Protein 4C6R (pdb70)

Secondary structure (DSSP, 8-state):
--SEEEE---HHHHHTHHHHHHHHHHHTT--EEE--TT-----HHHHHHHHHH-SEEEEEE-TTGGG-HHHHHHHHHHHHHHHHTSSEEEEEEESS-HHHHHTT-HHHHHHHHHHTTT-TTHHHHHHHHHHGGGS--EEE-TT--HHHHHHHHHHHHHHHH-/--SEEEE---HHHHHTHHHHHHHHHHHTT--EEE--TT-----HHHHHHHHHT-SEEEEEE-TTGGG-HHHHHHHHHHHHHHHHTSSEEEEEEESS-HHHHHTT-HHHHHHHHHHHTT-TTHHHHHHHHS--TTS--EEE-TT--HHHHHHHHHHHHHHHH-/--SEEEE---HHHHHTHHHHHHHHHHHTT--EEE--TT-----HHHHHHHHHT-SEEEEEE-TTGGG-HHHHHHHHHHHHHHHHTSSEEEEEEESS-HHHHHTT-HHHHHHHHHHHTT-TTHHHHHHHTS--TTS--EEE-TT--HHHHHHHHHHHHHHHH-/--SEEEE---HHHIIIIIHHHHHHHHHTT--EEE--TT-----HHHHHHHHHT-SEEEEEE-TTGGG-HHHHHHHHHHHHHHHHTSSEEEEEEESS-HHHHHTT-HHHHHHHHHHHTT-TTHHHHHHHHHHGGGS--EEE-TT--HHHHHHHHHHHHHHHH-

CATH classification: 3.40.50.10140

Sequence (648 aa):
QHQVFINFRGADLRRRFVSHLVTALKLNNINVFIDDYEDRGQPLDVLLKRIEESKIVLAIFSGNYTESVWCVRELEKIKDCTDEGTLVAIPIFYKLEPSTVRDLKGKFGDRFRSMAKGDERKKKWKEAFNLIPNIMGIIIDKKSVESEKVNEIVKAVKTALTQHQVFINFRGADLRRRFVSHLVTALKLNNINVFIDDYEDRGQPLDVLLKRIEESKIVLAIFSGNYTESVWCVRELEKIKDCTDEGTLVAIPIFYKLEPSTVRDLKGKFGDRFRSMAKGDERKKKWKEAFNLIPNIMGIIIDKKSVESEKVNEIVKAVKTALTQHQVFINFRGADLRRRFVSHLVTALKLNNINVFIDDYEDRGQPLDVLLKRIEESKIVLAIFSGNYTESVWCVRELEKIKDCTDEGTLVAIPIFYKLEPSTVRDLKGKFGDRFRSMAKGDERKKKWKEAFNLIPNIMGIIIDKKSVESEKVNEIVKAVKTALTQHQVFINFRGADDLRRRFVSHLVTALKLNNINVFIDDYEDRGQPLDVLLKRIEESKIVLAIFSGNYTESVWCVRELEKIKDCTDEGTLVAIPIFYKLEPSTVRDLKGKFGDRFRSMAKGDERKKKWKEAFNLIPNIMGIIIDKKSVESEKVNEIVKAVKTALT

Nearest PDB structures (foldseek):
  4c6r-assembly4_D  TM=1.006E+00  e=4.154E-30  Arabidopsis thaliana
  5ku7-assembly1_B  TM=9.101E-01  e=5.671E-14  Vitis rotundifolia
  7xoz-assembly1_B  TM=8.931E-01  e=2.320E-13  Arabidopsis thaliana
  7xoz-assembly1_A  TM=8.902E-01  e=3.498E-13  Arabidopsis thaliana
  7dfv-assembly1_B  TM=8.828E-01  e=4.842E-11  Arabidopsis thaliana

B-factor: mean 25.36, std 11.19, range [8.01, 81.59]

Organism: Arabidopsis thaliana (NCBI:txid3702)

Structure (mmCIF, N/CA/C/O backbone):
data_4C6R
#
_entry.id   4C6R
#
_cell.length_a   33.925
_cell.length_b   78.637
_cell.length_c   80.668
_cell.angle_alpha   65.63
_cell.angle_beta   78.64
_cell.angle_gamma   78.93
#
_symmetry.space_group_name_H-M   'P 1'
#
loop_
_entity.id
_entity.type
_entity.pdbx_description
1 polymer 'DISEASE RESISTANCE PROTEIN RPS4'
2 water water
#
loop_
_atom_site.group_PDB
_atom_site.id
_atom_site.type_symbol
_atom_site.label_atom_id
_atom_site.label_alt_id
_atom_site.label_comp_id
_atom_site.label_asym_id
_atom_site.label_entity_id
_atom_site.label_seq_id
_atom_site.pdbx_PDB_ins_code
_atom_site.Cartn_x
_atom_site.Cartn_y
_atom_site.Cartn_z
_atom_site.occupancy
_atom_site.B_iso_or_equiv
_atom_site.auth_seq_id
_atom_site.auth_comp_id
_atom_site.auth_asym_id
_atom_site.auth_atom_id
_atom_site.pdbx_PDB_model_num
ATOM 1 N N . GLN A 1 8 ? 36.405 25.196 13.942 1.00 39.20 15 GLN A N 1
ATOM 2 C CA . GLN A 1 8 ? 36.328 23.782 14.295 1.00 46.97 15 GLN A CA 1
ATOM 3 C C . GLN A 1 8 ? 35.077 23.443 15.105 1.00 41.81 15 GLN A C 1
ATOM 4 O O . GLN A 1 8 ? 34.593 22.317 15.047 1.00 38.00 15 GLN A O 1
ATOM 10 N N . HIS A 1 9 ? 34.541 24.406 15.849 1.00 32.42 16 HIS A N 1
ATOM 11 C CA . HIS A 1 9 ? 33.366 24.121 16.670 1.00 35.15 16 HIS A CA 1
ATOM 12 C C . HIS A 1 9 ? 32.116 24.777 16.091 1.00 31.09 16 HIS A C 1
ATOM 13 O O . HIS A 1 9 ? 32.205 25.783 15.391 1.00 36.07 16 HIS A O 1
ATOM 20 N N . GLN A 1 10 ? 30.959 24.181 16.365 1.00 29.01 17 GLN A N 1
ATOM 21 C CA . GLN A 1 10 ? 29.687 24.780 16.010 1.00 28.69 17 GLN A CA 1
ATOM 22 C C . GLN A 1 10 ? 28.968 25.339 17.240 1.00 26.26 17 GLN A C 1
ATOM 23 O O . GLN A 1 10 ? 28.284 26.358 17.150 1.00 29.23 17 GLN A O 1
ATOM 29 N N . VAL A 1 11 ? 29.131 24.678 18.384 1.00 24.12 18 VAL A N 1
ATOM 30 C CA . VAL A 1 11 ? 28.396 25.046 19.592 1.00 27.34 18 VAL A CA 1
ATOM 31 C C . VAL A 1 11 ? 29.335 25.532 20.689 1.00 24.11 18 VAL A C 1
ATOM 32 O O . VAL A 1 11 ? 30.279 24.845 21.051 1.00 24.72 18 VAL A O 1
ATOM 36 N N . PHE A 1 12 ? 29.073 26.728 21.206 1.00 25.68 19 PHE A N 1
ATOM 37 C CA . PHE A 1 12 ? 29.795 27.238 22.368 1.00 26.02 19 PHE A CA 1
ATOM 38 C C . PHE A 1 12 ? 28.946 26.996 23.616 1.00 17.15 19 PHE A C 1
ATOM 39 O O . PHE A 1 12 ? 27.787 27.409 23.674 1.00 17.17 19 PHE A O 1
ATOM 47 N N . ILE A 1 13 ? 29.523 26.333 24.615 1.00 16.01 20 ILE A N 1
ATOM 48 C CA . ILE A 1 13 ? 28.798 26.100 25.861 1.00 14.66 20 ILE A CA 1
ATOM 49 C C . ILE A 1 13 ? 29.291 27.067 26.931 1.00 16.57 20 ILE A C 1
ATOM 50 O O . ILE A 1 13 ? 30.402 26.938 27.451 1.00 15.84 20 ILE A O 1
ATOM 55 N N . ASN A 1 14 ? 28.472 28.074 27.200 1.00 15.98 21 ASN A N 1
ATOM 56 C CA . ASN A 1 14 ? 28.790 29.154 28.125 1.00 16.13 21 ASN A CA 1
ATOM 57 C C . ASN A 1 14 ? 28.238 28.885 29.533 1.00 18.62 21 ASN A C 1
ATOM 58 O O . ASN A 1 14 ? 27.025 28.830 29.730 1.00 18.09 21 ASN A O 1
ATOM 63 N N . PHE A 1 15 ? 29.131 28.717 30.509 1.00 15.11 22 PHE A N 1
ATOM 64 C CA . PHE A 1 15 ? 28.714 28.428 31.889 1.00 13.24 22 PHE A CA 1
ATOM 65 C C . PHE A 1 15 ? 29.864 28.600 32.875 1.00 18.06 22 PHE A C 1
ATOM 66 O O . PHE A 1 15 ? 31.008 28.809 32.477 1.00 21.26 22 PHE A O 1
ATOM 74 N N . ARG A 1 16 ? 29.554 28.497 34.165 1.00 19.03 23 ARG A N 1
ATOM 75 C CA . ARG A 1 16 ? 30.582 28.438 35.199 1.00 16.20 23 ARG A CA 1
ATOM 76 C C . ARG A 1 16 ? 30.287 27.308 36.180 1.00 17.43 23 ARG A C 1
ATOM 77 O O . ARG A 1 16 ? 29.124 26.999 36.448 1.00 18.02 23 ARG A O 1
ATOM 85 N N . GLY A 1 17 ? 31.347 26.701 36.717 1.00 19.52 24 GLY A N 1
ATOM 86 C CA . GLY A 1 17 ? 31.222 25.706 37.764 1.00 14.69 24 GLY A CA 1
ATOM 87 C C . GLY A 1 17 ? 31.895 24.388 37.428 1.00 15.29 24 GLY A C 1
ATOM 88 O O . GLY A 1 17 ? 31.513 23.709 36.487 1.00 18.00 24 GLY A O 1
ATOM 89 N N . ALA A 1 18 ? 32.900 24.022 38.212 1.00 16.93 25 ALA A N 1
ATOM 90 C CA . ALA A 1 18 ? 33.594 22.749 38.009 1.00 19.88 25 ALA A CA 1
ATOM 91 C C . ALA A 1 18 ? 32.642 21.573 38.258 1.00 18.30 25 ALA A C 1
ATOM 92 O O . ALA A 1 18 ? 32.667 20.580 37.538 1.00 18.74 25 ALA A O 1
ATOM 94 N N . ASP A 1 19 ? 31.787 21.694 39.270 1.00 18.34 26 ASP A N 1
ATOM 95 C CA . ASP A 1 19 ? 30.805 20.648 39.556 1.00 21.89 26 ASP A CA 1
ATOM 96 C C . ASP A 1 19 ? 29.846 20.454 38.386 1.00 20.71 26 ASP A C 1
ATOM 97 O O . ASP A 1 19 ? 29.562 19.328 37.985 1.00 18.69 26 ASP A O 1
ATOM 102 N N . LEU A 1 20 ? 29.360 21.563 37.838 1.00 22.68 27 LEU A N 1
ATOM 103 C CA . LEU A 1 20 ? 28.484 21.541 36.675 1.00 17.28 27 LEU A CA 1
ATOM 104 C C . LEU A 1 20 ? 29.190 20.919 35.478 1.00 15.10 27 LEU A C 1
ATOM 105 O O . LEU A 1 20 ? 28.593 20.129 34.749 1.00 15.55 27 LEU A O 1
ATOM 110 N N . ARG A 1 21 ? 30.455 21.293 35.280 1.00 15.11 28 ARG A N 1
ATOM 111 C CA . ARG A 1 21 ? 31.283 20.721 34.221 1.00 18.53 28 ARG A CA 1
ATOM 112 C C . ARG A 1 21 ? 31.375 19.199 34.322 1.00 17.55 28 ARG A C 1
ATOM 113 O O . ARG A 1 21 ? 31.265 18.475 33.319 1.00 18.14 28 ARG A O 1
ATOM 121 N N . ARG A 1 22 ? 31.587 18.722 35.546 1.00 18.88 29 ARG A N 1
ATOM 122 C CA . ARG A 1 22 ? 31.808 17.302 35.766 1.00 21.35 29 ARG A CA 1
ATOM 123 C C . ARG A 1 22 ? 30.496 16.526 35.770 1.00 21.99 29 ARG A C 1
ATOM 124 O O . ARG A 1 22 ? 30.489 15.318 35.557 1.00 24.23 29 ARG A O 1
ATOM 132 N N . ARG A 1 23 ? 29.375 17.208 35.989 1.00 20.53 30 ARG A N 1
ATOM 133 C CA . ARG A 1 23 ? 28.126 16.455 36.071 1.00 21.85 30 ARG A CA 1
ATOM 134 C C . ARG A 1 23 ? 27.260 16.692 34.840 1.00 20.86 30 ARG A C 1
ATOM 135 O O . ARG A 1 23 ? 27.545 16.113 33.795 1.00 21.48 30 ARG A O 1
ATOM 143 N N . PHE A 1 24 ? 26.224 17.521 34.937 1.00 15.19 31 PHE A N 1
ATOM 144 C CA . PHE A 1 24 ? 25.293 17.672 33.809 1.00 12.31 31 PHE A CA 1
ATOM 145 C C . PHE A 1 24 ? 25.993 18.024 32.491 1.00 9.91 31 PHE A C 1
ATOM 146 O O . PHE A 1 24 ? 25.656 17.473 31.444 1.00 10.15 31 PHE A O 1
ATOM 154 N N . VAL A 1 25 ? 26.962 18.938 32.524 1.00 15.29 32 VAL A N 1
ATOM 155 C CA . VAL A 1 25 ? 27.617 19.329 31.272 1.00 12.26 32 VAL A CA 1
ATOM 156 C C . VAL A 1 25 ? 28.417 18.169 30.656 1.00 11.28 32 VAL A C 1
ATOM 157 O O . VAL A 1 25 ? 28.471 18.058 29.427 1.00 11.52 32 VAL A O 1
ATOM 161 N N . SER A 1 26 ? 29.011 17.294 31.473 1.00 11.70 33 SER A N 1
ATOM 162 C CA . SER A 1 26 ? 29.768 16.157 30.904 1.00 12.43 33 SER A CA 1
ATOM 163 C C . SER A 1 26 ? 28.829 15.297 30.069 1.00 13.47 33 SER A C 1
ATOM 164 O O . SER A 1 26 ? 29.175 14.898 28.947 1.00 12.01 33 SER A O 1
ATOM 167 N N . HIS A 1 27 ? 27.620 15.061 30.588 1.00 10.61 34 HIS A N 1
ATOM 168 C CA . HIS A 1 27 ? 26.610 14.275 29.876 1.00 9.94 34 HIS A CA 1
ATOM 169 C C . HIS A 1 27 ? 26.126 15.014 28.631 1.00 11.84 34 HIS A C 1
ATOM 170 O O . HIS A 1 27 ? 25.885 14.384 27.605 1.00 12.36 34 HIS A O 1
ATOM 177 N N . LEU A 1 28 ? 25.971 16.330 28.719 1.00 9.77 35 LEU A N 1
ATOM 178 C CA . LEU A 1 28 ? 25.526 17.102 27.560 1.00 10.13 35 LEU A CA 1
ATOM 179 C C . LEU A 1 28 ? 26.586 17.079 26.455 1.00 11.23 35 LEU A C 1
ATOM 180 O O . LEU A 1 28 ? 26.263 16.877 25.287 1.00 11.76 35 LEU A O 1
ATOM 185 N N . VAL A 1 29 ? 27.848 17.284 26.823 1.00 14.30 36 VAL A N 1
ATOM 186 C CA . VAL A 1 29 ? 28.926 17.277 25.847 1.00 17.42 36 VAL A CA 1
ATOM 187 C C . VAL A 1 29 ? 29.077 15.904 25.194 1.00 22.47 36 VAL A C 1
ATOM 188 O O . VAL A 1 29 ? 29.268 15.799 23.970 1.00 14.85 36 VAL A O 1
ATOM 192 N N . THR A 1 30 ? 28.980 14.854 26.005 1.00 15.17 37 THR A N 1
ATOM 193 C CA . THR A 1 30 ? 29.067 13.485 25.478 1.00 15.00 37 THR A CA 1
ATOM 194 C C . THR A 1 30 ? 27.973 13.208 24.441 1.00 15.75 37 THR A C 1
ATOM 195 O O . THR A 1 30 ? 28.234 12.616 23.387 1.00 16.01 37 THR A O 1
ATOM 199 N N . ALA A 1 31 ? 26.752 13.638 24.741 1.00 13.84 38 ALA A N 1
ATOM 200 C CA . ALA A 1 31 ? 25.620 13.427 23.837 1.00 18.24 38 ALA A CA 1
ATOM 201 C C . ALA A 1 31 ? 25.741 14.246 22.543 1.00 18.02 38 ALA A C 1
ATOM 202 O O . ALA A 1 31 ? 25.364 13.788 21.468 1.00 16.32 38 ALA A O 1
ATOM 204 N N . LEU A 1 32 ? 26.239 15.469 22.651 1.00 21.35 39 LEU A N 1
ATOM 205 C CA . LEU A 1 32 ? 26.437 16.296 21.464 1.00 19.98 39 LEU A CA 1
ATOM 206 C C . LEU A 1 32 ? 27.513 15.686 20.565 1.00 17.04 39 LEU A C 1
ATOM 207 O O . LEU A 1 32 ? 27.340 15.623 19.340 1.00 18.63 39 LEU A O 1
ATOM 212 N N . LYS A 1 33 ? 28.613 15.227 21.164 1.00 17.01 40 LYS A N 1
ATOM 213 C CA . LYS A 1 33 ? 29.688 14.625 20.376 1.00 21.70 40 LYS A CA 1
ATOM 214 C C . LYS A 1 33 ? 29.229 13.315 19.767 1.00 22.98 40 LYS A C 1
ATOM 215 O O . LYS A 1 33 ? 29.588 12.992 18.650 1.00 20.57 40 LYS A O 1
ATOM 221 N N . LEU A 1 34 ? 28.401 12.585 20.507 1.00 16.63 41 LEU A N 1
ATOM 222 C CA . LEU A 1 34 ? 27.797 11.349 20.005 1.00 16.31 41 LEU A CA 1
ATOM 223 C C . LEU A 1 34 ? 26.932 11.606 18.784 1.00 22.86 41 LEU A C 1
ATOM 224 O O . LEU A 1 34 ? 26.831 10.769 17.891 1.00 21.99 41 LEU A O 1
ATOM 229 N N . ASN A 1 35 ? 26.340 12.794 18.749 1.00 22.09 42 ASN A N 1
ATOM 230 C CA . ASN A 1 35 ? 25.531 13.243 17.628 1.00 25.67 42 ASN A CA 1
ATOM 231 C C . ASN A 1 35 ? 26.332 14.077 16.654 1.00 26.07 42 ASN A C 1
ATOM 232 O O . ASN A 1 35 ? 25.764 14.900 15.921 1.00 21.38 42 ASN A O 1
ATOM 237 N N . ASN A 1 36 ? 27.651 13.872 16.682 1.00 22.07 43 ASN A N 1
ATOM 238 C CA . ASN A 1 36 ? 28.586 14.497 15.753 1.00 23.77 43 ASN A CA 1
ATOM 239 C C . ASN A 1 36 ? 28.542 16.009 15.784 1.00 29.91 43 ASN A C 1
ATOM 240 O O . ASN A 1 36 ? 28.754 16.663 14.763 1.00 32.59 43 ASN A O 1
ATOM 245 N N . ILE A 1 37 ? 28.269 16.571 16.955 1.00 21.80 44 ILE A N 1
ATOM 246 C CA . ILE A 1 37 ? 28.260 18.018 17.085 1.00 21.59 44 ILE A CA 1
ATOM 247 C C . ILE A 1 37 ? 29.519 18.447 17.831 1.00 29.73 44 ILE A C 1
ATOM 248 O O . ILE A 1 37 ? 29.765 17.999 18.955 1.00 36.91 44 ILE A O 1
ATOM 253 N N . ASN A 1 38 ? 30.320 19.294 17.188 1.00 27.53 45 ASN A N 1
ATOM 254 C CA . ASN A 1 38 ? 31.570 19.798 17.758 1.00 27.68 45 ASN A CA 1
ATOM 255 C C . ASN A 1 38 ? 31.364 20.990 18.693 1.00 22.96 45 ASN A C 1
ATOM 256 O O . ASN A 1 38 ? 30.778 22.002 18.291 1.00 23.00 45 ASN A O 1
ATOM 261 N N . VAL A 1 39 ? 31.902 20.907 19.905 1.00 22.29 46 VAL A N 1
ATOM 262 C CA . VAL A 1 39 ? 31.653 21.937 20.911 1.00 32.38 46 VAL A CA 1
ATOM 263 C C . VAL A 1 39 ? 32.939 22.551 21.466 1.00 34.13 46 VAL A C 1
ATOM 264 O O . VAL A 1 39 ? 34.006 21.924 21.455 1.00 32.87 46 VAL A O 1
ATOM 268 N N . PHE A 1 40 ? 32.825 23.796 21.918 1.00 22.11 47 PHE A N 1
ATOM 269 C CA . PHE A 1 40 ? 33.887 24.461 22.665 1.00 30.67 47 PHE A CA 1
ATOM 270 C C . PHE A 1 40 ? 33.407 24.722 24.079 1.00 28.57 47 PHE A C 1
ATOM 271 O O . PHE A 1 40 ? 32.358 25.337 24.279 1.00 26.74 47 PHE A O 1
ATOM 279 N N . ILE A 1 41 ? 34.182 24.266 25.058 1.00 24.64 48 ILE A N 1
ATOM 280 C CA . ILE A 1 41 ? 33.788 24.433 26.454 1.00 27.44 48 ILE A CA 1
ATOM 281 C C . ILE A 1 41 ? 34.335 25.729 27.042 1.00 21.01 48 ILE A C 1
ATOM 282 O O . ILE A 1 41 ? 35.505 26.054 26.864 1.00 22.88 48 ILE A O 1
ATOM 287 N N . ASP A 1 42 ? 33.485 26.461 27.756 1.00 19.97 49 ASP A N 1
ATOM 288 C CA . ASP A 1 42 ? 33.862 27.741 28.388 1.00 22.26 49 ASP A CA 1
ATOM 289 C C . ASP A 1 42 ? 35.007 27.612 29.382 1.00 25.46 49 ASP A C 1
ATOM 290 O O . ASP A 1 42 ? 35.367 26.508 29.797 1.00 21.43 49 ASP A O 1
ATOM 295 N N . ASP A 1 43 ? 35.564 28.760 29.762 1.00 25.45 50 ASP A N 1
ATOM 296 C CA . ASP A 1 43 ? 36.539 28.843 30.845 1.00 26.57 50 ASP A CA 1
ATOM 297 C C . ASP A 1 43 ? 35.759 28.744 32.168 1.00 23.78 50 ASP A C 1
ATOM 298 O O . ASP A 1 43 ? 35.626 29.731 32.895 1.00 22.58 50 ASP A O 1
ATOM 303 N N . TYR A 1 44 ? 35.232 27.551 32.452 1.00 21.07 51 TYR A N 1
ATOM 304 C CA . TYR A 1 44 ? 34.248 27.346 33.524 1.00 19.74 51 TYR A CA 1
ATOM 305 C C . TYR A 1 44 ? 34.806 27.522 34.947 1.00 23.44 51 TYR A C 1
ATOM 306 O O . TYR A 1 44 ? 34.039 27.647 35.916 1.00 20.68 51 TYR A O 1
ATOM 315 N N . GLU A 1 45 ? 36.134 27.525 35.066 1.00 24.53 52 GLU A N 1
ATOM 316 C CA . GLU A 1 45 ? 36.827 27.746 36.345 1.00 33.71 52 GLU A CA 1
ATOM 317 C C . GLU A 1 45 ? 37.550 29.091 36.436 1.00 32.66 52 GLU A C 1
ATOM 318 O O . GLU A 1 45 ? 38.224 29.358 37.434 1.00 27.89 52 GLU A O 1
ATOM 324 N N . ASP A 1 46 ? 37.441 29.901 35.384 1.00 24.93 53 ASP A N 1
ATOM 325 C CA . ASP A 1 46 ? 38.180 31.161 35.267 1.00 26.69 53 ASP A CA 1
ATOM 326 C C . ASP A 1 46 ? 39.675 31.035 35.589 1.00 28.85 53 ASP A C 1
ATOM 327 O O . ASP A 1 46 ? 40.165 31.661 36.532 1.00 32.79 53 ASP A O 1
ATOM 332 N N . ARG A 1 47 ? 40.393 30.224 34.823 1.00 38.99 54 ARG A N 1
ATOM 333 C CA . ARG A 1 47 ? 41.817 30.047 35.073 1.00 43.90 54 ARG A CA 1
ATOM 334 C C . ARG A 1 47 ? 42.607 31.265 34.596 1.00 48.53 54 ARG A C 1
ATOM 335 O O . ARG A 1 47 ? 43.724 31.533 35.064 1.00 43.35 54 ARG A O 1
ATOM 343 N N . GLY A 1 48 ? 42.004 32.021 33.685 1.00 52.85 55 GLY A N 1
ATOM 344 C CA . GLY A 1 48 ? 42.617 33.232 33.168 1.00 57.23 55 GLY A CA 1
ATOM 345 C C . GLY A 1 48 ? 42.920 33.075 31.689 1.00 56.71 55 GLY A C 1
ATOM 346 O O . GLY A 1 48 ? 43.796 33.746 31.148 1.00 63.21 55 GLY A O 1
ATOM 347 N N . GLN A 1 49 ? 42.179 32.185 31.038 1.00 53.24 56 GLN A N 1
ATOM 348 C CA . GLN A 1 49 ? 42.189 32.072 29.585 1.00 48.31 56 GLN A CA 1
ATOM 349 C C . GLN A 1 49 ? 41.785 33.416 28.985 1.00 46.26 56 GLN A C 1
ATOM 350 O O . GLN A 1 49 ? 40.754 33.968 29.375 1.00 37.95 56 GLN A O 1
ATOM 356 N N . PRO A 1 50 ? 42.569 33.926 28.010 1.00 50.85 57 PRO A N 1
ATOM 357 C CA . PRO A 1 50 ? 42.377 35.292 27.484 1.00 50.76 57 PRO A CA 1
ATOM 358 C C . PRO A 1 50 ? 40.967 35.573 26.969 1.00 37.22 57 PRO A C 1
ATOM 359 O O . PRO A 1 50 ? 40.435 34.813 26.158 1.00 36.21 57 PRO A O 1
ATOM 363 N N . LEU A 1 51 ? 40.387 36.675 27.441 1.00 29.28 58 LEU A N 1
ATOM 364 C CA . LEU A 1 51 ? 38.991 37.006 27.162 1.00 27.98 58 LEU A CA 1
ATOM 365 C C . LEU A 1 51 ? 38.744 37.227 25.674 1.00 29.01 58 LEU A C 1
ATOM 366 O O . LEU A 1 51 ? 37.695 36.871 25.156 1.00 34.40 58 LEU A O 1
ATOM 371 N N . ASP A 1 52 ? 39.709 37.824 24.993 1.00 31.13 59 ASP A N 1
ATOM 372 C CA . ASP A 1 52 ? 39.570 38.064 23.564 1.00 43.53 59 ASP A CA 1
ATOM 373 C C . ASP A 1 52 ? 39.435 36.767 22.771 1.00 38.54 59 ASP A C 1
ATOM 374 O O . ASP A 1 52 ? 38.714 36.717 21.779 1.00 34.33 59 ASP A O 1
ATOM 379 N N . VAL A 1 53 ? 40.088 35.707 23.235 1.00 40.60 60 VAL A N 1
ATOM 380 C CA . VAL A 1 53 ? 39.980 34.425 22.561 1.00 32.41 60 VAL A CA 1
ATOM 381 C C . VAL A 1 53 ? 38.593 33.843 22.822 1.00 30.07 60 VAL A C 1
ATOM 382 O O . VAL A 1 53 ? 37.951 33.346 21.895 1.00 30.03 60 VAL A O 1
ATOM 386 N N . LEU A 1 54 ? 38.130 33.891 24.073 1.00 28.34 61 LEU A N 1
ATOM 387 C CA . LEU A 1 54 ? 36.790 33.398 24.382 1.00 36.53 61 LEU A CA 1
ATOM 388 C C . LEU A 1 54 ? 35.738 34.115 23.541 1.00 42.67 61 LEU A C 1
ATOM 389 O O . LEU A 1 54 ? 34.871 33.472 22.934 1.00 25.67 61 LEU A O 1
ATOM 394 N N . LEU A 1 55 ? 35.845 35.443 23.476 1.00 26.86 62 LEU A N 1
ATOM 395 C CA . LEU A 1 55 ? 34.879 36.247 22.741 1.00 27.03 62 LEU A CA 1
ATOM 396 C C . LEU A 1 55 ? 34.931 35.913 21.257 1.00 28.23 62 LEU A C 1
ATOM 397 O O . LEU A 1 55 ? 33.905 35.921 20.577 1.00 37.74 62 LEU A O 1
ATOM 402 N N . LYS A 1 56 ? 36.129 35.629 20.758 1.00 29.78 63 LYS A N 1
ATOM 403 C CA . LYS A 1 56 ? 36.290 35.260 19.356 1.00 32.70 63 LYS A CA 1
ATOM 404 C C . LYS A 1 56 ? 35.646 33.899 19.114 1.00 30.22 63 LYS A C 1
ATOM 405 O O . LYS A 1 56 ? 34.971 33.697 18.106 1.00 30.50 63 LYS A O 1
ATOM 411 N N . ARG A 1 57 ? 35.844 32.971 20.049 1.00 29.21 64 ARG A N 1
ATOM 412 C CA . ARG A 1 57 ? 35.203 31.658 19.959 1.00 28.38 64 ARG A CA 1
ATOM 413 C C . ARG A 1 57 ? 33.691 31.766 19.915 1.00 29.20 64 ARG A C 1
ATOM 414 O O . ARG A 1 57 ? 33.022 31.051 19.170 1.00 30.94 64 ARG A O 1
ATOM 422 N N . ILE A 1 58 ? 33.156 32.676 20.711 1.00 25.81 65 ILE A N 1
ATOM 423 C CA . ILE A 1 58 ? 31.727 32.875 20.755 1.00 29.49 65 ILE A CA 1
ATOM 424 C C . ILE A 1 58 ? 31.210 33.379 19.415 1.00 28.78 65 ILE A C 1
ATOM 425 O O . ILE A 1 58 ? 30.234 32.853 18.880 1.00 25.35 65 ILE A O 1
ATOM 430 N N . GLU A 1 59 ? 31.889 34.387 18.878 1.00 31.09 66 GLU A N 1
ATOM 431 C CA . GLU A 1 59 ? 31.543 34.974 17.582 1.00 37.85 66 GLU A CA 1
ATOM 432 C C . GLU A 1 59 ? 31.558 33.980 16.430 1.00 37.53 66 GLU A C 1
ATOM 433 O O . GLU A 1 59 ? 30.711 34.043 15.540 1.00 38.27 66 GLU A O 1
ATOM 439 N N . GLU A 1 60 ? 32.526 33.073 16.433 1.00 29.63 67 GLU A N 1
ATOM 440 C CA . GLU A 1 60 ? 32.626 32.111 15.341 1.00 35.96 67 GLU A CA 1
ATOM 441 C C . GLU A 1 60 ? 31.584 31.011 15.448 1.00 30.26 67 GLU A C 1
ATOM 442 O O . GLU A 1 60 ? 31.381 30.258 14.496 1.00 32.18 67 GLU A O 1
ATOM 448 N N . SER A 1 61 ? 30.890 30.940 16.581 1.00 27.21 68 SER A N 1
ATOM 449 C CA . SER A 1 61 ? 29.935 29.854 16.798 1.00 25.92 68 SER A CA 1
ATOM 450 C C . SER A 1 61 ? 28.635 30.056 16.035 1.00 30.62 68 SER A C 1
ATOM 451 O O . SER A 1 61 ? 28.207 31.193 15.811 1.00 33.46 68 SER A O 1
ATOM 454 N N . LYS A 1 62 ? 28.008 28.943 15.654 1.00 27.10 69 LYS A N 1
ATOM 455 C CA . LYS A 1 62 ? 26.672 28.964 15.085 1.00 27.97 69 LYS A CA 1
ATOM 456 C C . LYS A 1 62 ? 25.636 29.024 16.207 1.00 29.91 69 LYS A C 1
ATOM 457 O O . LYS A 1 62 ? 24.639 29.733 16.103 1.00 35.86 69 LYS A O 1
ATOM 463 N N . ILE A 1 63 ? 25.885 28.284 17.285 1.00 23.69 70 ILE A N 1
ATOM 464 C CA . ILE A 1 63 ? 24.959 28.225 18.407 1.00 21.84 70 ILE A CA 1
ATOM 465 C C . ILE A 1 63 ? 25.706 28.422 19.711 1.00 23.21 70 ILE A C 1
ATOM 466 O O . ILE A 1 63 ? 26.768 27.832 19.920 1.00 20.68 70 ILE A O 1
ATOM 471 N N . VAL A 1 64 ? 25.149 29.236 20.599 1.00 18.83 71 VAL A N 1
ATOM 472 C CA . VAL A 1 64 ? 25.645 29.269 21.965 1.00 17.13 71 VAL A CA 1
ATOM 473 C C . VAL A 1 64 ? 24.595 28.735 22.937 1.00 19.68 71 VAL A C 1
ATOM 474 O O . VAL A 1 64 ? 23.417 29.103 22.868 1.00 16.28 71 VAL A O 1
ATOM 478 N N . LEU A 1 65 ? 25.006 27.807 23.792 1.00 16.04 72 LEU A N 1
ATOM 479 C CA . LEU A 1 65 ? 24.170 27.421 24.917 1.00 20.42 72 LEU A CA 1
ATOM 480 C C . LEU A 1 65 ? 24.608 28.252 26.119 1.00 21.41 72 LEU A C 1
ATOM 481 O O . LEU A 1 65 ? 25.723 28.084 26.629 1.00 16.98 72 LEU A O 1
ATOM 486 N N . ALA A 1 66 ? 23.755 29.176 26.543 1.00 17.42 73 ALA A N 1
ATOM 487 C CA . ALA A 1 66 ? 24.048 29.979 27.724 1.00 16.34 73 ALA A CA 1
ATOM 488 C C . ALA A 1 66 ? 23.416 29.284 28.907 1.00 14.91 73 ALA A C 1
ATOM 489 O O . ALA A 1 66 ? 22.210 29.362 29.102 1.00 13.71 73 ALA A O 1
ATOM 491 N N . ILE A 1 67 ? 24.233 28.567 29.670 1.00 15.56 74 ILE A N 1
ATOM 492 C CA . ILE A 1 67 ? 23.734 27.802 30.798 1.00 14.57 74 ILE A CA 1
ATOM 493 C C . ILE A 1 67 ? 23.850 28.629 32.077 1.00 17.11 74 ILE A C 1
ATOM 494 O O . ILE A 1 67 ? 24.924 28.724 32.674 1.00 15.36 74 ILE A O 1
ATOM 499 N N . PHE A 1 68 ? 22.747 29.254 32.473 1.00 21.73 75 PHE A N 1
ATOM 500 C CA . PHE A 1 68 ? 22.688 30.010 33.720 1.00 20.36 75 PHE A CA 1
ATOM 501 C C . PHE A 1 68 ? 22.586 29.086 34.930 1.00 18.43 75 PHE A C 1
ATOM 502 O O . PHE A 1 68 ? 21.728 28.207 34.982 1.00 21.97 75 PHE A O 1
ATOM 510 N N . SER A 1 69 ? 23.473 29.278 35.897 1.00 12.66 76 SER A N 1
ATOM 511 C CA . SER A 1 69 ? 23.367 28.598 37.188 1.00 17.08 76 SER A CA 1
ATOM 512 C C . SER A 1 69 ? 23.757 29.584 38.287 1.00 19.00 76 SER A C 1
ATOM 513 O O . SER A 1 69 ? 24.135 30.713 37.994 1.00 17.47 76 SER A O 1
ATOM 516 N N . GLY A 1 70 ? 23.681 29.152 39.538 1.00 22.89 77 GLY A N 1
ATOM 517 C CA . GLY A 1 70 ? 24.037 30.003 40.654 1.00 26.67 77 GLY A CA 1
ATOM 518 C C . GLY A 1 70 ? 25.445 30.574 40.603 1.00 28.19 77 GLY A C 1
ATOM 519 O O . GLY A 1 70 ? 25.704 31.617 41.195 1.00 30.56 77 GLY A O 1
ATOM 520 N N . ASN A 1 71 ? 26.350 29.914 39.888 1.00 15.57 78 ASN A N 1
ATOM 521 C CA . ASN A 1 71 ? 27.747 30.343 39.870 1.00 15.80 78 ASN A CA 1
ATOM 522 C C . ASN A 1 71 ? 28.057 31.283 38.720 1.00 17.40 78 ASN A C 1
ATOM 523 O O . ASN A 1 71 ? 29.134 31.896 38.671 1.00 16.58 78 ASN A O 1
ATOM 528 N N . TYR A 1 72 ? 27.109 31.389 37.795 1.00 13.81 79 TYR A N 1
ATOM 529 C CA . TYR A 1 72 ? 27.302 32.171 36.568 1.00 23.77 79 TYR A CA 1
ATOM 530 C C . TYR A 1 72 ? 27.682 33.630 36.874 1.00 20.21 79 TYR A C 1
ATOM 531 O O . TYR A 1 72 ? 28.597 34.189 36.268 1.00 15.84 79 TYR A O 1
ATOM 540 N N . THR A 1 73 ? 26.998 34.232 37.836 1.00 20.86 80 THR A N 1
ATOM 541 C CA . THR A 1 73 ? 27.140 35.665 38.081 1.00 17.57 80 THR A CA 1
ATOM 542 C C . THR A 1 73 ? 28.311 36.058 38.984 1.00 20.67 80 THR A C 1
ATOM 543 O O . THR A 1 73 ? 28.568 37.248 39.187 1.00 20.84 80 THR A O 1
ATOM 547 N N . GLU A 1 74 ? 29.012 35.069 39.531 1.00 16.51 81 GLU A N 1
ATOM 548 C CA . GLU A 1 74 ? 30.204 35.341 40.348 1.00 30.87 81 GLU A CA 1
ATOM 549 C C . GLU A 1 74 ? 31.380 35.823 39.500 1.00 25.32 81 GLU A C 1
ATOM 550 O O . GLU A 1 74 ? 32.326 36.427 40.002 1.00 22.80 81 GLU A O 1
ATOM 556 N N . SER A 1 75 ? 31.329 35.505 38.215 1.00 16.87 82 SER A N 1
ATOM 557 C CA . SER A 1 75 ? 32.437 35.764 37.307 1.00 17.19 82 SER A CA 1
ATOM 558 C C . SER A 1 75 ? 32.181 36.975 36.425 1.00 21.79 82 SER A C 1
ATOM 559 O O . SER A 1 75 ? 31.279 36.945 35.589 1.00 17.18 82 SER A O 1
ATOM 562 N N . VAL A 1 76 ? 32.988 38.021 36.588 1.00 21.31 83 VAL A N 1
ATOM 563 C CA . VAL A 1 76 ? 32.904 39.199 35.725 1.00 22.40 83 VAL A CA 1
ATOM 564 C C . VAL A 1 76 ? 33.147 38.784 34.258 1.00 24.68 83 VAL A C 1
ATOM 565 O O . VAL A 1 76 ? 32.503 39.291 33.329 1.00 19.01 83 VAL A O 1
ATOM 569 N N . TRP A 1 77 ? 34.054 37.828 34.062 1.00 18.80 84 TRP A N 1
ATOM 570 C CA . TRP A 1 77 ? 34.373 37.333 32.732 1.00 18.61 84 TRP A CA 1
ATOM 571 C C . TRP A 1 77 ? 33.181 36.624 32.112 1.00 18.92 84 TRP A C 1
ATOM 572 O O . TRP A 1 77 ? 32.840 36.868 30.959 1.00 21.08 84 TRP A O 1
ATOM 583 N N . CYS A 1 78 ? 32.510 35.778 32.880 1.00 16.86 85 CYS A N 1
ATOM 584 C CA . CYS A 1 78 ? 31.334 35.092 32.345 1.00 14.83 85 CYS A CA 1
ATOM 585 C C . CYS A 1 78 ? 30.252 36.111 31.930 1.00 19.92 85 CYS A C 1
ATOM 586 O O . CYS A 1 78 ? 29.555 35.941 30.920 1.00 21.80 85 CYS A O 1
ATOM 589 N N . VAL A 1 79 ? 30.140 37.188 32.698 1.00 17.94 86 VAL A N 1
ATOM 590 C CA . VAL A 1 79 ? 29.130 38.201 32.420 1.00 16.29 86 VAL A CA 1
ATOM 591 C C . VAL A 1 79 ? 29.471 38.995 31.162 1.00 17.51 86 VAL A C 1
ATOM 592 O O . VAL A 1 79 ? 28.574 39.401 30.411 1.00 18.18 86 VAL A O 1
ATOM 596 N N . ARG A 1 80 ? 30.762 39.245 30.946 1.00 18.38 87 ARG A N 1
ATOM 597 C CA . ARG A 1 80 ? 31.198 39.912 29.725 1.00 21.72 87 ARG A CA 1
ATOM 598 C C . ARG A 1 80 ? 30.995 39.020 28.491 1.00 25.58 87 ARG A C 1
ATOM 599 O O . ARG A 1 80 ? 30.706 39.520 27.394 1.00 20.59 87 ARG A O 1
ATOM 607 N N . GLU A 1 81 ? 31.135 37.706 28.669 1.00 19.39 88 GLU A N 1
ATOM 608 C CA . GLU A 1 81 ? 30.768 36.756 27.620 1.00 22.85 88 GLU A CA 1
ATOM 609 C C . GLU A 1 81 ? 29.287 36.863 27.267 1.00 18.86 88 GLU A C 1
ATOM 610 O O . GLU A 1 81 ? 28.910 36.768 26.101 1.00 18.91 88 GLU A O 1
ATOM 616 N N . LEU A 1 82 ? 28.446 37.017 28.278 1.00 16.39 89 LEU A N 1
ATOM 617 C CA . LEU A 1 82 ? 27.019 37.170 28.021 1.00 24.12 89 LEU A CA 1
ATOM 618 C C . LEU A 1 82 ? 26.754 38.428 27.197 1.00 24.61 89 LEU A C 1
ATOM 619 O O . LEU A 1 82 ? 25.939 38.392 26.273 1.00 27.06 89 LEU A O 1
ATOM 624 N N . GLU A 1 83 ? 27.452 39.522 27.526 1.00 24.54 90 GLU A N 1
ATOM 625 C CA . GLU A 1 83 ? 27.358 40.776 26.762 1.00 30.82 90 GLU A CA 1
ATOM 626 C C . GLU A 1 83 ? 27.597 40.517 25.287 1.00 23.05 90 GLU A C 1
ATOM 627 O O . GLU A 1 83 ? 26.914 41.054 24.414 1.00 24.82 90 GLU A O 1
ATOM 633 N N . LYS A 1 84 ? 28.624 39.721 25.030 1.00 27.02 91 LYS A N 1
ATOM 634 C CA . LYS A 1 84 ? 29.017 39.378 23.675 1.00 26.92 91 LYS A CA 1
ATOM 635 C C . LYS A 1 84 ? 27.946 38.504 23.036 1.00 26.33 91 LYS A C 1
ATOM 636 O O . LYS A 1 84 ? 27.597 38.706 21.872 1.00 29.78 91 LYS A O 1
ATOM 642 N N . ILE A 1 85 ? 27.436 37.536 23.802 1.00 20.66 92 ILE A N 1
ATOM 643 C CA . ILE A 1 85 ? 26.362 36.668 23.309 1.00 27.53 92 ILE A CA 1
ATOM 644 C C . ILE A 1 85 ? 25.186 37.515 22.850 1.00 21.81 92 ILE A C 1
ATOM 645 O O . ILE A 1 85 ? 24.699 37.369 21.721 1.00 24.79 92 ILE A O 1
ATOM 650 N N . LYS A 1 86 ? 24.783 38.449 23.707 1.00 22.23 93 LYS A N 1
ATOM 651 C CA . LYS A 1 86 ? 23.648 39.331 23.423 1.00 23.99 93 LYS A CA 1
ATOM 652 C C . LYS A 1 86 ? 23.870 40.206 22.194 1.00 26.79 93 LYS A C 1
ATOM 653 O O . LYS A 1 86 ? 22.960 40.385 21.380 1.00 35.10 93 LYS A O 1
ATOM 659 N N . ASP A 1 87 ? 25.059 40.790 22.085 1.00 27.60 94 ASP A N 1
ATOM 660 C CA . ASP A 1 87 ? 25.391 41.619 20.926 1.00 34.74 94 ASP A CA 1
ATOM 661 C C . ASP A 1 87 ? 25.281 40.795 19.637 1.00 37.27 94 ASP A C 1
ATOM 662 O O . ASP A 1 87 ? 24.723 41.246 18.636 1.00 35.67 94 ASP A O 1
ATOM 667 N N . CYS A 1 88 ? 25.821 39.582 19.674 1.00 32.56 95 CYS A N 1
ATOM 668 C CA . CYS A 1 88 ? 25.803 38.708 18.516 1.00 33.49 95 CYS A CA 1
ATOM 669 C C . CYS A 1 88 ? 24.387 38.300 18.136 1.00 33.98 95 CYS A C 1
ATOM 670 O O . CYS A 1 88 ? 24.028 38.289 16.953 1.00 33.07 95 CYS A O 1
ATOM 673 N N . THR A 1 89 ? 23.567 38.007 19.138 1.00 28.84 96 THR A N 1
ATOM 674 C CA . THR A 1 89 ? 22.195 37.604 18.872 1.00 35.01 96 THR A CA 1
ATOM 675 C C . THR A 1 89 ? 21.334 38.748 18.331 1.00 39.10 96 THR A C 1
ATOM 676 O O . THR A 1 89 ? 20.522 38.548 17.425 1.00 37.84 96 THR A O 1
ATOM 680 N N . ASP A 1 90 ? 21.576 39.958 18.825 1.00 41.70 97 ASP A N 1
ATOM 681 C CA . ASP A 1 90 ? 20.849 41.131 18.366 1.00 39.57 97 ASP A CA 1
ATOM 682 C C . ASP A 1 90 ? 21.126 41.382 16.890 1.00 50.63 97 ASP A C 1
ATOM 683 O O . ASP A 1 90 ? 20.218 41.680 16.108 1.00 56.61 97 ASP A O 1
ATOM 688 N N . GLU A 1 91 ? 22.396 41.272 16.522 1.00 49.30 98 GLU A N 1
ATOM 689 C CA . GLU A 1 91 ? 22.829 41.480 15.147 1.00 56.70 98 GLU A CA 1
ATOM 690 C C . GLU A 1 91 ? 22.501 40.292 14.232 1.00 56.55 98 GLU A C 1
ATOM 691 O O . GLU A 1 91 ? 22.466 40.436 13.011 1.00 59.09 98 GLU A O 1
ATOM 697 N N . GLY A 1 92 ? 22.277 39.122 14.827 1.00 56.14 99 GLY A N 1
ATOM 698 C CA . GLY A 1 92 ? 21.853 37.949 14.080 1.00 56.36 99 GLY A CA 1
ATOM 699 C C . GLY A 1 92 ? 22.955 37.063 13.518 1.00 53.51 99 GLY A C 1
ATOM 700 O O . GLY A 1 92 ? 22.725 36.319 12.561 1.00 52.04 99 GLY A O 1
ATOM 701 N N . THR A 1 93 ? 24.147 37.125 14.106 1.00 48.25 100 THR A N 1
ATOM 702 C CA . THR A 1 93 ? 25.272 36.333 13.612 1.00 46.27 100 THR A CA 1
ATOM 703 C C . THR A 1 93 ? 25.380 34.967 14.293 1.00 45.93 100 THR A C 1
ATOM 704 O O . THR A 1 93 ? 26.164 34.122 13.864 1.00 44.50 100 THR A O 1
ATOM 708 N N . LEU A 1 94 ? 24.589 34.751 15.343 1.00 31.45 101 LEU A N 1
ATOM 709 C CA . LEU A 1 94 ? 24.557 33.460 16.011 1.00 33.73 101 LEU A CA 1
ATOM 710 C C . LEU A 1 94 ? 23.179 33.225 16.617 1.00 34.04 101 LEU A C 1
ATOM 711 O O . LEU A 1 94 ? 22.362 34.143 16.719 1.00 33.63 101 LEU A O 1
ATOM 716 N N . VAL A 1 95 ? 22.918 31.975 16.971 1.00 26.21 102 VAL A N 1
ATOM 717 C CA . VAL A 1 95 ? 21.678 31.593 17.630 1.00 30.53 102 VAL A CA 1
ATOM 718 C C . VAL A 1 95 ? 21.990 31.287 19.104 1.00 29.49 102 VAL A C 1
ATOM 719 O O . VAL A 1 95 ? 22.918 30.530 19.408 1.00 29.16 102 VAL A O 1
ATOM 723 N N . ALA A 1 96 ? 21.247 31.892 20.026 1.00 21.72 103 ALA A N 1
ATOM 724 C CA . ALA A 1 96 ? 21.455 31.594 21.446 1.00 21.17 103 ALA A CA 1
ATOM 725 C C . ALA A 1 96 ? 20.311 30.770 22.041 1.00 21.53 103 ALA A C 1
ATOM 726 O O . ALA A 1 96 ? 19.136 31.036 21.786 1.00 20.92 103 ALA A O 1
ATOM 728 N N . ILE A 1 97 ? 20.663 29.746 22.816 1.00 18.85 104 ILE A N 1
ATOM 729 C CA . ILE A 1 97 ? 19.671 28.979 23.560 1.00 17.02 104 ILE A CA 1
ATOM 730 C C . ILE A 1 97 ? 19.956 29.041 25.061 1.00 21.15 104 ILE A C 1
ATOM 731 O O . ILE A 1 97 ? 20.868 28.361 25.547 1.00 18.10 104 ILE A O 1
ATOM 736 N N . PRO A 1 98 ? 19.158 29.831 25.805 1.00 17.29 105 PRO A N 1
ATOM 737 C CA . PRO A 1 98 ? 19.348 29.909 27.254 1.00 17.03 105 PRO A CA 1
ATOM 738 C C . PRO A 1 98 ? 18.912 28.616 27.933 1.00 22.78 105 PRO A C 1
ATOM 739 O O . PRO A 1 98 ? 17.848 28.064 27.639 1.00 25.23 105 PRO A O 1
ATOM 743 N N . ILE A 1 99 ? 19.769 28.124 28.817 1.00 20.67 106 ILE A N 1
ATOM 744 C CA . ILE A 1 99 ? 19.467 26.948 29.612 1.00 17.01 106 ILE A CA 1
ATOM 745 C C . ILE A 1 99 ? 19.414 27.384 31.064 1.00 17.10 106 ILE A C 1
ATOM 746 O O . ILE A 1 99 ? 20.351 28.000 31.545 1.00 13.89 106 ILE A O 1
ATOM 751 N N . PHE A 1 100 ? 18.319 27.076 31.760 1.00 16.77 107 PHE A N 1
ATOM 752 C CA . PHE A 1 100 ? 18.175 27.475 33.155 1.00 17.16 107 PHE A CA 1
ATOM 753 C C . PHE A 1 100 ? 18.409 26.254 34.038 1.00 15.68 107 PHE A C 1
ATOM 754 O O . PHE A 1 100 ? 17.536 25.409 34.208 1.00 16.69 107 PHE A O 1
ATOM 762 N N . TYR A 1 101 ? 19.614 26.162 34.588 1.00 14.28 108 TYR A N 1
ATOM 763 C CA . TYR A 1 101 ? 19.996 24.980 35.353 1.00 15.12 108 TYR A CA 1
ATOM 764 C C . TYR A 1 101 ? 19.675 25.203 36.836 1.00 22.68 108 TYR A C 1
ATOM 765 O O . TYR A 1 101 ? 20.368 25.968 37.495 1.00 21.27 108 TYR A O 1
ATOM 774 N N . LYS A 1 102 ? 18.618 24.545 37.326 1.00 18.62 109 LYS A N 1
ATOM 775 C CA . LYS A 1 102 ? 18.115 24.663 38.711 1.00 24.52 109 LYS A CA 1
ATOM 776 C C . LYS A 1 102 ? 17.760 26.087 39.112 1.00 24.96 109 LYS A C 1
ATOM 777 O O . LYS A 1 102 ? 17.941 26.482 40.267 1.00 21.88 109 LYS A O 1
ATOM 783 N N . LEU A 1 103 ? 17.288 26.872 38.154 1.00 22.73 110 LEU A N 1
ATOM 784 C CA . LEU A 1 103 ? 16.719 28.173 38.463 1.00 16.66 110 LEU A CA 1
ATOM 785 C C . LEU A 1 103 ? 15.685 28.481 37.387 1.00 20.45 110 LEU A C 1
ATOM 786 O O . LEU A 1 103 ? 15.648 27.807 36.359 1.00 19.14 110 LEU A O 1
ATOM 791 N N . GLU A 1 104 ? 14.806 29.437 37.666 1.00 18.09 111 GLU A N 1
ATOM 792 C CA . GLU A 1 104 ? 13.763 29.875 36.742 1.00 24.06 111 GLU A CA 1
ATOM 793 C C . GLU A 1 104 ? 14.183 31.043 35.839 1.00 20.44 111 GLU A C 1
ATOM 794 O O . GLU A 1 104 ? 15.070 31.816 36.199 1.00 24.47 111 GLU A O 1
ATOM 800 N N . PRO A 1 105 ? 13.560 31.165 34.648 1.00 19.94 112 PRO A N 1
ATOM 801 C CA . PRO A 1 105 ? 13.815 32.328 33.788 1.00 20.03 112 PRO A CA 1
ATOM 802 C C . PRO A 1 105 ? 13.585 33.655 34.512 1.00 24.48 112 PRO A C 1
ATOM 803 O O . PRO A 1 105 ? 14.323 34.607 34.254 1.00 23.66 112 PRO A O 1
ATOM 807 N N . SER A 1 106 ? 12.591 33.716 35.403 1.00 22.94 113 SER A N 1
ATOM 808 C CA . SER A 1 106 ? 12.326 34.933 36.169 1.00 22.61 113 SER A CA 1
ATOM 809 C C . SER A 1 106 ? 13.485 35.277 37.104 1.00 20.52 113 SER A C 1
ATOM 810 O O . SER A 1 106 ? 13.792 36.452 37.311 1.00 20.56 113 SER A O 1
ATOM 813 N N . THR A 1 107 ? 14.135 34.258 37.662 1.00 19.12 114 THR A N 1
ATOM 814 C CA . THR A 1 107 ? 15.282 34.465 38.550 1.00 26.12 114 THR A CA 1
ATOM 815 C C . THR A 1 107 ? 16.430 35.152 37.818 1.00 24.48 114 THR A C 1
ATOM 816 O O . THR A 1 107 ? 17.141 35.997 38.384 1.00 19.68 114 THR A O 1
ATOM 820 N N . VAL A 1 108 ? 16.588 34.807 36.548 1.00 20.51 115 VAL A N 1
ATOM 821 C CA . VAL A 1 108 ? 17.630 35.388 35.719 1.00 15.30 115 VAL A CA 1
ATOM 822 C C . VAL A 1 108 ? 17.260 36.810 35.302 1.00 18.48 115 VAL A C 1
ATOM 823 O O . VAL A 1 108 ? 18.057 37.740 35.457 1.00 21.99 115 VAL A O 1
ATOM 827 N N . ARG A 1 109 ? 16.060 36.965 34.755 1.00 18.12 116 ARG A N 1
ATOM 828 C CA . ARG A 1 109 ? 15.599 38.257 34.263 1.00 21.20 116 ARG A CA 1
ATOM 829 C C . ARG A 1 109 ? 15.488 39.319 35.374 1.00 24.72 116 ARG A C 1
ATOM 830 O O . ARG A 1 109 ? 15.752 40.496 35.140 1.00 22.79 116 ARG A O 1
ATOM 838 N N . ASP A 1 110 ? 15.121 38.908 36.583 1.00 23.80 117 ASP A N 1
ATOM 839 C CA . ASP A 1 110 ? 14.978 39.852 37.691 1.00 25.00 117 ASP A CA 1
ATOM 840 C C . ASP A 1 110 ? 16.128 39.786 38.691 1.00 19.65 117 ASP A C 1
ATOM 841 O O . ASP A 1 110 ? 16.097 40.454 39.718 1.00 20.57 117 ASP A O 1
ATOM 846 N N . LEU A 1 111 ? 17.131 38.977 38.386 1.00 19.43 118 LEU A N 1
ATOM 847 C CA . LEU A 1 111 ? 18.288 38.822 39.257 1.00 20.83 118 LEU A CA 1
ATOM 848 C C . LEU A 1 111 ? 17.858 38.521 40.709 1.00 20.34 118 LEU A C 1
ATOM 849 O O . LEU A 1 111 ? 18.170 39.271 41.631 1.00 18.77 118 LEU A O 1
ATOM 854 N N . LYS A 1 112 ? 17.142 37.414 40.895 1.00 20.72 119 LYS A N 1
ATOM 855 C CA . LYS A 1 112 ? 16.659 36.989 42.211 1.00 22.88 119 LYS A CA 1
ATOM 856 C C . LYS A 1 112 ? 17.607 35.970 42.881 1.00 20.79 119 LYS A C 1
ATOM 857 O O . LYS A 1 112 ? 18.479 35.391 42.229 1.00 17.35 119 LYS A O 1
ATOM 863 N N . GLY A 1 113 ? 17.425 35.748 44.181 1.00 32.04 120 GLY A N 1
ATOM 864 C CA . GLY A 1 113 ? 18.140 34.690 44.883 1.00 33.31 120 GLY A CA 1
ATOM 865 C C . GLY A 1 113 ? 19.657 34.785 44.882 1.00 31.35 120 GLY A C 1
ATOM 866 O O . GLY A 1 113 ? 20.227 35.880 44.825 1.00 27.62 120 GLY A O 1
ATOM 867 N N . LYS A 1 114 ? 20.312 33.627 44.970 1.00 33.31 121 LYS A N 1
ATOM 868 C CA . LYS A 1 114 ? 21.766 33.562 44.987 1.00 34.45 121 LYS A CA 1
ATOM 869 C C . LYS A 1 114 ? 22.354 34.065 43.679 1.00 29.28 121 LYS A C 1
ATOM 870 O O . LYS A 1 114 ? 23.374 34.744 43.669 1.00 22.03 121 LYS A O 1
ATOM 876 N N . PHE A 1 115 ? 21.701 33.717 42.581 1.00 23.16 122 PHE A N 1
ATOM 877 C CA . PHE A 1 115 ? 22.072 34.205 41.259 1.00 21.19 122 PHE A CA 1
ATOM 878 C C . PHE A 1 115 ? 22.195 35.735 41.279 1.00 20.59 122 PHE A C 1
ATOM 879 O O . PHE A 1 115 ? 23.235 36.298 40.937 1.00 19.05 122 PHE A O 1
ATOM 887 N N . GLY A 1 116 ? 21.149 36.404 41.741 1.00 23.81 123 GLY A N 1
ATOM 888 C CA . GLY A 1 116 ? 21.163 37.853 41.824 1.00 26.34 123 GLY A CA 1
ATOM 889 C C . GLY A 1 116 ? 22.119 38.408 42.863 1.00 29.37 123 GLY A C 1
ATOM 890 O O . GLY A 1 116 ? 22.893 39.338 42.572 1.00 21.66 123 GLY A O 1
ATOM 891 N N . ASP A 1 117 ? 22.084 37.839 44.071 1.00 24.03 124 ASP A N 1
ATOM 892 C CA . ASP A 1 117 ? 22.957 38.309 45.145 1.00 29.24 124 ASP A CA 1
ATOM 893 C C . ASP A 1 117 ? 24.416 38.270 44.737 1.00 26.39 124 ASP A C 1
ATOM 894 O O . ASP A 1 117 ? 25.173 39.187 45.033 1.00 22.97 124 ASP A O 1
ATOM 899 N N . ARG A 1 118 ? 24.806 37.202 44.053 1.00 21.13 125 ARG A N 1
ATOM 900 C CA . ARG A 1 118 ? 26.183 37.075 43.604 1.00 27.66 125 ARG A CA 1
ATOM 901 C C . ARG A 1 118 ? 26.507 38.106 42.537 1.00 22.83 125 ARG A C 1
ATOM 902 O O . ARG A 1 118 ? 27.590 38.679 42.546 1.00 19.54 125 ARG A O 1
ATOM 910 N N . PHE A 1 119 ? 25.560 38.351 41.634 1.00 23.97 126 PHE A N 1
ATOM 911 C CA . PHE A 1 119 ? 25.717 39.407 40.644 1.00 25.36 126 PHE A CA 1
ATOM 912 C C . PHE A 1 119 ? 25.939 40.764 41.311 1.00 18.70 126 PHE A C 1
ATOM 913 O O . PHE A 1 119 ? 26.848 41.515 40.943 1.00 18.54 126 PHE A O 1
ATOM 921 N N . ARG A 1 120 ? 25.092 41.091 42.276 1.00 20.47 127 ARG A N 1
ATOM 922 C CA . ARG A 1 120 ? 25.195 42.382 42.945 1.00 28.01 127 ARG A CA 1
ATOM 923 C C . ARG A 1 120 ? 26.508 42.517 43.707 1.00 29.06 127 ARG A C 1
ATOM 924 O O . ARG A 1 120 ? 27.082 43.599 43.754 1.00 26.10 127 ARG A O 1
ATOM 932 N N . SER A 1 121 ? 26.977 41.428 44.309 1.00 28.07 128 SER A N 1
ATOM 933 C CA . SER A 1 121 ? 28.292 41.434 44.950 1.00 30.60 128 SER A CA 1
ATOM 934 C C . SER A 1 121 ? 29.447 41.651 43.955 1.00 30.75 128 SER A C 1
ATOM 935 O O . SER A 1 121 ? 30.341 42.460 44.195 1.00 24.98 128 SER A O 1
ATOM 938 N N . MET A 1 122 ? 29.429 40.915 42.847 1.00 30.32 129 MET A N 1
ATOM 939 C CA . MET A 1 122 ? 30.457 41.035 41.816 1.00 19.22 129 MET A CA 1
ATOM 940 C C . MET A 1 122 ? 30.502 42.417 41.164 1.00 19.78 129 MET A C 1
ATOM 941 O O . MET A 1 122 ? 31.573 42.950 40.906 1.00 20.63 129 MET A O 1
ATOM 946 N N . ALA A 1 123 ? 29.330 42.974 40.868 1.00 20.94 130 ALA A N 1
ATOM 947 C CA . ALA A 1 123 ? 29.228 44.183 40.042 1.00 23.95 130 ALA A CA 1
ATOM 948 C C . ALA A 1 123 ? 29.156 45.492 40.824 1.00 32.13 130 ALA A C 1
ATOM 949 O O . ALA A 1 123 ? 28.898 46.546 40.237 1.00 34.70 130 ALA A O 1
ATOM 951 N N . LYS A 1 124 ? 29.364 45.424 42.136 1.00 34.44 131 LYS A N 1
ATOM 952 C CA . LYS A 1 124 ? 29.342 46.620 42.978 1.00 43.77 131 LYS A CA 1
ATOM 953 C C . LYS A 1 124 ? 30.332 47.656 42.473 1.00 47.62 131 LYS A C 1
ATOM 954 O O . LYS A 1 124 ? 31.513 47.353 42.304 1.00 49.20 131 LYS A O 1
ATOM 960 N N . GLY A 1 125 ? 29.845 48.862 42.196 1.00 51.89 132 GLY A N 1
ATOM 961 C CA . GLY A 1 125 ? 30.720 49.953 41.807 1.00 54.72 132 GLY A CA 1
ATOM 962 C C . GLY A 1 125 ? 31.145 49.931 40.354 1.00 52.56 132 GLY A C 1
ATOM 963 O O . GLY A 1 125 ? 31.769 50.875 39.875 1.00 56.23 132 GLY A O 1
ATOM 964 N N . ASP A 1 126 ? 30.804 48.859 39.647 1.00 45.40 133 ASP A N 1
ATOM 965 C CA . ASP A 1 126 ? 31.180 48.732 38.244 1.00 41.04 133 ASP A CA 1
ATOM 966 C C . ASP A 1 126 ? 30.224 49.509 37.344 1.00 39.86 133 ASP A C 1
ATOM 967 O O . ASP A 1 126 ? 29.013 49.285 37.360 1.00 33.45 133 ASP A O 1
ATOM 972 N N . GLU A 1 127 ? 30.788 50.385 36.519 1.00 40.87 134 GLU A N 1
ATOM 973 C CA . GLU A 1 127 ? 30.002 51.239 35.638 1.00 42.97 134 GLU A CA 1
ATOM 974 C C . GLU A 1 127 ? 29.268 50.473 34.548 1.00 35.58 134 GLU A C 1
ATOM 975 O O . GLU A 1 127 ? 28.361 51.003 33.915 1.00 36.65 134 GLU A O 1
ATOM 981 N N . ARG A 1 128 ? 29.655 49.221 34.345 1.00 29.28 135 ARG A N 1
ATOM 982 C CA . ARG A 1 128 ? 29.027 48.374 33.341 1.00 27.43 135 ARG A CA 1
ATOM 983 C C . ARG A 1 128 ? 27.773 47.690 33.878 1.00 28.66 135 ARG A C 1
ATOM 984 O O . ARG A 1 128 ? 27.102 46.960 33.147 1.00 26.97 135 ARG A O 1
ATOM 992 N N . LYS A 1 129 ? 27.474 47.917 35.157 1.00 37.34 136 LYS A N 1
ATOM 993 C CA . LYS A 1 129 ? 26.401 47.189 35.848 1.00 36.68 136 LYS A CA 1
ATOM 994 C C . LYS A 1 129 ? 25.041 47.283 35.166 1.00 34.24 136 LYS A C 1
ATOM 995 O O . LYS A 1 129 ? 24.360 46.271 34.982 1.00 29.50 136 LYS A O 1
ATOM 1001 N N . LYS A 1 130 ? 24.653 48.488 34.770 1.00 35.63 137 LYS A N 1
ATOM 1002 C CA . LYS A 1 130 ? 23.359 48.675 34.129 1.00 37.79 137 LYS A CA 1
ATOM 1003 C C . LYS A 1 130 ? 23.253 47.923 32.797 1.00 37.27 137 LYS A C 1
ATOM 1004 O O . LYS A 1 130 ? 22.239 47.279 32.537 1.00 37.34 137 LYS A O 1
ATOM 1010 N N . LYS A 1 131 ? 24.294 47.972 31.968 1.00 35.05 138 LYS A N 1
ATOM 1011 C CA . LYS A 1 131 ? 24.265 47.234 30.703 1.00 33.75 138 LYS A CA 1
ATOM 1012 C C . LYS A 1 131 ? 24.177 45.734 30.946 1.00 31.64 138 LYS A C 1
ATOM 1013 O O . LYS A 1 131 ? 23.465 45.021 30.226 1.00 31.71 138 LYS A O 1
ATOM 1019 N N . TRP A 1 132 ? 24.899 45.259 31.959 1.00 25.80 139 TRP A N 1
ATOM 1020 C CA . TRP A 1 132 ? 24.822 43.853 32.353 1.00 27.39 139 TRP A CA 1
ATOM 1021 C C . TRP A 1 132 ? 23.413 43.458 32.812 1.00 21.40 139 TRP A C 1
ATOM 1022 O O . TRP A 1 132 ? 22.909 42.397 32.436 1.00 20.26 139 TRP A O 1
ATOM 1033 N N . LYS A 1 133 ? 22.782 44.284 33.643 1.00 23.15 140 LYS A N 1
ATOM 1034 C CA . LYS A 1 133 ? 21.421 43.963 34.091 1.00 33.79 140 LYS A CA 1
ATOM 1035 C C . LYS A 1 133 ? 20.518 43.825 32.883 1.00 33.11 140 LYS A C 1
ATOM 1036 O O . LYS A 1 133 ? 19.660 42.945 32.840 1.00 32.45 140 LYS A O 1
ATOM 1042 N N . GLU A 1 134 ? 20.716 44.697 31.900 1.00 29.22 141 GLU A N 1
ATOM 1043 C CA . GLU A 1 134 ? 19.884 44.662 30.707 1.00 32.67 141 GLU A CA 1
ATOM 1044 C C . GLU A 1 134 ? 20.087 43.379 29.906 1.00 31.23 141 GLU A C 1
ATOM 1045 O O . GLU A 1 134 ? 19.120 42.831 29.375 1.00 27.64 141 GLU A O 1
ATOM 1051 N N . ALA A 1 135 ? 21.323 42.884 29.827 1.00 26.54 142 ALA A N 1
ATOM 1052 C CA . ALA A 1 135 ? 21.555 41.637 29.107 1.00 23.97 142 ALA A CA 1
ATOM 1053 C C . ALA A 1 135 ? 20.829 40.495 29.800 1.00 24.04 142 ALA A C 1
ATOM 1054 O O . ALA A 1 135 ? 20.245 39.631 29.144 1.00 18.83 142 ALA A O 1
ATOM 1056 N N . PHE A 1 136 ? 20.888 40.491 31.131 1.00 19.01 143 PHE A N 1
ATOM 1057 C CA . PHE A 1 136 ? 20.228 39.458 31.930 1.00 18.22 143 PHE A CA 1
ATOM 1058 C C . PHE A 1 136 ? 18.701 39.565 31.879 1.00 28.82 143 PHE A C 1
ATOM 1059 O O . PHE A 1 136 ? 17.995 38.568 31.983 1.00 25.39 143 PHE A O 1
ATOM 1067 N N . ASN A 1 137 ? 18.198 40.784 31.720 1.00 30.30 144 ASN A N 1
ATOM 1068 C CA . ASN A 1 137 ? 16.768 40.997 31.563 1.00 30.35 144 ASN A CA 1
ATOM 1069 C C . ASN A 1 137 ? 16.258 40.474 30.232 1.00 29.44 144 ASN A C 1
ATOM 1070 O O . ASN A 1 137 ? 15.179 39.889 30.171 1.00 27.23 144 ASN A O 1
ATOM 1075 N N . LEU A 1 138 ? 17.033 40.713 29.177 1.00 26.39 145 LEU A N 1
ATOM 1076 C CA . LEU A 1 138 ? 16.613 40.485 27.797 1.00 27.10 145 LEU A CA 1
ATOM 1077 C C . LEU A 1 138 ? 16.857 39.054 27.270 1.00 23.35 145 LEU A C 1
ATOM 1078 O O . LEU A 1 138 ? 15.975 38.491 26.628 1.00 28.22 145 LEU A O 1
ATOM 1083 N N . ILE A 1 139 ? 18.048 38.488 27.491 1.00 21.50 146 ILE A N 1
ATOM 1084 C CA . ILE A 1 139 ? 18.352 37.115 27.016 1.00 20.38 146 ILE A CA 1
ATOM 1085 C C . ILE A 1 139 ? 17.226 36.084 27.306 1.00 20.36 146 ILE A C 1
ATOM 1086 O O . ILE A 1 139 ? 16.943 35.246 26.455 1.00 22.65 146 ILE A O 1
ATOM 1091 N N . PRO A 1 140 ? 16.574 36.146 28.483 1.00 18.43 147 PRO A N 1
ATOM 1092 C CA . PRO A 1 140 ? 15.471 35.202 28.725 1.00 17.96 147 PRO A CA 1
ATOM 1093 C C . PRO A 1 140 ? 14.232 35.457 27.865 1.00 19.95 147 PRO A C 1
ATOM 1094 O O . PRO A 1 140 ? 13.245 34.734 28.039 1.00 20.67 147 PRO A O 1
ATOM 1098 N N . ASN A 1 141 ? 14.242 36.486 27.015 1.00 21.00 148 ASN A N 1
ATOM 1099 C CA . ASN A 1 141 ? 13.131 36.679 26.082 1.00 30.96 148 ASN A CA 1
ATOM 1100 C C . ASN A 1 141 ? 13.266 35.721 24.903 1.00 31.69 148 ASN A C 1
ATOM 1101 O O . ASN A 1 141 ? 12.355 35.571 24.079 1.00 23.29 148 ASN A O 1
ATOM 1106 N N . ILE A 1 142 ? 14.369 34.995 24.887 1.00 27.23 149 ILE A N 1
ATOM 1107 C CA . ILE A 1 142 ? 14.552 33.969 23.893 1.00 24.10 149 ILE A CA 1
ATOM 1108 C C . ILE A 1 142 ? 14.109 32.681 24.539 1.00 23.20 149 ILE A C 1
ATOM 1109 O O . ILE A 1 142 ? 14.487 32.395 25.673 1.00 22.21 149 ILE A O 1
ATOM 1114 N N . MET A 1 143 ? 13.335 31.884 23.807 1.00 26.30 150 MET A N 1
ATOM 1115 C CA . MET A 1 143 ? 12.831 30.620 24.355 1.00 26.35 150 MET A CA 1
ATOM 1116 C C . MET A 1 143 ? 13.968 29.659 24.682 1.00 24.97 150 MET A C 1
ATOM 1117 O O . MET A 1 143 ? 14.859 29.422 23.863 1.00 26.01 150 MET A O 1
ATOM 1122 N N . GLY A 1 144 ? 13.937 29.116 25.891 1.00 21.99 151 GLY A N 1
ATOM 1123 C CA . GLY A 1 144 ? 15.013 28.268 26.362 1.00 20.50 151 GLY A CA 1
ATOM 1124 C C . GLY A 1 144 ? 14.509 26.951 26.926 1.00 21.41 151 GLY A C 1
ATOM 1125 O O . GLY A 1 144 ? 13.346 26.581 26.722 1.00 18.83 151 GLY A O 1
ATOM 1126 N N . ILE A 1 145 ? 15.407 26.233 27.602 1.00 20.95 152 ILE A N 1
ATOM 1127 C CA . ILE A 1 145 ? 15.112 24.942 28.221 1.00 21.71 152 ILE A CA 1
ATOM 1128 C C . ILE A 1 145 ? 15.360 25.001 29.728 1.00 23.35 152 ILE A C 1
ATOM 1129 O O . ILE A 1 145 ? 16.432 25.433 30.168 1.00 13.62 152 ILE A O 1
ATOM 1134 N N . ILE A 1 146 ? 14.373 24.583 30.518 1.00 15.30 153 ILE A N 1
ATOM 1135 C CA . ILE A 1 146 ? 14.484 24.671 31.980 1.00 16.16 153 ILE A CA 1
ATOM 1136 C C . ILE A 1 146 ? 14.795 23.304 32.581 1.00 15.26 153 ILE A C 1
ATOM 1137 O O . ILE A 1 146 ? 14.109 22.330 32.313 1.00 15.41 153 ILE A O 1
ATOM 1142 N N . ILE A 1 147 ? 15.839 23.246 33.393 1.00 14.98 154 ILE A N 1
ATOM 1143 C CA . ILE A 1 147 ? 16.133 22.047 34.154 1.00 14.45 154 ILE A CA 1
ATOM 1144 C C . ILE A 1 147 ? 15.878 22.360 35.611 1.00 17.11 154 ILE A C 1
ATOM 1145 O O . ILE A 1 147 ? 16.645 23.085 36.260 1.00 19.77 154 ILE A O 1
ATOM 1150 N N . ASP A 1 148 ? 14.795 21.829 36.151 1.00 17.25 155 ASP A N 1
ATOM 1151 C CA . ASP A 1 148 ? 14.535 22.158 37.531 1.00 19.12 155 ASP A CA 1
ATOM 1152 C C . ASP A 1 148 ? 14.888 20.973 38.402 1.00 18.93 155 ASP A C 1
ATOM 1153 O O . ASP A 1 148 ? 15.349 19.942 37.903 1.00 17.54 155 ASP A O 1
ATOM 1158 N N . LYS A 1 149 ? 14.686 21.145 39.702 1.00 20.74 156 LYS A N 1
ATOM 1159 C CA . LYS A 1 149 ? 15.080 20.173 40.705 1.00 27.85 156 LYS A CA 1
ATOM 1160 C C . LYS A 1 149 ? 14.404 18.818 4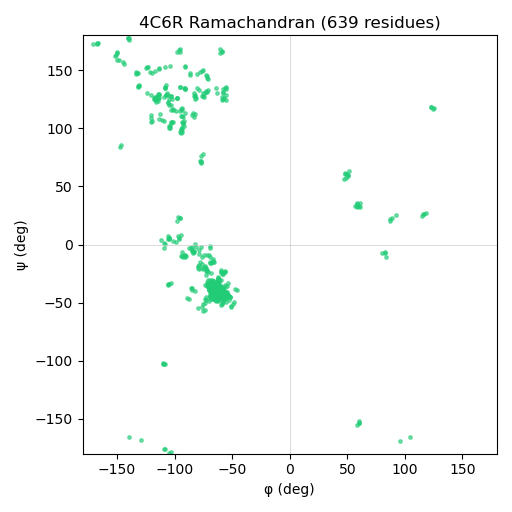0.513 1.00 27.28 156 LYS A C 1
ATOM 1161 O O . LYS A 1 149 ? 14.889 17.803 41.014 1.00 31.53 156 LYS A O 1
ATOM 1167 N N . LYS A 1 150 ? 13.276 18.801 39.810 1.00 24.62 157 LYS A N 1
ATOM 1168 C CA . LYS A 1 150 ? 12.548 17.553 39.608 1.00 25.79 157 LYS A CA 1
ATOM 1169 C C . LYS A 1 150 ? 12.691 16.980 38.187 1.00 20.60 157 LYS A C 1
ATOM 1170 O O . LYS A 1 150 ? 12.086 15.964 37.864 1.00 21.49 157 LYS A O 1
ATOM 1176 N N . SER A 1 151 ? 13.516 17.605 37.355 1.00 18.82 158 SER A N 1
ATOM 1177 C CA . SER A 1 151 ? 13.716 17.130 35.981 1.00 17.80 158 SER A CA 1
ATOM 1178 C C . SER A 1 151 ? 14.540 15.837 35.924 1.00 17.50 158 SER A C 1
ATOM 1179 O O . SER A 1 151 ? 15.452 15.631 36.730 1.00 17.23 158 SER A O 1
ATOM 1182 N N . VAL A 1 152 ? 14.226 14.981 34.961 1.00 18.05 159 VAL A N 1
ATOM 1183 C CA . VAL A 1 152 ? 15.062 13.833 34.657 1.00 18.30 159 VAL A CA 1
ATOM 1184 C C . VAL A 1 152 ? 16.185 14.355 33.742 1.00 20.39 159 VAL A C 1
ATOM 1185 O O . VAL A 1 152 ? 15.926 14.768 32.607 1.00 16.34 159 VAL A O 1
ATOM 1189 N N . GLU A 1 153 ? 17.421 14.369 34.238 1.00 12.22 160 GLU A N 1
ATOM 1190 C CA . GLU A 1 153 ? 18.494 15.061 33.516 1.00 11.19 160 GLU A CA 1
ATOM 1191 C C . GLU A 1 153 ? 18.765 14.482 32.125 1.00 16.28 160 GLU A C 1
ATOM 1192 O O . GLU A 1 153 ? 19.043 15.245 31.199 1.00 13.41 160 GLU A O 1
ATOM 1198 N N . SER A 1 154 ? 18.704 13.155 31.979 1.00 11.31 161 SER A N 1
ATOM 1199 C CA . SER A 1 154 ? 18.898 12.517 30.668 1.00 13.23 161 SER A CA 1
ATOM 1200 C C . SER A 1 154 ? 17.888 13.002 29.621 1.00 15.85 161 SER A C 1
ATOM 1201 O O . SER A 1 154 ? 18.233 13.199 28.459 1.00 13.72 161 SER A O 1
ATOM 1204 N N . GLU A 1 155 ? 16.637 13.168 30.047 1.00 13.89 162 GLU A N 1
ATOM 1205 C CA . GLU A 1 155 ? 15.581 13.697 29.195 1.00 19.40 162 GLU A CA 1
ATOM 1206 C C . GLU A 1 155 ? 15.892 15.143 28.783 1.00 18.05 162 GLU A C 1
ATOM 1207 O O . GLU A 1 155 ? 15.690 15.511 27.624 1.00 15.89 162 GLU A O 1
ATOM 1213 N N . LYS A 1 156 ? 16.378 15.955 29.723 1.00 15.55 163 LYS A N 1
ATOM 1214 C CA . LYS A 1 156 ? 16.792 17.325 29.404 1.00 17.02 163 LYS A CA 1
ATOM 1215 C C . LYS A 1 156 ? 18.000 17.392 28.473 1.00 17.51 163 LYS A C 1
ATOM 1216 O O . LYS A 1 156 ? 18.081 18.289 27.634 1.00 13.70 163 LYS A O 1
ATOM 1222 N N . VAL A 1 157 ? 18.954 16.474 28.634 1.00 8.70 164 VAL A N 1
ATOM 1223 C CA . VAL A 1 157 ? 20.063 16.414 27.695 1.00 8.43 164 VAL A CA 1
ATOM 1224 C C . VAL A 1 157 ? 19.526 16.203 26.284 1.00 18.79 164 VAL A C 1
ATOM 1225 O O . VAL A 1 157 ? 19.929 16.917 25.355 1.00 14.38 164 VAL A O 1
ATOM 1229 N N . ASN A 1 158 ? 18.598 15.248 26.141 1.00 15.88 165 ASN A N 1
ATOM 1230 C CA . ASN A 1 158 ? 17.984 14.938 24.845 1.00 18.09 165 ASN A CA 1
ATOM 1231 C C . ASN A 1 158 ? 17.231 16.139 24.275 1.00 17.24 165 ASN A C 1
ATOM 1232 O O . ASN A 1 158 ? 17.212 16.359 23.064 1.00 11.96 165 ASN A O 1
ATOM 1237 N N . GLU A 1 159 ? 16.572 16.885 25.152 1.00 13.16 166 GLU A N 1
ATOM 1238 C CA . GLU A 1 159 ? 15.853 18.079 24.741 1.00 16.15 166 GLU A CA 1
ATOM 1239 C C . GLU A 1 159 ? 16.810 19.119 24.148 1.00 14.88 166 GLU A C 1
ATOM 1240 O O . GLU A 1 159 ? 16.512 19.729 23.112 1.00 13.07 166 GLU A O 1
ATOM 1246 N N . ILE A 1 160 ? 17.960 19.309 24.793 1.00 14.87 167 ILE A N 1
ATOM 1247 C CA . ILE A 1 160 ? 18.919 20.306 24.328 1.00 15.68 167 ILE A CA 1
ATOM 1248 C C . ILE A 1 160 ? 19.522 19.885 22.990 1.00 17.71 167 ILE A C 1
ATOM 1249 O O . ILE A 1 160 ? 19.647 20.707 22.087 1.00 16.77 167 ILE A O 1
ATOM 1254 N N . VAL A 1 161 ? 19.872 18.604 22.865 1.00 13.31 168 VAL A N 1
ATOM 1255 C CA . VAL A 1 161 ? 20.444 18.059 21.638 1.00 16.88 168 VAL A CA 1
ATOM 1256 C C . VAL A 1 161 ? 19.502 18.212 20.438 1.00 18.99 168 VAL A C 1
ATOM 1257 O O . VAL A 1 161 ? 19.940 18.580 19.346 1.00 15.01 168 VAL A O 1
ATOM 1261 N N . LYS A 1 162 ? 18.219 17.928 20.642 1.00 14.53 169 LYS A N 1
ATOM 1262 C CA . LYS A 1 162 ? 17.220 18.119 19.601 1.00 17.97 169 LYS A CA 1
ATOM 1263 C C . LYS A 1 162 ? 17.104 19.589 19.177 1.00 17.31 169 LYS A C 1
ATOM 1264 O O . LYS A 1 162 ? 16.981 19.899 17.985 1.00 16.73 169 LYS A O 1
ATOM 1270 N N . ALA A 1 163 ? 17.168 20.500 20.138 1.00 13.42 170 ALA A N 1
ATOM 1271 C CA . ALA A 1 163 ? 17.097 21.924 19.813 1.00 20.06 170 ALA A CA 1
ATOM 1272 C C . ALA A 1 163 ? 18.317 22.391 19.020 1.00 17.71 170 ALA A C 1
ATOM 1273 O O . ALA A 1 163 ? 18.196 23.162 18.075 1.00 17.94 170 ALA A O 1
ATOM 1275 N N . VAL A 1 164 ? 19.487 21.895 19.392 1.00 14.18 171 VAL A N 1
ATOM 1276 C CA . VAL A 1 164 ? 20.728 22.269 18.721 1.00 12.82 171 VAL A CA 1
ATOM 1277 C C . VAL A 1 164 ? 20.716 21.776 17.273 1.00 18.12 171 VAL A C 1
ATOM 1278 O O . VAL A 1 164 ? 21.136 22.485 16.351 1.00 22.39 171 VAL A O 1
ATOM 1282 N N . LYS A 1 165 ? 20.253 20.547 17.076 1.00 19.61 172 LYS A N 1
ATOM 1283 C CA . LYS A 1 165 ? 20.168 19.990 15.731 1.00 26.10 172 LYS A CA 1
ATOM 1284 C C . LYS A 1 165 ? 19.194 20.796 14.859 1.00 29.80 172 LYS A C 1
ATOM 1285 O O . LYS A 1 165 ? 19.467 21.081 13.679 1.00 28.37 172 LYS A O 1
ATOM 1291 N N . THR A 1 166 ? 18.061 21.171 15.447 1.00 27.82 173 THR A N 1
ATOM 1292 C CA . THR A 1 166 ? 17.077 21.975 14.734 1.00 31.51 173 THR A CA 1
ATOM 1293 C C . THR A 1 166 ? 17.672 23.308 14.316 1.00 26.92 173 THR A C 1
ATOM 1294 O O . THR A 1 166 ? 17.478 23.757 13.191 1.00 29.73 173 THR A O 1
ATOM 1298 N N . ALA A 1 167 ? 18.434 23.910 15.219 1.00 22.70 174 ALA A N 1
ATOM 1299 C CA . ALA A 1 167 ? 19.093 25.176 14.954 1.00 23.51 174 ALA A CA 1
ATOM 1300 C C . ALA A 1 167 ? 20.183 25.016 13.892 1.00 25.44 174 ALA A C 1
ATOM 1301 O O . ALA A 1 167 ? 20.427 25.937 13.118 1.00 23.76 174 ALA A O 1
ATOM 1303 N N . LEU A 1 168 ? 20.847 23.859 13.860 1.00 24.61 175 LEU A N 1
ATOM 1304 C CA . LEU A 1 168 ? 21.873 23.614 12.842 1.00 27.52 175 LEU A CA 1
ATOM 1305 C C . LEU A 1 168 ? 21.270 23.351 11.456 1.00 32.31 175 LEU A C 1
ATOM 1306 O O . LEU A 1 168 ? 21.847 23.716 10.433 1.00 29.47 175 LEU A O 1
ATOM 1311 N N . THR A 1 169 ? 20.113 22.700 11.428 1.00 36.60 176 THR A N 1
ATOM 1312 C CA . THR A 1 169 ? 19.466 22.356 10.169 1.00 40.91 176 THR A CA 1
ATOM 1313 C C . THR A 1 169 ? 18.309 23.299 9.851 1.00 44.95 176 THR A C 1
ATOM 1314 O O . THR A 1 169 ? 17.322 23.359 10.579 1.00 42.33 176 THR A O 1
ATOM 1318 N N . GLN B 1 8 ? 45.789 64.280 22.103 1.00 43.07 15 GLN B N 1
ATOM 1319 C CA . GLN B 1 8 ? 45.858 65.723 21.881 1.00 42.62 15 GLN B CA 1
ATOM 1320 C C . GLN B 1 8 ? 44.715 66.258 21.026 1.00 40.59 15 GLN B C 1
ATOM 1321 O O . GLN B 1 8 ? 44.309 67.407 21.182 1.00 37.82 15 GLN B O 1
ATOM 1327 N N . HIS B 1 9 ? 44.141 65.420 20.168 1.00 40.03 16 HIS B N 1
ATOM 1328 C CA . HIS B 1 9 ? 43.146 65.928 19.227 1.00 36.04 16 HIS B CA 1
ATOM 1329 C C . HIS B 1 9 ? 41.707 65.581 19.606 1.00 32.77 16 HIS B C 1
ATOM 1330 O O . HIS B 1 9 ? 41.442 64.607 20.315 1.00 34.19 16 HIS B O 1
ATOM 1337 N N . GLN B 1 10 ? 40.791 66.432 19.153 1.00 30.56 17 GLN B N 1
ATOM 1338 C CA . GLN B 1 10 ? 39.360 66.199 19.294 1.00 31.85 17 GLN B CA 1
ATOM 1339 C C . GLN B 1 10 ? 38.753 65.766 17.964 1.00 26.13 17 GLN B C 1
ATOM 1340 O O . GLN B 1 10 ? 37.818 64.968 17.939 1.00 23.94 17 GLN B O 1
ATOM 1346 N N . VAL B 1 11 ? 39.287 66.308 16.868 1.00 17.95 18 VAL B N 1
ATOM 1347 C CA . VAL B 1 11 ? 38.726 66.077 15.551 1.00 17.64 18 VAL B CA 1
ATOM 1348 C C . VAL B 1 11 ? 39.685 65.369 14.587 1.00 20.36 18 VAL B C 1
ATOM 1349 O O . VAL B 1 11 ? 40.799 65.831 14.328 1.00 22.77 18 VAL B O 1
ATOM 1353 N N . PHE B 1 12 ? 39.216 64.261 14.032 1.00 18.26 19 PHE B N 1
ATOM 1354 C CA . PHE B 1 12 ? 39.933 63.546 12.990 1.00 14.81 19 PHE B CA 1
ATOM 1355 C C . PHE B 1 12 ? 39.353 63.964 11.650 1.00 18.40 19 PHE B C 1
ATOM 1356 O O . PHE B 1 12 ? 38.149 63.881 11.427 1.00 17.67 19 PHE B O 1
ATOM 1364 N N . ILE B 1 13 ? 40.214 64.422 10.755 1.00 12.70 20 ILE B N 1
ATOM 1365 C CA . ILE B 1 13 ? 39.766 64.773 9.432 1.00 12.56 20 ILE B CA 1
ATOM 1366 C C . ILE B 1 13 ? 40.100 63.673 8.430 1.00 12.80 20 ILE B C 1
ATOM 1367 O O . ILE B 1 13 ? 41.256 63.483 8.045 1.00 13.59 20 ILE B O 1
ATOM 1372 N N . ASN B 1 14 ? 39.068 62.936 8.040 1.00 11.58 21 ASN B N 1
ATOM 1373 C CA . ASN B 1 14 ? 39.193 61.758 7.161 1.00 14.36 21 ASN B CA 1
ATOM 1374 C C . ASN B 1 14 ? 38.961 62.108 5.694 1.00 17.02 21 ASN B C 1
ATOM 1375 O O . ASN B 1 14 ? 37.865 62.548 5.329 1.00 13.58 21 ASN B O 1
ATOM 1380 N N . PHE B 1 15 ? 39.990 61.944 4.856 1.00 18.83 22 PHE B N 1
ATOM 1381 C CA . PHE B 1 15 ? 39.883 62.287 3.428 1.00 13.15 22 PHE B CA 1
ATOM 1382 C C . PHE B 1 15 ? 41.072 61.729 2.643 1.00 12.05 22 PHE B C 1
ATOM 1383 O O . PHE B 1 15 ? 41.997 61.193 3.239 1.00 13.87 22 PHE B O 1
ATOM 1391 N N . ARG B 1 16 ? 41.029 61.823 1.318 1.00 12.35 23 ARG B N 1
ATOM 1392 C CA . ARG B 1 16 ? 42.174 61.502 0.462 1.00 13.23 23 ARG B CA 1
ATOM 1393 C C . ARG B 1 16 ? 42.346 62.603 -0.574 1.00 21.76 23 ARG B C 1
ATOM 1394 O O . ARG B 1 16 ? 41.351 63.197 -1.006 1.00 16.22 23 ARG B O 1
ATOM 1402 N N . GLY B 1 17 ? 43.603 62.877 -0.952 1.00 18.60 24 GLY B N 1
ATOM 1403 C CA . GLY B 1 17 ? 43.914 63.811 -2.025 1.00 20.37 24 GLY B CA 1
ATOM 1404 C C . GLY B 1 17 ? 44.826 64.982 -1.663 1.00 22.29 24 GLY B C 1
ATOM 1405 O O . GLY B 1 17 ? 44.462 65.831 -0.836 1.00 13.94 24 GLY B O 1
ATOM 1406 N N . ALA B 1 18 ? 45.993 65.056 -2.303 1.00 18.45 25 ALA B N 1
ATOM 1407 C CA . ALA B 1 18 ? 46.917 66.160 -2.040 1.00 19.82 25 ALA B CA 1
ATOM 1408 C C . ALA B 1 18 ? 46.321 67.506 -2.454 1.00 20.77 25 ALA B C 1
ATOM 1409 O O . ALA B 1 18 ? 46.447 68.483 -1.721 1.00 25.37 25 ALA B O 1
ATOM 1411 N N . ASP B 1 19 ? 45.632 67.550 -3.591 1.00 20.11 26 ASP B N 1
ATOM 1412 C CA . ASP B 1 19 ? 45.013 68.799 -4.038 1.00 21.56 26 ASP B CA 1
ATOM 1413 C C . ASP B 1 19 ? 44.012 69.301 -3.023 1.00 18.77 26 ASP B C 1
ATOM 1414 O O . ASP B 1 19 ? 43.985 70.494 -2.698 1.00 19.27 26 ASP B O 1
ATOM 1419 N N . LEU B 1 20 ? 43.197 68.383 -2.523 1.00 17.90 27 LEU B N 1
ATOM 1420 C CA . LEU B 1 20 ? 42.227 68.698 -1.501 1.00 18.20 27 LEU B CA 1
ATOM 1421 C C . LEU B 1 20 ? 42.934 69.192 -0.247 1.00 13.99 27 LEU B C 1
ATOM 1422 O O . LEU B 1 20 ? 42.526 70.175 0.355 1.00 13.68 27 LEU B O 1
ATOM 1427 N N . ARG B 1 21 ? 44.012 68.509 0.132 1.00 14.45 28 ARG B N 1
ATOM 1428 C CA . ARG B 1 21 ? 44.815 68.913 1.282 1.00 14.46 28 ARG B CA 1
ATOM 1429 C C . ARG B 1 21 ? 45.316 70.343 1.162 1.00 15.88 28 ARG B C 1
ATOM 1430 O O . ARG B 1 21 ? 45.277 71.099 2.133 1.00 17.62 28 ARG B O 1
ATOM 1438 N N . ARG B 1 22 ? 45.806 70.697 -0.025 1.00 14.25 29 ARG B N 1
ATOM 1439 C CA . ARG B 1 22 ? 46.418 72.002 -0.255 1.00 15.06 29 ARG B CA 1
ATOM 1440 C C . ARG B 1 22 ? 45.392 73.120 -0.460 1.00 16.98 29 ARG B C 1
ATOM 1441 O O . ARG B 1 22 ? 45.710 74.312 -0.340 1.00 16.54 29 ARG B O 1
ATOM 1449 N N . ARG B 1 23 ? 44.161 72.753 -0.788 1.00 15.83 30 ARG B N 1
ATOM 1450 C CA . ARG B 1 23 ? 43.180 73.780 -1.118 1.00 14.46 30 ARG B CA 1
ATOM 1451 C C . ARG B 1 23 ? 42.120 73.879 -0.023 1.00 12.01 30 ARG B C 1
ATOM 1452 O O . ARG B 1 23 ? 42.410 74.442 1.042 1.00 13.13 30 ARG B O 1
ATOM 1460 N N . PHE B 1 24 ? 40.920 73.338 -0.237 1.00 12.92 31 PHE B N 1
ATOM 1461 C CA . PHE B 1 24 ? 39.846 73.530 0.755 1.00 10.51 31 PHE B CA 1
ATOM 1462 C C . PHE B 1 24 ? 40.233 73.088 2.168 1.00 13.59 31 PHE B C 1
ATOM 1463 O O . PHE B 1 24 ? 39.966 73.793 3.147 1.00 13.31 31 PHE B O 1
ATOM 1471 N N . VAL B 1 25 ? 40.863 71.924 2.290 1.00 13.80 32 VAL B N 1
ATOM 1472 C CA . VAL B 1 25 ? 41.209 71.431 3.621 1.00 13.61 32 VAL B CA 1
ATOM 1473 C C . VAL B 1 25 ? 42.229 72.331 4.331 1.00 10.36 32 VAL B C 1
ATOM 1474 O O . VAL B 1 25 ? 42.185 72.447 5.557 1.00 13.43 32 VAL B O 1
ATOM 1478 N N . SER B 1 26 ? 43.152 72.969 3.602 1.00 11.07 33 SER B N 1
ATOM 1479 C CA . SER B 1 26 ? 44.103 73.840 4.298 1.00 11.73 33 SER B CA 1
ATOM 1480 C C . SER B 1 26 ? 43.352 74.946 5.023 1.00 11.32 33 SER B C 1
ATOM 1481 O O . SER B 1 26 ? 43.662 75.280 6.172 1.00 11.62 33 SER B O 1
ATOM 1484 N N . HIS B 1 27 ? 42.347 75.500 4.352 1.00 18.02 34 HIS B N 1
ATOM 1485 C CA . HIS B 1 27 ? 41.533 76.570 4.925 1.00 17.22 34 HIS B CA 1
ATOM 1486 C C . HIS B 1 27 ? 40.686 76.059 6.079 1.00 17.34 34 HIS B C 1
ATOM 1487 O O . HIS B 1 27 ? 40.472 76.770 7.062 1.00 12.24 34 HIS B O 1
ATOM 1494 N N . LEU B 1 28 ? 40.182 74.839 5.941 1.00 9.59 35 LEU B N 1
ATOM 1495 C CA . LEU B 1 28 ? 39.366 74.245 6.980 1.00 9.35 35 LEU B CA 1
ATOM 1496 C C . LEU B 1 28 ? 40.193 74.011 8.233 1.00 9.92 35 LEU B C 1
ATOM 1497 O O . LEU B 1 28 ? 39.789 74.381 9.325 1.00 14.27 35 LEU B O 1
ATOM 1502 N N . VAL B 1 29 ? 41.377 73.429 8.064 1.00 13.84 36 VAL B N 1
ATOM 1503 C CA . VAL B 1 29 ? 42.260 73.161 9.195 1.00 13.73 36 VAL B CA 1
ATOM 1504 C C . VAL B 1 29 ? 42.696 74.453 9.870 1.00 14.67 36 VAL B C 1
ATOM 1505 O O . VAL B 1 29 ? 42.708 74.549 11.098 1.00 12.61 36 VAL B O 1
ATOM 1509 N N . THR B 1 30 ? 43.024 75.454 9.065 1.00 14.55 37 THR B N 1
ATOM 1510 C CA . THR B 1 30 ? 43.397 76.758 9.596 1.00 15.88 37 THR B CA 1
ATOM 1511 C C . THR B 1 30 ? 42.275 77.344 10.456 1.00 13.72 37 THR B C 1
ATOM 1512 O O . THR B 1 30 ? 42.522 77.889 11.541 1.00 15.26 37 THR B O 1
ATOM 1516 N N . ALA B 1 31 ? 41.046 77.227 9.972 1.00 11.46 38 ALA B N 1
ATOM 1517 C CA . ALA B 1 31 ? 39.909 77.763 10.707 1.00 15.26 38 ALA B CA 1
ATOM 1518 C C . ALA B 1 31 ? 39.657 77.007 12.010 1.00 14.35 38 ALA B C 1
ATOM 1519 O O . ALA B 1 31 ? 39.359 77.614 13.045 1.00 15.29 38 ALA B O 1
ATOM 1521 N N . LEU B 1 32 ? 39.803 75.687 11.975 1.00 16.44 39 LEU B N 1
ATOM 1522 C CA . LEU B 1 32 ? 39.574 74.893 13.182 1.00 16.58 39 LEU B CA 1
ATOM 1523 C C . LEU B 1 32 ? 40.594 75.249 14.246 1.00 15.98 39 LEU B C 1
ATOM 1524 O O . LEU B 1 32 ? 40.235 75.478 15.405 1.00 15.76 39 LEU B O 1
ATOM 1529 N N . LYS B 1 33 ? 41.856 75.371 13.844 1.00 16.89 40 LYS B N 1
ATOM 1530 C CA . LYS B 1 33 ? 42.912 75.695 14.800 1.00 20.47 40 LYS B CA 1
ATOM 1531 C C . LYS B 1 33 ? 42.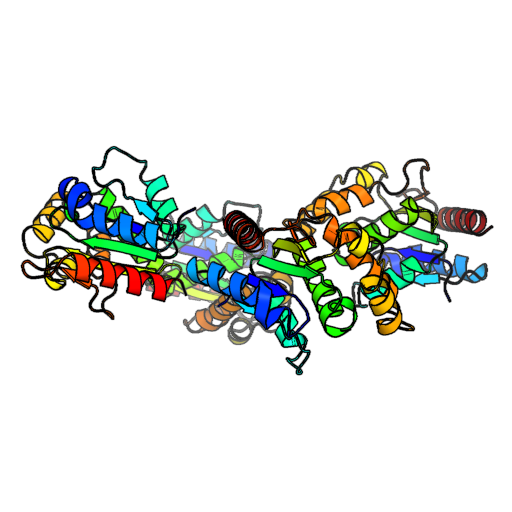732 77.102 15.358 1.00 17.54 40 LYS B C 1
ATOM 1532 O O . LYS B 1 33 ? 42.998 77.357 16.534 1.00 18.90 40 LYS B O 1
ATOM 1538 N N . LEU B 1 34 ? 42.254 78.008 14.518 1.00 15.86 41 LEU B N 1
ATOM 1539 C CA . LEU B 1 34 ? 41.955 79.373 14.953 1.00 17.70 41 LEU B CA 1
ATOM 1540 C C . LEU B 1 34 ? 40.871 79.419 16.014 1.00 16.74 41 LEU B C 1
ATOM 1541 O O . LEU B 1 34 ? 40.864 80.306 16.857 1.00 17.97 41 LEU B O 1
ATOM 1546 N N . ASN B 1 35 ? 39.956 78.457 15.953 1.00 16.90 42 ASN B N 1
ATOM 1547 C CA . ASN B 1 35 ? 38.907 78.336 16.952 1.00 20.97 42 ASN B CA 1
ATOM 1548 C C . ASN B 1 35 ? 39.298 77.350 18.033 1.00 18.18 42 ASN B C 1
ATOM 1549 O O . ASN B 1 35 ? 38.434 76.779 18.703 1.00 18.80 42 ASN B O 1
ATOM 1554 N N . ASN B 1 36 ? 40.607 77.150 18.174 1.00 18.89 43 ASN B N 1
ATOM 1555 C CA . ASN B 1 36 ? 41.175 76.340 19.252 1.00 20.66 43 ASN B CA 1
ATOM 1556 C C . ASN B 1 36 ? 40.722 74.890 19.253 1.00 22.73 43 ASN B C 1
ATOM 1557 O O . ASN B 1 36 ? 40.533 74.293 20.310 1.00 29.05 43 ASN B O 1
ATOM 1562 N N . ILE B 1 37 ? 40.539 74.333 18.067 1.00 18.79 44 ILE B N 1
ATOM 1563 C CA . ILE B 1 37 ? 40.128 72.947 17.907 1.00 18.18 44 ILE B CA 1
ATOM 1564 C C . ILE B 1 37 ? 41.326 72.123 17.454 1.00 18.14 44 ILE B C 1
ATOM 1565 O O . ILE B 1 37 ? 41.902 72.393 16.408 1.00 31.40 44 ILE B O 1
ATOM 1570 N N . ASN B 1 38 ? 41.715 71.128 18.244 1.00 21.69 45 ASN B N 1
ATOM 1571 C CA . ASN B 1 38 ? 42.860 70.301 17.879 1.00 25.58 45 ASN B CA 1
ATOM 1572 C C . ASN B 1 38 ? 42.456 69.203 16.916 1.00 22.96 45 ASN B C 1
ATOM 1573 O O . ASN B 1 38 ? 41.501 68.459 17.167 1.00 21.82 45 ASN B O 1
ATOM 1578 N N . VAL B 1 39 ? 43.203 69.089 15.829 1.00 17.53 46 VAL B N 1
ATOM 1579 C CA . VAL B 1 39 ? 42.843 68.183 14.743 1.00 16.24 46 VAL B CA 1
ATOM 1580 C C . VAL B 1 39 ? 43.950 67.165 14.429 1.00 27.24 46 VAL B C 1
ATOM 1581 O O . VAL B 1 39 ? 45.130 67.389 14.714 1.00 31.70 46 VAL B O 1
ATOM 1585 N N . PHE B 1 40 ? 43.545 66.016 13.909 1.00 19.01 47 PHE B N 1
ATOM 1586 C CA . PHE B 1 40 ? 44.477 65.035 13.367 1.00 18.32 47 PHE B CA 1
ATOM 1587 C C . PHE B 1 40 ? 44.177 64.882 11.880 1.00 17.02 47 PHE B C 1
ATOM 1588 O O . PHE B 1 40 ? 43.041 64.606 11.491 1.00 19.99 47 PHE B O 1
ATOM 1596 N N . ILE B 1 41 ? 45.184 65.079 11.042 1.00 16.73 48 ILE B N 1
ATOM 1597 C CA . ILE B 1 41 ? 44.976 64.985 9.598 1.00 17.70 48 ILE B CA 1
ATOM 1598 C C . ILE B 1 41 ? 45.243 63.568 9.129 1.00 14.65 48 ILE B C 1
ATOM 1599 O O . ILE B 1 41 ? 46.237 62.984 9.502 1.00 15.86 48 ILE B O 1
ATOM 1604 N N . ASP B 1 42 ? 44.347 63.033 8.310 1.00 13.83 49 ASP B N 1
ATOM 1605 C CA . ASP B 1 42 ? 44.455 61.686 7.739 1.00 17.16 49 ASP B CA 1
ATOM 1606 C C . ASP B 1 42 ? 45.719 61.477 6.909 1.00 18.34 49 ASP B C 1
ATOM 1607 O O . ASP B 1 42 ? 46.388 62.440 6.530 1.00 24.73 49 ASP B O 1
ATOM 1612 N N . ASP B 1 43 ? 46.033 60.216 6.616 1.00 18.09 50 ASP B N 1
ATOM 1613 C CA . ASP B 1 43 ? 47.111 59.888 5.678 1.00 16.51 50 ASP B CA 1
ATOM 1614 C C . ASP B 1 43 ? 46.575 60.119 4.253 1.00 15.81 50 ASP B C 1
ATOM 1615 O O . ASP B 1 43 ? 46.333 59.175 3.502 1.00 16.08 50 ASP B O 1
ATOM 1620 N N . TYR B 1 44 ? 46.393 61.396 3.897 1.00 18.30 51 TYR B N 1
ATOM 1621 C CA . TYR B 1 44 ? 45.655 61.798 2.689 1.00 19.05 51 TYR B CA 1
ATOM 1622 C C . TYR B 1 44 ? 46.350 61.408 1.373 1.00 24.66 51 TYR B C 1
ATOM 1623 O O . TYR B 1 44 ? 45.751 61.519 0.291 1.00 17.02 51 TYR B O 1
ATOM 1632 N N . GLU B 1 45 ? 47.618 61.005 1.477 1.00 27.22 52 GLU B N 1
ATOM 1633 C CA . GLU B 1 45 ? 48.419 60.531 0.353 1.00 29.55 52 GLU B CA 1
ATOM 1634 C C . GLU B 1 45 ? 48.700 59.031 0.406 1.00 25.02 52 GLU B C 1
ATOM 1635 O O . GLU B 1 45 ? 49.315 58.488 -0.506 1.00 28.11 52 GLU B O 1
ATOM 1641 N N . ASP B 1 46 ? 48.246 58.373 1.465 1.00 20.70 53 ASP B N 1
ATOM 1642 C CA . ASP B 1 46 ? 48.644 56.993 1.752 1.00 26.96 53 ASP B CA 1
ATOM 1643 C C . ASP B 1 46 ? 50.163 56.803 1.674 1.00 29.10 53 ASP B C 1
ATOM 1644 O O . ASP B 1 46 ? 50.671 55.948 0.931 1.00 27.16 53 ASP B O 1
ATOM 1649 N N . ARG B 1 47 ? 50.887 57.590 2.472 1.00 31.14 54 ARG B N 1
ATOM 1650 C CA . ARG B 1 47 ? 52.348 57.492 2.526 1.00 34.60 54 ARG B CA 1
ATOM 1651 C C . ARG B 1 47 ? 52.749 56.258 3.327 1.00 33.31 54 ARG B C 1
ATOM 1652 O O . ARG B 1 47 ? 53.899 55.811 3.282 1.00 30.44 54 ARG B O 1
ATOM 1660 N N . GLY B 1 48 ? 51.806 55.727 4.094 1.00 30.81 55 GLY B N 1
ATOM 1661 C CA . GLY B 1 48 ? 52.079 54.503 4.815 1.00 32.05 55 GLY B CA 1
ATOM 1662 C C . GLY B 1 48 ? 52.061 54.614 6.324 1.00 25.04 55 GLY B C 1
ATOM 1663 O O . GLY B 1 48 ? 52.748 53.845 6.991 1.00 29.07 55 GLY B O 1
ATOM 1664 N N . GLN B 1 49 ? 51.315 55.573 6.872 1.00 26.50 56 GLN B N 1
ATOM 1665 C CA . GLN B 1 49 ? 51.053 55.542 8.308 1.00 31.26 56 GLN B CA 1
ATOM 1666 C C . GLN B 1 49 ? 50.377 54.217 8.595 1.00 32.51 56 GLN B C 1
ATOM 1667 O O . GLN B 1 49 ? 49.434 53.840 7.895 1.00 28.22 56 GLN B O 1
ATOM 1673 N N . PRO B 1 50 ? 50.872 53.495 9.606 1.00 30.32 57 PRO B N 1
ATOM 1674 C CA . PRO B 1 50 ? 50.335 52.161 9.907 1.00 33.30 57 PRO B CA 1
ATOM 1675 C C . PRO B 1 50 ? 48.827 52.243 10.136 1.00 31.66 57 PRO B C 1
ATOM 1676 O O . PRO B 1 50 ? 48.381 53.181 10.801 1.00 29.45 57 PRO B O 1
ATOM 1680 N N . LEU B 1 51 ? 48.064 51.328 9.531 1.00 31.67 58 LEU B N 1
ATOM 1681 C CA . LEU B 1 51 ? 46.602 51.391 9.572 1.00 29.79 58 LEU B CA 1
ATOM 1682 C C . LEU B 1 51 ? 46.093 51.328 10.999 1.00 31.63 58 LEU B C 1
ATOM 1683 O O . LEU B 1 51 ? 45.155 52.039 11.366 1.00 30.22 58 LEU B O 1
ATOM 1688 N N . ASP B 1 52 ? 46.742 50.494 11.802 1.00 28.09 59 ASP B N 1
ATOM 1689 C CA . ASP B 1 52 ? 46.390 50.333 13.207 1.00 32.48 59 ASP B CA 1
ATOM 1690 C C . ASP B 1 52 ? 46.542 51.633 13.993 1.00 27.52 59 ASP B C 1
ATOM 1691 O O . ASP B 1 52 ? 45.800 51.872 14.942 1.00 30.70 59 ASP B O 1
ATOM 1696 N N . VAL B 1 53 ? 47.491 52.475 13.599 1.00 27.05 60 VAL B N 1
ATOM 1697 C CA . VAL B 1 53 ? 47.639 53.754 14.271 1.00 26.86 60 VAL B CA 1
ATOM 1698 C C . VAL B 1 53 ? 46.494 54.685 13.877 1.00 25.64 60 VAL B C 1
ATOM 1699 O O . VAL B 1 53 ? 45.866 55.313 14.735 1.00 28.57 60 VAL B O 1
ATOM 1703 N N . LEU B 1 54 ? 46.219 54.768 12.580 1.00 23.75 61 LEU B N 1
ATOM 1704 C CA . LEU B 1 54 ? 45.121 55.603 12.086 1.00 23.42 61 LEU B CA 1
ATOM 1705 C C . LEU B 1 54 ? 43.795 55.219 12.740 1.00 22.01 61 LEU B C 1
ATOM 1706 O O . LEU B 1 54 ? 43.024 56.092 13.119 1.00 20.60 61 LEU B O 1
ATOM 1711 N N . LEU B 1 55 ? 43.525 53.918 12.840 1.00 22.32 62 LEU B N 1
ATOM 1712 C CA . LEU B 1 55 ? 42.281 53.450 13.454 1.00 26.10 62 LEU B CA 1
ATOM 1713 C C . LEU B 1 55 ? 42.249 53.833 14.942 1.00 29.41 62 LEU B C 1
ATOM 1714 O O . LEU B 1 55 ? 41.198 54.156 15.498 1.00 25.42 62 LEU B O 1
ATOM 1719 N N . LYS B 1 56 ? 43.409 53.805 15.585 1.00 29.97 63 LYS B N 1
ATOM 1720 C CA . LYS B 1 56 ? 43.485 54.180 16.991 1.00 32.92 63 LYS B CA 1
ATOM 1721 C C . LYS B 1 56 ? 43.166 55.670 17.168 1.00 26.11 63 LYS B C 1
ATOM 1722 O O . LYS B 1 56 ? 42.473 56.058 18.100 1.00 26.91 63 LYS B O 1
ATOM 1728 N N . ARG B 1 57 ? 43.678 56.496 16.265 1.00 24.42 64 ARG B N 1
ATOM 1729 C CA . ARG B 1 57 ? 43.373 57.924 16.261 1.00 33.68 64 ARG B CA 1
ATOM 1730 C C . ARG B 1 57 ? 41.882 58.208 16.078 1.00 29.61 64 ARG B C 1
ATOM 1731 O O . ARG B 1 57 ? 41.323 59.118 16.698 1.00 25.98 64 ARG B O 1
ATOM 1739 N N . ILE B 1 58 ? 41.246 57.429 15.213 1.00 27.11 65 ILE B N 1
ATOM 1740 C CA . ILE B 1 58 ? 39.822 57.593 14.956 1.00 23.98 65 ILE B CA 1
ATOM 1741 C C . ILE B 1 58 ? 39.028 57.288 16.232 1.00 26.87 65 ILE B C 1
ATOM 1742 O O . ILE B 1 58 ? 38.183 58.082 16.649 1.00 27.75 65 ILE B O 1
ATOM 1747 N N . GLU B 1 59 ? 39.332 56.163 16.868 1.00 30.00 66 GLU B N 1
ATOM 1748 C CA . GLU B 1 59 ? 38.679 55.789 18.124 1.00 39.17 66 GLU B CA 1
ATOM 1749 C C . GLU B 1 59 ? 38.875 56.821 19.245 1.00 38.39 66 GLU B C 1
ATOM 1750 O O . GLU B 1 59 ? 37.973 57.041 20.055 1.00 39.94 66 GLU B O 1
ATOM 1756 N N . GLU B 1 60 ? 40.057 57.430 19.306 1.00 34.83 67 GLU B N 1
ATOM 1757 C CA . GLU B 1 60 ? 40.364 58.411 20.353 1.00 34.96 67 GLU B CA 1
ATOM 1758 C C . GLU B 1 60 ? 39.657 59.739 20.093 1.00 32.41 67 GLU B C 1
ATOM 1759 O O . GLU B 1 60 ? 39.668 60.644 20.937 1.00 28.95 67 GLU B O 1
ATOM 1765 N N . SER B 1 61 ? 39.059 59.854 18.911 1.00 32.83 68 SER B N 1
ATOM 1766 C CA . SER B 1 61 ? 38.414 61.094 18.490 1.00 33.57 68 SER B CA 1
ATOM 1767 C C . SER B 1 61 ? 37.015 61.297 19.065 1.00 34.88 68 SER B C 1
ATOM 1768 O O . SER B 1 61 ? 36.247 60.342 19.238 1.00 34.77 68 SER B O 1
ATOM 1771 N N . LYS B 1 62 ? 36.676 62.559 19.314 1.00 33.48 69 LYS B N 1
ATOM 1772 C CA . LYS B 1 62 ? 35.317 62.924 19.688 1.00 38.22 69 LYS B CA 1
ATOM 1773 C C . LYS B 1 62 ? 34.456 63.137 18.443 1.00 28.20 69 LYS B C 1
ATOM 1774 O O . LYS B 1 62 ? 33.268 62.819 18.431 1.00 28.84 69 LYS B O 1
ATOM 1780 N N . ILE B 1 63 ? 35.076 63.710 17.415 1.00 25.95 70 ILE B N 1
ATOM 1781 C CA . ILE B 1 63 ? 34.421 64.017 16.149 1.00 23.96 70 ILE B CA 1
ATOM 1782 C C . ILE B 1 63 ? 35.265 63.536 14.966 1.00 21.51 70 ILE B C 1
ATOM 1783 O O . ILE B 1 63 ? 36.482 63.727 14.955 1.00 24.94 70 ILE B O 1
ATOM 1788 N N . VAL B 1 64 ? 34.632 62.914 13.977 1.00 20.07 71 VAL B N 1
ATOM 1789 C CA . VAL B 1 64 ? 35.290 62.674 12.684 1.00 17.99 71 VAL B CA 1
ATOM 1790 C C . VAL B 1 64 ? 34.603 63.463 11.586 1.00 24.82 71 VAL B C 1
ATOM 1791 O O . VAL B 1 64 ? 33.375 63.438 11.470 1.00 17.42 71 VAL B O 1
ATOM 1795 N N . LEU B 1 65 ? 35.394 64.200 10.812 1.00 16.17 72 LEU B N 1
ATOM 1796 C CA . LEU B 1 65 ? 34.913 64.779 9.572 1.00 15.56 72 LEU B CA 1
ATOM 1797 C C . LEU B 1 65 ? 35.247 63.804 8.436 1.00 18.24 72 LEU B C 1
ATOM 1798 O O . LEU B 1 65 ? 36.424 63.590 8.116 1.00 14.88 72 LEU B O 1
ATOM 1803 N N . ALA B 1 66 ? 34.219 63.175 7.868 1.00 13.59 73 ALA B N 1
ATOM 1804 C CA . ALA B 1 66 ? 34.415 62.273 6.739 1.00 12.77 73 ALA B CA 1
ATOM 1805 C C . ALA B 1 66 ? 34.211 63.061 5.469 1.00 16.90 73 ALA B C 1
ATOM 1806 O O . ALA B 1 66 ? 33.079 63.312 5.059 1.00 16.49 73 ALA B O 1
ATOM 1808 N N . ILE B 1 67 ? 35.312 63.473 4.851 1.00 11.99 74 ILE B N 1
ATOM 1809 C CA . ILE B 1 67 ? 35.213 64.282 3.648 1.00 14.25 74 ILE B CA 1
ATOM 1810 C C . ILE B 1 67 ? 35.270 63.389 2.416 1.00 18.72 74 ILE B C 1
ATOM 1811 O O . ILE B 1 67 ? 36.359 63.004 1.966 1.00 14.21 74 ILE B O 1
ATOM 1816 N N . PHE B 1 68 ? 34.091 63.055 1.886 1.00 14.75 75 PHE B N 1
ATOM 1817 C CA . PHE B 1 68 ? 33.983 62.274 0.665 1.00 13.60 75 PHE B CA 1
ATOM 1818 C C . PHE B 1 68 ? 34.307 63.102 -0.569 1.00 19.22 75 PHE B C 1
ATOM 1819 O O . PHE B 1 68 ? 33.748 64.182 -0.776 1.00 18.98 75 PHE B O 1
ATOM 1827 N N . SER B 1 69 ? 35.223 62.573 -1.379 1.00 12.50 76 SER B N 1
ATOM 1828 C CA . SER B 1 69 ? 35.556 63.133 -2.677 1.00 13.57 76 SER B CA 1
ATOM 1829 C C . SER B 1 69 ? 35.781 61.987 -3.667 1.00 19.95 76 SER B C 1
ATOM 1830 O O . SER B 1 69 ? 35.704 60.816 -3.292 1.00 17.60 76 SER B O 1
ATOM 1833 N N . GLY B 1 70 ? 36.044 62.335 -4.925 1.00 20.69 77 GLY B N 1
ATOM 1834 C CA . GLY B 1 70 ? 36.284 61.364 -5.981 1.00 21.13 77 GLY B CA 1
ATOM 1835 C C . GLY B 1 70 ? 37.430 60.399 -5.724 1.00 24.65 77 GLY B C 1
ATOM 1836 O O . GLY B 1 70 ? 37.471 59.320 -6.309 1.00 31.46 77 GLY B O 1
ATOM 1837 N N . ASN B 1 71 ? 38.368 60.796 -4.869 1.00 23.03 78 ASN B N 1
ATOM 1838 C CA . ASN B 1 71 ? 39.564 60.001 -4.598 1.00 26.58 78 ASN B CA 1
ATOM 1839 C C . ASN B 1 71 ? 39.446 59.075 -3.392 1.00 27.35 78 ASN B C 1
ATOM 1840 O O . ASN B 1 71 ? 40.333 58.259 -3.137 1.00 28.75 78 ASN B O 1
ATOM 1845 N N . TYR B 1 72 ? 38.380 59.246 -2.624 1.00 23.09 79 TYR B N 1
ATOM 1846 C CA . TYR B 1 72 ? 38.198 58.531 -1.360 1.00 18.83 79 TYR B CA 1
ATOM 1847 C C . TYR B 1 72 ? 38.216 57.017 -1.528 1.00 21.92 79 TYR B C 1
ATOM 1848 O O . TYR B 1 72 ? 38.863 56.289 -0.762 1.00 17.69 79 TYR B O 1
ATOM 1857 N N . THR B 1 73 ? 37.529 56.554 -2.564 1.00 22.04 80 THR B N 1
ATOM 1858 C CA . THR B 1 73 ? 37.306 55.128 -2.754 1.00 19.08 80 THR B CA 1
ATOM 1859 C C . THR B 1 73 ? 38.463 54.404 -3.434 1.00 20.59 80 THR B C 1
ATOM 1860 O O . THR B 1 73 ? 38.432 53.185 -3.563 1.00 24.05 80 THR B O 1
ATOM 1864 N N . GLU B 1 74 ? 39.468 55.148 -3.890 1.00 16.01 81 GLU B N 1
ATOM 1865 C CA . GLU B 1 74 ? 40.642 54.525 -4.505 1.00 23.24 81 GLU B CA 1
ATOM 1866 C C . GLU B 1 74 ? 41.516 53.833 -3.471 1.00 22.93 81 GLU B C 1
ATOM 1867 O O . GLU B 1 74 ? 42.300 52.948 -3.796 1.00 24.10 81 GLU B O 1
ATOM 1873 N N . SER B 1 75 ? 41.384 54.267 -2.225 1.00 23.12 82 SER B N 1
ATOM 1874 C CA . SER B 1 75 ? 42.246 53.807 -1.144 1.00 24.81 82 SER B CA 1
ATOM 1875 C C . SER B 1 75 ? 41.578 52.761 -0.263 1.00 23.33 82 SER B C 1
ATOM 1876 O O . SER B 1 75 ? 40.563 53.053 0.368 1.00 15.89 82 SER B O 1
ATOM 1879 N N . VAL B 1 76 ? 42.135 51.548 -0.239 1.00 24.13 83 VAL B N 1
ATOM 1880 C CA . VAL B 1 76 ? 41.627 50.494 0.629 1.00 19.29 83 VAL B CA 1
ATOM 1881 C C . VAL B 1 76 ? 41.735 50.899 2.108 1.00 22.02 83 VAL B C 1
ATOM 1882 O O . VAL B 1 76 ? 40.827 50.621 2.900 1.00 18.43 83 VAL B O 1
ATOM 1886 N N . TRP B 1 77 ? 42.819 51.583 2.476 1.00 19.00 84 TRP B N 1
ATOM 1887 C CA . TRP B 1 77 ? 42.999 52.023 3.850 1.00 18.85 84 TRP B CA 1
ATOM 1888 C C . TRP B 1 77 ? 41.953 53.056 4.241 1.00 17.63 84 TRP B C 1
ATOM 1889 O O . TRP B 1 77 ? 41.399 53.000 5.341 1.00 16.91 84 TRP B O 1
ATOM 1900 N N . CYS B 1 78 ? 41.685 54.004 3.350 1.00 15.77 85 CYS B N 1
ATOM 1901 C CA . CYS B 1 78 ? 40.669 55.016 3.645 1.00 14.32 85 CYS B CA 1
ATOM 1902 C C . CYS B 1 78 ? 39.309 54.349 3.857 1.00 14.42 85 CYS B C 1
ATOM 1903 O O . CYS B 1 78 ? 38.558 54.721 4.763 1.00 13.72 85 CYS B O 1
ATOM 1906 N N . VAL B 1 79 ? 39.021 53.313 3.075 1.00 14.62 86 VAL B N 1
ATOM 1907 C CA . VAL B 1 79 ? 37.744 52.628 3.213 1.00 14.83 86 VAL B CA 1
ATOM 1908 C C . VAL B 1 79 ? 37.700 51.845 4.538 1.00 19.79 86 VAL B C 1
ATOM 1909 O O . VAL B 1 79 ? 36.673 51.832 5.219 1.00 18.09 86 VAL B O 1
ATOM 1913 N N . ARG B 1 80 ? 38.817 51.232 4.926 1.00 17.16 87 ARG B N 1
ATOM 1914 C CA . ARG B 1 80 ? 38.872 50.556 6.215 1.00 18.66 87 ARG B CA 1
ATOM 1915 C C . ARG B 1 80 ? 38.778 51.538 7.396 1.00 19.63 87 ARG B C 1
ATOM 1916 O O . ARG B 1 80 ? 38.272 51.178 8.466 1.00 19.39 87 ARG B O 1
ATOM 1924 N N . GLU B 1 81 ? 39.283 52.756 7.216 1.00 16.95 88 GLU B N 1
ATOM 1925 C CA . GLU B 1 81 ? 39.036 53.827 8.179 1.00 16.56 88 GLU B CA 1
ATOM 1926 C C . GLU B 1 81 ? 37.530 54.120 8.271 1.00 19.00 88 GLU B C 1
ATOM 1927 O O . GLU B 1 81 ? 36.986 54.297 9.361 1.00 16.82 88 GLU B O 1
ATOM 1933 N N . LEU B 1 82 ? 36.864 54.166 7.119 1.00 18.55 89 LEU B N 1
ATOM 1934 C CA . LEU B 1 82 ? 35.423 54.428 7.086 1.00 23.82 89 LEU B CA 1
ATOM 1935 C C . LEU B 1 82 ? 34.652 53.340 7.819 1.00 18.07 89 LEU B C 1
ATOM 1936 O O . LEU B 1 82 ? 33.712 53.625 8.560 1.00 18.42 89 LEU B O 1
ATOM 1941 N N . GLU B 1 83 ? 35.042 52.091 7.596 1.00 17.56 90 GLU B N 1
ATOM 1942 C CA . GLU B 1 83 ? 34.464 50.972 8.342 1.00 19.82 90 GLU B CA 1
ATOM 1943 C C . GLU B 1 83 ? 34.588 51.216 9.853 1.00 24.00 90 GLU B C 1
ATOM 1944 O O . GLU B 1 83 ? 33.657 50.956 10.627 1.00 24.21 90 GLU B O 1
ATOM 1950 N N . LYS B 1 84 ? 35.754 51.693 10.278 1.00 26.23 91 LYS B N 1
ATOM 1951 C CA . LYS B 1 84 ? 35.980 51.933 11.704 1.00 24.48 91 LYS B CA 1
ATOM 1952 C C . LYS B 1 84 ? 35.125 53.102 12.179 1.00 21.59 91 LYS B C 1
ATOM 1953 O O . LYS B 1 84 ? 34.517 53.047 13.252 1.00 28.41 91 LYS B O 1
ATOM 1959 N N . ILE B 1 85 ? 35.099 54.164 11.381 1.00 19.48 92 ILE B N 1
ATOM 1960 C CA . ILE B 1 85 ? 34.279 55.335 11.679 1.00 19.19 92 ILE B CA 1
ATOM 1961 C C . ILE B 1 85 ? 32.817 54.935 11.847 1.00 21.22 92 ILE B C 1
ATOM 1962 O O . ILE B 1 85 ? 32.160 55.341 12.813 1.00 22.01 92 ILE B O 1
ATOM 1967 N N . LYS B 1 86 ? 32.333 54.106 10.926 1.00 20.27 93 LYS B N 1
ATOM 1968 C CA . LYS B 1 86 ? 30.948 53.620 10.955 1.00 31.81 93 LYS B CA 1
ATOM 1969 C C . LYS B 1 86 ? 30.661 52.837 12.228 1.00 32.49 93 LYS B C 1
ATOM 1970 O O . LYS B 1 86 ? 29.632 53.054 12.875 1.00 36.04 93 LYS B O 1
ATOM 1976 N N . ASP B 1 87 ? 31.562 51.925 12.588 1.00 37.28 94 ASP B N 1
ATOM 1977 C CA . ASP B 1 87 ? 31.411 51.155 13.827 1.00 43.45 94 ASP B CA 1
ATOM 1978 C C . ASP B 1 87 ? 31.384 52.048 15.065 1.00 42.10 94 ASP B C 1
ATOM 1979 O O . ASP B 1 87 ? 30.556 51.861 15.956 1.00 41.56 94 ASP B O 1
ATOM 1984 N N . CYS B 1 88 ? 32.300 53.008 15.131 1.00 35.74 95 CYS B N 1
ATOM 1985 C CA . CYS B 1 88 ? 32.350 53.889 16.291 1.00 31.11 95 CYS B CA 1
ATOM 1986 C C . CYS B 1 88 ? 31.097 54.749 16.403 1.00 32.92 95 CYS B C 1
ATOM 1987 O O . CYS B 1 88 ? 30.531 54.896 17.494 1.00 36.88 95 CYS B O 1
ATOM 1990 N N . THR B 1 89 ? 30.638 55.273 15.272 1.00 33.74 96 THR B N 1
ATOM 1991 C CA . THR B 1 89 ? 29.456 56.127 15.258 1.00 38.35 96 THR B CA 1
ATOM 1992 C C . THR B 1 89 ? 28.168 55.318 15.515 1.00 46.81 96 THR B C 1
ATOM 1993 O O . THR B 1 89 ? 27.236 55.821 16.145 1.00 53.57 96 THR B O 1
ATOM 1997 N N . ASP B 1 90 ? 28.116 54.072 15.048 1.00 47.84 97 ASP B N 1
ATOM 1998 C CA . ASP B 1 90 ? 26.974 53.208 15.345 1.00 50.66 97 ASP B CA 1
ATOM 1999 C C . ASP B 1 90 ? 26.894 52.925 16.837 1.00 54.57 97 ASP B C 1
ATOM 2000 O O . ASP B 1 90 ? 25.804 52.912 17.409 1.00 63.89 97 ASP B O 1
ATOM 2005 N N . GLU B 1 91 ? 28.040 52.688 17.468 1.00 51.55 98 GLU B N 1
ATOM 2006 C CA . GLU B 1 91 ? 28.070 52.430 18.907 1.00 54.85 98 GLU B CA 1
ATOM 2007 C C . GLU B 1 91 ? 27.816 53.700 19.736 1.00 57.35 98 GLU B C 1
ATOM 2008 O O . GLU B 1 91 ? 27.473 53.616 20.912 1.00 61.15 98 GLU B O 1
ATOM 2014 N N . GLY B 1 92 ? 28.023 54.869 19.135 1.00 59.29 99 GLY B N 1
ATOM 2015 C CA . GLY B 1 92 ? 27.709 56.138 19.784 1.00 60.09 99 GLY B CA 1
ATOM 2016 C C . GLY B 1 92 ? 28.823 56.707 20.649 1.00 53.22 99 GLY B C 1
ATOM 2017 O O . GLY B 1 92 ? 28.593 57.556 21.510 1.00 48.65 99 GLY B O 1
ATOM 2018 N N . THR B 1 93 ? 30.041 56.245 20.395 1.00 49.97 100 THR B N 1
ATOM 2019 C CA . THR B 1 93 ? 31.228 56.677 21.127 1.00 46.97 100 THR B CA 1
ATOM 2020 C C . THR B 1 93 ? 31.929 57.834 20.421 1.00 47.47 100 THR B C 1
ATOM 2021 O O . THR B 1 93 ? 32.894 58.402 20.932 1.00 48.79 100 THR B O 1
ATOM 2025 N N . LEU B 1 94 ? 31.444 58.163 19.231 1.00 40.55 101 LEU B N 1
ATOM 2026 C CA . LEU B 1 94 ? 32.029 59.225 18.438 1.00 45.03 101 LEU B CA 1
ATOM 2027 C C . LEU B 1 94 ? 30.954 59.904 17.617 1.00 44.03 101 LEU B C 1
ATOM 2028 O O . LEU B 1 94 ? 29.898 59.329 17.380 1.00 40.68 101 LEU B O 1
ATOM 2033 N N . VAL B 1 95 ? 31.226 61.131 17.190 1.00 27.97 102 VAL B N 1
ATOM 2034 C CA . VAL B 1 95 ? 30.309 61.869 16.334 1.00 27.17 102 VAL B CA 1
ATOM 2035 C C . VAL B 1 95 ? 30.916 61.965 14.945 1.00 25.18 102 VAL B C 1
ATOM 2036 O O . VAL B 1 95 ? 32.050 62.399 14.805 1.00 25.73 102 VAL B O 1
ATOM 2040 N N . ALA B 1 96 ? 30.176 61.566 13.916 1.00 24.19 103 ALA B N 1
ATOM 2041 C CA . ALA B 1 96 ? 30.677 61.708 12.554 1.00 21.90 103 ALA B CA 1
ATOM 2042 C C . ALA B 1 96 ? 29.922 62.813 11.837 1.00 22.11 103 ALA B C 1
ATOM 2043 O O . ALA B 1 96 ? 28.696 62.891 11.933 1.00 21.97 103 ALA B O 1
ATOM 2045 N N . ILE B 1 97 ? 30.654 63.676 11.137 1.00 19.07 104 ILE B N 1
ATOM 2046 C CA . ILE B 1 97 ? 30.028 64.690 10.290 1.00 19.11 104 ILE B CA 1
ATOM 2047 C C . ILE B 1 97 ? 30.484 64.482 8.850 1.00 17.19 104 ILE B C 1
ATOM 2048 O O . ILE B 1 97 ? 31.622 64.802 8.505 1.00 18.61 104 ILE B O 1
ATOM 2053 N N . PRO B 1 98 ? 29.592 63.953 7.997 1.00 21.96 105 PRO B N 1
ATOM 2054 C CA . PRO B 1 98 ? 29.917 63.741 6.580 1.00 18.45 105 PRO B CA 1
ATOM 2055 C C . PRO B 1 98 ? 29.996 65.043 5.794 1.00 20.10 105 PRO B C 1
ATOM 2056 O O . PRO B 1 98 ? 29.089 65.874 5.883 1.00 17.34 105 PRO B O 1
ATOM 2060 N N . ILE B 1 99 ? 31.072 65.216 5.034 1.00 14.78 106 ILE B N 1
ATOM 2061 C CA . ILE B 1 99 ? 31.215 66.363 4.156 1.00 17.90 106 ILE B CA 1
ATOM 2062 C C . ILE B 1 99 ? 31.270 65.877 2.714 1.00 14.67 106 ILE B C 1
ATOM 2063 O O . ILE B 1 99 ? 32.101 65.045 2.384 1.00 13.70 106 ILE B O 1
ATOM 2068 N N . PHE B 1 100 ? 30.405 66.392 1.855 1.00 15.73 107 PHE B N 1
ATOM 2069 C CA . PHE B 1 100 ? 30.386 65.938 0.469 1.00 19.75 107 PHE B CA 1
ATOM 2070 C C . PHE B 1 100 ? 31.043 66.968 -0.426 1.00 16.34 107 PHE B C 1
ATOM 2071 O O . PHE B 1 100 ? 30.457 67.996 -0.743 1.00 17.90 107 PHE B O 1
ATOM 2079 N N . TYR B 1 101 ? 32.284 66.677 -0.806 1.00 17.41 108 TYR B N 1
ATOM 2080 C CA . TYR B 1 101 ? 33.079 67.604 -1.597 1.00 17.34 108 TYR B CA 1
ATOM 2081 C C . TYR B 1 101 ? 32.918 67.312 -3.087 1.00 17.37 108 TYR B C 1
ATOM 2082 O O . TYR B 1 101 ? 33.471 66.336 -3.604 1.00 16.71 108 TYR B O 1
ATOM 2091 N N . LYS B 1 102 ? 32.140 68.167 -3.754 1.00 19.15 109 LYS B N 1
ATOM 2092 C CA . LYS B 1 102 ? 31.857 68.065 -5.179 1.00 20.56 109 LYS B CA 1
ATOM 2093 C C . LYS B 1 102 ? 31.215 66.731 -5.542 1.00 20.90 109 LYS B C 1
ATOM 2094 O O . LYS B 1 102 ? 31.453 66.213 -6.633 1.00 20.50 109 LYS B O 1
ATOM 2100 N N . LEU B 1 103 ? 30.391 66.205 -4.640 1.00 18.93 110 LEU B N 1
ATOM 2101 C CA . LEU B 1 103 ? 29.584 65.014 -4.904 1.00 21.60 110 LEU B CA 1
ATOM 2102 C C . LEU B 1 103 ? 28.245 65.147 -4.223 1.00 19.45 110 LEU B C 1
ATOM 2103 O O . LEU B 1 103 ? 28.130 65.841 -3.207 1.00 19.34 110 LEU B O 1
ATOM 2108 N N . GLU B 1 104 ? 27.245 64.440 -4.744 1.00 25.60 111 GLU B N 1
ATOM 2109 C CA . GLU B 1 104 ? 25.947 64.397 -4.085 1.00 24.46 111 GLU B CA 1
ATOM 2110 C C . GLU B 1 104 ? 25.989 63.283 -3.072 1.00 20.07 111 GLU B C 1
ATOM 2111 O O . GLU B 1 104 ? 26.681 62.282 -3.278 1.00 21.48 111 GLU B O 1
ATOM 2117 N N . PRO B 1 105 ? 25.262 63.457 -1.960 1.00 25.21 112 PRO B N 1
ATOM 2118 C CA . PRO B 1 105 ? 25.204 62.392 -0.955 1.00 27.07 112 PRO B CA 1
ATOM 2119 C C . PRO B 1 105 ? 24.725 61.073 -1.546 1.00 26.06 112 PRO B C 1
ATOM 2120 O O . PRO B 1 105 ? 25.261 60.041 -1.146 1.00 21.43 112 PRO B O 1
ATOM 2124 N N . SER B 1 106 ? 23.812 61.108 -2.520 1.00 22.27 113 SER B N 1
ATOM 2125 C CA . SER B 1 106 ? 23.309 59.871 -3.126 1.00 28.08 113 SER B CA 1
ATOM 2126 C C . SER B 1 106 ? 24.424 59.097 -3.829 1.00 24.77 113 SER B C 1
ATOM 2127 O O . SER B 1 106 ? 24.438 57.870 -3.799 1.00 21.87 113 SER B O 1
ATOM 2130 N N . THR B 1 107 ? 25.364 59.818 -4.433 1.00 20.82 114 THR B N 1
ATOM 2131 C CA . THR B 1 107 ? 26.507 59.186 -5.079 1.00 19.78 114 THR B CA 1
ATOM 2132 C C . THR B 1 107 ? 27.341 58.375 -4.072 1.00 19.23 114 THR B C 1
ATOM 2133 O O . THR B 1 107 ? 27.836 57.294 -4.388 1.00 17.96 114 THR B O 1
ATOM 2137 N N . VAL B 1 108 ? 27.460 58.874 -2.849 1.00 17.17 115 VAL B N 1
ATOM 2138 C CA . VAL B 1 108 ? 28.218 58.156 -1.826 1.00 19.83 115 VAL B CA 1
ATOM 2139 C C . VAL B 1 108 ? 27.486 56.924 -1.281 1.00 19.39 115 VAL B C 1
ATOM 2140 O O . VAL B 1 108 ? 28.024 55.818 -1.314 1.00 16.75 115 VAL B O 1
ATOM 2144 N N . ARG B 1 109 ? 26.275 57.111 -0.766 1.00 18.90 116 ARG B N 1
ATOM 2145 C CA . ARG B 1 109 ? 25.542 55.992 -0.172 1.00 21.71 116 ARG B CA 1
ATOM 2146 C C . ARG B 1 109 ? 25.136 54.954 -1.229 1.00 26.54 116 ARG B C 1
ATOM 2147 O O . ARG B 1 109 ? 25.017 53.765 -0.922 1.00 22.60 116 ARG B O 1
ATOM 2155 N N . ASP B 1 110 ? 24.905 55.387 -2.467 1.00 21.37 117 ASP B N 1
ATOM 2156 C CA . ASP B 1 110 ? 24.511 54.433 -3.495 1.00 22.96 117 ASP B CA 1
ATOM 2157 C C . ASP B 1 110 ? 25.710 54.021 -4.347 1.00 21.95 117 ASP B C 1
ATOM 2158 O O . ASP B 1 110 ? 25.559 53.239 -5.291 1.00 23.34 117 ASP B O 1
ATOM 2163 N N . LEU B 1 111 ? 26.889 54.543 -4.001 1.00 19.91 118 LEU B N 1
ATOM 2164 C CA . LEU B 1 111 ? 28.128 54.200 -4.697 1.00 20.85 118 LEU B CA 1
ATOM 2165 C C . LEU B 1 111 ? 27.941 54.290 -6.203 1.00 23.02 118 LEU B C 1
ATOM 2166 O O . LEU B 1 111 ? 28.063 53.286 -6.911 1.00 25.99 118 LEU B O 1
ATOM 2171 N N . LYS B 1 112 ? 27.594 55.482 -6.677 1.00 21.47 119 LYS B N 1
ATOM 2172 C CA . LYS B 1 112 ? 27.365 55.707 -8.095 1.00 22.44 119 LYS B CA 1
ATOM 2173 C C . LYS B 1 112 ? 28.580 56.301 -8.792 1.00 21.94 119 LYS B C 1
ATOM 2174 O O . LYS B 1 112 ? 29.486 56.802 -8.143 1.00 20.27 119 LYS B O 1
ATOM 2180 N N . GLY B 1 113 ? 28.581 56.262 -10.120 1.00 26.69 120 GLY B N 1
ATOM 2181 C CA . GLY B 1 113 ? 29.599 56.933 -10.915 1.00 24.68 120 GLY B CA 1
ATOM 2182 C C . GLY B 1 113 ? 31.014 56.468 -10.617 1.00 26.52 120 GLY B C 1
ATOM 2183 O O . GLY B 1 113 ? 31.221 55.370 -10.077 1.00 23.76 120 GLY B O 1
ATOM 2184 N N . LYS B 1 114 ? 31.989 57.335 -10.893 1.00 25.26 121 LYS B N 1
ATOM 2185 C CA . LYS B 1 114 ? 33.396 56.982 -10.687 1.00 25.00 121 LYS B CA 1
ATOM 2186 C C . LYS B 1 114 ? 33.712 56.689 -9.220 1.00 23.10 121 LYS B C 1
ATOM 2187 O O . LYS B 1 114 ? 34.542 55.824 -8.933 1.00 23.42 121 LYS B O 1
ATOM 2193 N N . PHE B 1 115 ? 33.083 57.432 -8.304 1.00 21.01 122 PHE B N 1
ATOM 2194 C CA . PHE B 1 115 ? 33.196 57.164 -6.866 1.00 21.57 122 PHE B CA 1
ATOM 2195 C C . PHE B 1 115 ? 32.897 55.677 -6.614 1.00 19.73 122 PHE B C 1
ATOM 2196 O O . PHE B 1 115 ? 33.715 54.951 -6.036 1.00 16.71 122 PHE B O 1
ATOM 2204 N N . GLY B 1 116 ? 31.761 55.209 -7.116 1.00 24.24 123 GLY B N 1
ATOM 2205 C CA . GLY B 1 116 ? 31.405 53.802 -6.986 1.00 26.20 123 GLY B CA 1
ATOM 2206 C C . GLY B 1 116 ? 32.309 52.859 -7.769 1.00 22.67 123 GLY B C 1
ATOM 2207 O O . GLY B 1 116 ? 32.742 51.821 -7.251 1.00 20.38 123 GLY B O 1
ATOM 2208 N N . ASP B 1 117 ? 32.593 53.215 -9.019 1.00 22.93 124 ASP B N 1
ATOM 2209 C CA . ASP B 1 117 ? 33.473 52.405 -9.872 1.00 23.65 124 ASP B CA 1
ATOM 2210 C C . ASP B 1 117 ? 34.854 52.179 -9.248 1.00 23.78 124 ASP B C 1
ATOM 2211 O O . ASP B 1 117 ? 35.417 51.079 -9.342 1.00 23.50 124 ASP B O 1
ATOM 2216 N N . ARG B 1 118 ? 35.395 53.225 -8.624 1.00 20.76 125 ARG B N 1
ATOM 2217 C CA . ARG B 1 118 ? 36.698 53.138 -7.977 1.00 21.07 125 ARG B CA 1
ATOM 2218 C C . ARG B 1 118 ? 36.596 52.242 -6.761 1.00 20.77 125 ARG B C 1
ATOM 2219 O O . ARG B 1 118 ? 37.516 51.488 -6.472 1.00 20.13 125 ARG B O 1
ATOM 2227 N N . PHE B 1 119 ? 35.486 52.344 -6.038 1.00 20.47 126 PHE B N 1
ATOM 2228 C CA . PHE B 1 119 ? 35.241 51.406 -4.956 1.00 22.91 126 PHE B CA 1
ATOM 2229 C C . PHE B 1 119 ? 35.182 49.948 -5.428 1.00 20.22 126 PHE B C 1
ATOM 2230 O O . PHE B 1 119 ? 35.874 49.086 -4.879 1.00 20.87 126 PHE B O 1
ATOM 2238 N N . ARG B 1 120 ? 34.365 49.669 -6.442 1.00 21.48 127 ARG B N 1
ATOM 2239 C CA . ARG B 1 120 ? 34.157 48.281 -6.879 1.00 25.22 127 ARG B CA 1
ATOM 2240 C C . ARG B 1 120 ? 35.448 47.668 -7.409 1.00 25.10 127 ARG B C 1
ATOM 2241 O O . ARG B 1 120 ? 35.740 46.512 -7.113 1.00 26.55 127 ARG B O 1
ATOM 2249 N N . SER B 1 121 ? 36.247 48.465 -8.124 1.00 28.10 128 SER B N 1
ATOM 2250 C CA . SER B 1 121 ? 37.567 48.030 -8.608 1.00 32.71 128 SER B CA 1
ATOM 2251 C C . SER B 1 121 ? 38.539 47.706 -7.468 1.00 32.22 128 SER B C 1
ATOM 2252 O O . SER B 1 121 ? 39.209 46.677 -7.476 1.00 28.10 128 SER B O 1
ATOM 2255 N N . MET B 1 122 ? 38.604 48.598 -6.491 1.00 33.31 129 MET B N 1
ATOM 2256 C CA . MET B 1 122 ? 39.450 48.400 -5.326 1.00 32.66 129 MET B CA 1
ATOM 2257 C C . MET B 1 122 ? 39.034 47.134 -4.562 1.00 31.34 129 MET B C 1
ATOM 2258 O O . MET B 1 122 ? 39.883 46.336 -4.170 1.00 29.41 129 MET B O 1
ATOM 2263 N N . ALA B 1 123 ? 37.726 46.942 -4.382 1.00 29.68 130 ALA B N 1
ATOM 2264 C CA . ALA B 1 123 ? 37.219 45.896 -3.490 1.00 31.60 130 ALA B CA 1
ATOM 2265 C C . ALA B 1 123 ? 36.835 44.571 -4.161 1.00 35.50 130 ALA B C 1
ATOM 2266 O O . ALA B 1 123 ? 36.302 43.676 -3.502 1.00 34.04 130 ALA B O 1
ATOM 2268 N N . LYS B 1 124 ? 37.104 44.446 -5.457 1.00 36.54 131 LYS B N 1
ATOM 2269 C CA . LYS B 1 124 ? 36.776 43.232 -6.210 1.00 42.42 131 LYS B CA 1
ATOM 2270 C C . LYS B 1 124 ? 37.435 41.969 -5.640 1.00 44.17 131 LYS B C 1
ATOM 2271 O O . LYS B 1 124 ? 38.654 41.918 -5.471 1.00 45.95 131 LYS B O 1
ATOM 2277 N N . GLY B 1 125 ? 36.629 40.954 -5.343 1.00 39.72 132 GLY B N 1
ATOM 2278 C CA . GLY B 1 125 ? 37.162 39.705 -4.829 1.00 43.04 132 GLY B CA 1
ATOM 2279 C C . GLY B 1 125 ? 37.420 39.731 -3.333 1.00 45.87 132 GLY B C 1
ATOM 2280 O O . GLY B 1 125 ? 37.748 38.703 -2.746 1.00 45.47 132 GLY B O 1
ATOM 2281 N N . ASP B 1 126 ? 37.280 40.906 -2.719 1.00 45.72 133 ASP B N 1
ATOM 2282 C CA . ASP B 1 126 ? 37.467 41.059 -1.274 1.00 48.80 133 ASP B CA 1
ATOM 2283 C C . ASP B 1 126 ? 36.215 40.663 -0.490 1.00 49.92 133 ASP B C 1
ATOM 2284 O O . ASP B 1 126 ? 35.108 41.128 -0.778 1.00 46.04 133 ASP B O 1
ATOM 2289 N N . GLU B 1 127 ? 36.400 39.789 0.494 1.00 51.47 134 GLU B N 1
ATOM 2290 C CA . GLU B 1 127 ? 35.292 39.305 1.310 1.00 52.30 134 GLU B CA 1
ATOM 2291 C C . GLU B 1 127 ? 34.713 40.390 2.223 1.00 45.86 134 GLU B C 1
ATOM 2292 O O . GLU B 1 127 ? 33.605 40.258 2.738 1.00 41.20 134 GLU B O 1
ATOM 2298 N N . ARG B 1 128 ? 35.448 41.480 2.403 1.00 42.09 135 ARG B N 1
ATOM 2299 C CA . ARG B 1 128 ? 34.975 42.558 3.252 1.00 30.81 135 ARG B CA 1
ATOM 2300 C C . ARG B 1 128 ? 34.082 43.533 2.493 1.00 28.60 135 ARG B C 1
ATOM 2301 O O . ARG B 1 128 ? 33.522 44.456 3.084 1.00 27.09 135 ARG B O 1
ATOM 2309 N N . LYS B 1 129 ? 33.925 43.302 1.192 1.00 35.02 136 LYS B N 1
ATOM 2310 C CA . LYS B 1 129 ? 33.223 44.238 0.308 1.00 32.21 136 LYS B CA 1
ATOM 2311 C C . LYS B 1 129 ? 31.843 44.642 0.807 1.00 29.61 136 LYS B C 1
ATOM 2312 O O . LYS B 1 129 ? 31.500 45.819 0.788 1.00 26.70 136 LYS B O 1
ATOM 2318 N N . LYS B 1 130 ? 31.060 43.662 1.256 1.00 36.62 137 LYS B N 1
ATOM 2319 C CA . LYS B 1 130 ? 29.702 43.914 1.721 1.00 34.57 137 LYS B CA 1
ATOM 2320 C C . LYS B 1 130 ? 29.644 44.831 2.949 1.00 33.57 137 LYS B C 1
ATOM 2321 O O . LYS B 1 130 ? 28.825 45.758 3.000 1.00 30.43 137 LYS B O 1
ATOM 2327 N N . LYS B 1 131 ? 30.517 44.601 3.922 1.00 28.95 138 LYS B N 1
ATOM 2328 C CA . LYS B 1 131 ? 30.547 45.443 5.114 1.00 28.03 138 LYS B CA 1
ATOM 2329 C C . LYS B 1 131 ? 30.963 46.875 4.762 1.00 24.87 138 LYS B C 1
ATOM 2330 O O . LYS B 1 131 ? 30.461 47.861 5.325 1.00 24.02 138 LYS B O 1
ATOM 2336 N N . TRP B 1 132 ? 31.904 46.982 3.835 1.00 24.60 139 TRP B N 1
ATOM 2337 C CA . TRP B 1 132 ? 32.340 48.283 3.363 1.00 23.02 139 TRP B CA 1
ATOM 2338 C C . TRP B 1 132 ? 31.200 49.051 2.696 1.00 20.36 139 TRP B C 1
ATOM 2339 O O . TRP B 1 132 ? 31.022 50.237 2.975 1.00 19.91 139 TRP B O 1
ATOM 2350 N N . LYS B 1 133 ? 30.428 48.372 1.845 1.00 23.79 140 LYS B N 1
ATOM 2351 C CA . LYS B 1 133 ? 29.289 48.995 1.151 1.00 28.61 140 LYS B CA 1
ATOM 2352 C C . LYS B 1 133 ? 28.310 49.635 2.121 1.00 33.09 140 LYS B C 1
ATOM 2353 O O . LYS B 1 133 ? 27.798 50.727 1.874 1.00 32.23 140 LYS B O 1
ATOM 2359 N N . GLU B 1 134 ? 28.050 48.935 3.221 1.00 31.74 141 GLU B N 1
ATOM 2360 C CA . GLU B 1 134 ? 27.122 49.398 4.249 1.00 28.06 141 GLU B CA 1
ATOM 2361 C C . GLU B 1 134 ? 27.630 50.657 4.957 1.00 25.54 141 GLU B C 1
ATOM 2362 O O . GLU B 1 134 ? 26.858 51.553 5.304 1.00 22.93 141 GLU B O 1
ATOM 2368 N N . ALA B 1 135 ? 28.942 50.730 5.141 1.00 28.04 142 ALA B N 1
ATOM 2369 C CA . ALA B 1 135 ? 29.563 51.859 5.812 1.00 25.87 142 ALA B CA 1
ATOM 2370 C C . ALA B 1 135 ? 29.299 53.162 5.066 1.00 30.77 142 ALA B C 1
ATOM 2371 O O . ALA B 1 135 ? 29.116 54.208 5.685 1.00 31.95 142 ALA B O 1
ATOM 2373 N N . PHE B 1 136 ? 29.250 53.092 3.740 1.00 17.68 143 PHE B N 1
ATOM 2374 C CA . PHE B 1 136 ? 29.079 54.296 2.937 1.00 25.45 143 PHE B CA 1
ATOM 2375 C C . PHE B 1 136 ? 27.730 55.005 3.216 1.00 26.31 143 PHE B C 1
ATOM 2376 O O . PHE B 1 136 ? 27.638 56.229 3.100 1.00 28.13 143 PHE B O 1
ATOM 2384 N N . ASN B 1 137 ? 26.696 54.254 3.588 1.00 26.94 144 ASN B N 1
ATOM 2385 C CA . ASN B 1 137 ? 25.489 54.876 4.148 1.00 34.14 144 ASN B CA 1
ATOM 2386 C C . ASN B 1 137 ? 25.767 55.310 5.608 1.00 37.59 144 ASN B C 1
ATOM 2387 O O . ASN B 1 137 ? 25.292 54.662 6.535 1.00 35.16 144 ASN B O 1
ATOM 2392 N N . LEU B 1 138 ? 26.466 56.428 5.823 1.00 40.84 145 LEU B N 1
ATOM 2393 C CA . LEU B 1 138 ? 27.090 56.669 7.133 1.00 38.65 145 LEU B CA 1
ATOM 2394 C C . LEU B 1 138 ? 26.187 57.177 8.254 1.00 43.65 145 LEU B C 1
ATOM 2395 O O . LEU B 1 138 ? 26.129 56.555 9.322 1.00 48.13 145 LEU B O 1
ATOM 2400 N N . ILE B 1 139 ? 25.478 58.277 8.034 1.00 42.09 146 ILE B N 1
ATOM 2401 C CA . ILE B 1 139 ? 24.528 58.764 9.037 1.00 44.85 146 ILE B CA 1
ATOM 2402 C C . ILE B 1 139 ? 23.379 59.399 8.251 1.00 44.51 146 ILE B C 1
ATOM 2403 O O . ILE B 1 139 ? 23.367 60.601 7.984 1.00 40.46 146 ILE B O 1
ATOM 2408 N N . PRO B 1 140 ? 22.413 58.554 7.848 1.00 45.09 147 PRO B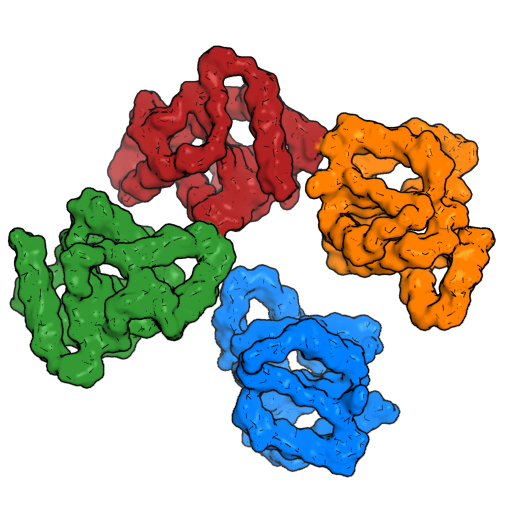 N 1
ATOM 2409 C CA . PRO B 1 140 ? 21.280 58.935 6.999 1.00 44.94 147 PRO B CA 1
ATOM 2410 C C . PRO B 1 140 ? 20.195 59.797 7.646 1.00 46.42 147 PRO B C 1
ATOM 2411 O O . PRO B 1 140 ? 19.325 60.258 6.904 1.00 44.45 147 PRO B O 1
ATOM 2415 N N . ASN B 1 141 ? 20.223 60.008 8.963 1.00 50.07 148 ASN B N 1
ATOM 2416 C CA . ASN B 1 141 ? 19.261 60.922 9.602 1.00 50.25 148 ASN B CA 1
ATOM 2417 C C . ASN B 1 141 ? 19.649 62.417 9.566 1.00 51.15 148 ASN B C 1
ATOM 2418 O O . ASN B 1 141 ? 18.863 63.271 9.983 1.00 56.48 148 ASN B O 1
ATOM 2423 N N . ILE B 1 142 ? 20.863 62.718 9.098 1.00 47.84 149 ILE B N 1
ATOM 2424 C CA . ILE B 1 142 ? 21.293 64.088 8.765 1.00 42.57 149 ILE B CA 1
ATOM 2425 C C . ILE B 1 142 ? 21.685 64.224 7.286 1.00 38.27 149 ILE B C 1
ATOM 2426 O O . ILE B 1 142 ? 22.151 63.260 6.675 1.00 31.14 149 ILE B O 1
ATOM 2431 N N . MET B 1 143 ? 21.453 65.395 6.696 1.00 43.73 150 MET B N 1
ATOM 2432 C CA . MET B 1 143 ? 21.881 65.641 5.314 1.00 39.42 150 MET B CA 1
ATOM 2433 C C . MET B 1 143 ? 23.408 65.555 5.191 1.00 30.32 150 MET B C 1
ATOM 2434 O O . MET B 1 143 ? 23.925 64.871 4.305 1.00 25.27 150 MET B O 1
ATOM 2439 N N . GLY B 1 144 ? 24.108 66.229 6.109 1.00 30.44 151 GLY B N 1
ATOM 2440 C CA . GLY B 1 144 ? 25.558 66.387 6.064 1.00 30.70 151 GLY B CA 1
ATOM 2441 C C . GLY B 1 144 ? 25.879 67.807 5.612 1.00 35.14 151 GLY B C 1
ATOM 2442 O O . GLY B 1 144 ? 24.997 68.670 5.631 1.00 44.81 151 GLY B O 1
ATOM 2443 N N . ILE B 1 145 ? 27.126 68.076 5.233 1.00 23.07 152 ILE B N 1
ATOM 2444 C CA . ILE B 1 145 ? 27.468 69.393 4.692 1.00 20.61 152 ILE B CA 1
ATOM 2445 C C . ILE B 1 145 ? 27.903 69.177 3.249 1.00 18.83 152 ILE B C 1
ATOM 2446 O O . ILE B 1 145 ? 28.835 68.420 2.973 1.00 17.11 152 ILE B O 1
ATOM 2451 N N . ILE B 1 146 ? 27.225 69.844 2.327 1.00 18.56 153 ILE B N 1
ATOM 2452 C CA . ILE B 1 146 ? 27.497 69.661 0.907 1.00 16.33 153 ILE B CA 1
ATOM 2453 C C . ILE B 1 146 ? 28.243 70.845 0.308 1.00 24.60 153 ILE B C 1
ATOM 2454 O O . ILE B 1 146 ? 27.852 71.993 0.500 1.00 23.60 153 ILE B O 1
ATOM 2459 N N . ILE B 1 147 ? 29.340 70.564 -0.388 1.00 20.87 154 ILE B N 1
ATOM 2460 C CA . ILE B 1 147 ? 30.048 71.588 -1.149 1.00 22.18 154 ILE B CA 1
ATOM 2461 C C . ILE B 1 147 ? 29.947 71.313 -2.650 1.00 21.00 154 ILE B C 1
ATOM 2462 O O . ILE B 1 147 ? 30.457 70.292 -3.124 1.00 20.75 154 ILE B O 1
ATOM 2467 N N . ASP B 1 148 ? 29.231 72.159 -3.389 1.00 19.96 155 ASP B N 1
ATOM 2468 C CA . ASP B 1 148 ? 29.144 71.960 -4.835 1.00 19.90 155 ASP B CA 1
ATOM 2469 C C . ASP B 1 148 ? 29.938 73.023 -5.597 1.00 24.47 155 ASP B C 1
ATOM 2470 O O . ASP B 1 148 ? 30.617 73.871 -5.001 1.00 19.63 155 ASP B O 1
ATOM 2475 N N . LYS B 1 149 ? 29.835 72.965 -6.920 1.00 24.19 156 LYS B N 1
ATOM 2476 C CA . LYS B 1 149 ? 30.570 73.845 -7.817 1.00 28.88 156 LYS B CA 1
ATOM 2477 C C . LYS B 1 149 ? 30.249 75.319 -7.592 1.00 32.73 156 LYS B C 1
ATOM 2478 O O . LYS B 1 149 ? 31.047 76.195 -7.936 1.00 35.68 156 LYS B O 1
ATOM 2484 N N . LYS B 1 150 ? 29.082 75.601 -7.024 1.00 24.52 157 LYS B N 1
ATOM 2485 C CA . LYS B 1 150 ? 28.690 76.984 -6.828 1.00 27.34 157 LYS B CA 1
ATOM 2486 C C . LYS B 1 150 ? 28.801 77.456 -5.375 1.00 24.05 157 LYS B C 1
ATOM 2487 O O . LYS B 1 150 ? 28.433 78.586 -5.065 1.00 22.93 157 LYS B O 1
ATOM 2493 N N . SER B 1 151 ? 29.343 76.616 -4.493 1.00 17.88 158 SER B N 1
ATOM 2494 C CA . SER B 1 151 ? 29.452 76.971 -3.081 1.00 16.30 158 SER B CA 1
ATOM 2495 C C . SER B 1 151 ? 30.515 78.044 -2.883 1.00 18.92 158 SER B C 1
ATOM 2496 O O . SER B 1 151 ? 31.539 78.034 -3.563 1.00 15.63 158 SER B O 1
ATOM 2499 N N . VAL B 1 152 ? 30.271 78.969 -1.957 1.00 15.46 159 VAL B N 1
ATOM 2500 C CA . VAL B 1 152 ? 31.312 79.894 -1.529 1.00 24.47 159 VAL B CA 1
ATOM 2501 C C . VAL B 1 152 ? 32.116 79.161 -0.451 1.00 24.75 159 VAL B C 1
ATOM 2502 O O . VAL B 1 152 ? 31.581 78.841 0.628 1.00 13.14 159 VAL B O 1
ATOM 2506 N N . GLU B 1 153 ? 33.377 78.846 -0.753 1.00 13.26 160 GLU B N 1
ATOM 2507 C CA . GLU B 1 153 ? 34.155 77.950 0.121 1.00 12.35 160 GLU B CA 1
ATOM 2508 C C . GLU B 1 153 ? 34.363 78.472 1.547 1.00 12.05 160 GLU B C 1
ATOM 2509 O O . GLU B 1 153 ? 34.299 77.699 2.494 1.00 22.08 160 GLU B O 1
ATOM 2515 N N . SER B 1 154 ? 34.624 79.768 1.702 1.00 15.52 161 SER B N 1
ATOM 2516 C CA . SER B 1 154 ? 34.755 80.336 3.040 1.00 15.51 161 SER B CA 1
ATOM 2517 C C . SER B 1 154 ? 33.495 80.122 3.870 1.00 13.23 161 SER B C 1
ATOM 2518 O O . SER B 1 154 ? 33.567 79.846 5.066 1.00 13.15 161 SER B O 1
ATOM 2521 N N . GLU B 1 155 ? 32.343 80.257 3.232 1.00 13.57 162 GLU B N 1
ATOM 2522 C CA . GLU B 1 155 ? 31.082 80.014 3.913 1.00 21.97 162 GLU B CA 1
ATOM 2523 C C . GLU B 1 155 ? 30.967 78.553 4.347 1.00 17.14 162 GLU B C 1
ATOM 2524 O O . GLU B 1 155 ? 30.519 78.279 5.463 1.00 15.28 162 GLU B O 1
ATOM 2530 N N . LYS B 1 156 ? 31.384 77.623 3.487 1.00 15.89 163 LYS B N 1
ATOM 2531 C CA . LYS B 1 156 ? 31.323 76.205 3.845 1.00 14.40 163 LYS B CA 1
ATOM 2532 C C . LYS B 1 156 ? 32.294 75.878 4.987 1.00 18.27 163 LYS B C 1
ATOM 2533 O O . LYS B 1 156 ? 31.989 75.062 5.851 1.00 10.18 163 LYS B O 1
ATOM 2539 N N . VAL B 1 157 ? 33.468 76.505 4.985 1.00 10.51 164 VAL B N 1
ATOM 2540 C CA . VAL B 1 157 ? 34.399 76.326 6.104 1.00 11.81 164 VAL B CA 1
ATOM 2541 C C . VAL B 1 157 ? 33.743 76.738 7.420 1.00 14.13 164 VAL B C 1
ATOM 2542 O O . VAL B 1 157 ? 33.822 76.015 8.417 1.00 14.30 164 VAL B O 1
ATOM 2546 N N . ASN B 1 158 ? 33.085 77.895 7.414 1.00 12.11 165 ASN B N 1
ATOM 2547 C CA . ASN B 1 158 ? 32.391 78.392 8.602 1.00 17.84 165 ASN B CA 1
ATOM 2548 C C . ASN B 1 158 ? 31.280 77.424 9.042 1.00 20.49 165 ASN B C 1
ATOM 2549 O O . ASN B 1 158 ? 31.062 77.209 10.242 1.00 17.41 165 ASN B O 1
ATOM 2554 N N . GLU B 1 159 ? 30.571 76.856 8.068 1.00 16.59 166 GLU B N 1
ATOM 2555 C CA . GLU B 1 159 ? 29.511 75.889 8.357 1.00 16.89 166 GLU B CA 1
ATOM 2556 C C . GLU B 1 159 ? 30.067 74.656 9.075 1.00 14.58 166 GLU B C 1
ATOM 2557 O O . GLU B 1 159 ? 29.439 74.115 9.987 1.00 13.79 166 GLU B O 1
ATOM 2563 N N . ILE B 1 160 ? 31.227 74.185 8.637 1.00 14.06 167 ILE B N 1
ATOM 2564 C CA . ILE B 1 160 ? 31.827 73.003 9.247 1.00 16.80 167 ILE B CA 1
ATOM 2565 C C . ILE B 1 160 ? 32.299 73.306 10.672 1.00 13.32 167 ILE B C 1
ATOM 2566 O O . ILE B 1 160 ? 32.054 72.511 11.582 1.00 14.91 167 ILE B O 1
ATOM 2571 N N . VAL B 1 161 ? 32.952 74.455 10.859 1.00 11.66 168 VAL B N 1
ATOM 2572 C CA . VAL B 1 161 ? 33.443 74.892 12.178 1.00 18.25 168 VAL B CA 1
ATOM 2573 C C . VAL B 1 161 ? 32.309 75.044 13.211 1.00 17.27 168 VAL B C 1
ATOM 2574 O O . VAL B 1 161 ? 32.429 74.583 14.351 1.00 15.02 168 VAL B O 1
ATOM 2578 N N . LYS B 1 162 ? 31.207 75.669 12.812 1.00 16.43 169 LYS B N 1
ATOM 2579 C CA . LYS B 1 162 ? 30.046 75.806 13.701 1.00 21.58 169 LYS B CA 1
ATOM 2580 C C . LYS B 1 162 ? 29.461 74.443 14.082 1.00 20.94 169 LYS B C 1
ATOM 2581 O O . LYS B 1 162 ? 29.075 74.229 15.230 1.00 18.45 169 LYS B O 1
ATOM 2587 N N . ALA B 1 163 ? 29.409 73.521 13.126 1.00 19.55 170 ALA B N 1
ATOM 2588 C CA . ALA B 1 163 ? 28.910 72.172 13.397 1.00 23.60 170 ALA B CA 1
ATOM 2589 C C . ALA B 1 163 ? 29.839 71.440 14.362 1.00 23.43 170 ALA B C 1
ATOM 2590 O O . ALA B 1 163 ? 29.392 70.700 15.234 1.00 23.93 170 ALA B O 1
ATOM 2592 N N . VAL B 1 164 ? 31.140 71.648 14.183 1.00 23.17 171 VAL B N 1
ATOM 2593 C CA . VAL B 1 164 ? 32.132 71.017 15.032 1.00 17.97 171 VAL B CA 1
ATOM 2594 C C . VAL B 1 164 ? 32.018 71.553 16.448 1.00 21.43 171 VAL B C 1
ATOM 2595 O O . VAL B 1 164 ? 32.007 70.776 17.399 1.00 16.86 171 VAL B O 1
ATOM 2599 N N . LYS B 1 165 ? 31.906 72.872 16.584 1.00 21.23 172 LYS B N 1
ATOM 2600 C CA . LYS B 1 165 ? 31.807 73.489 17.907 1.00 24.97 172 LYS B CA 1
ATOM 2601 C C . LYS B 1 165 ? 30.563 73.027 18.647 1.00 25.59 172 LYS B C 1
ATOM 2602 O O . LYS B 1 165 ? 30.589 72.764 19.861 1.00 22.19 172 LYS B O 1
ATOM 2608 N N . THR B 1 166 ? 29.471 72.936 17.898 1.00 22.03 173 THR B N 1
ATOM 2609 C CA . THR B 1 166 ? 28.206 72.465 18.436 1.00 24.53 173 THR B CA 1
ATOM 2610 C C . THR B 1 166 ? 28.320 71.035 18.947 1.00 25.93 173 THR B C 1
ATOM 2611 O O . THR B 1 166 ? 27.790 70.693 20.010 1.00 23.13 173 THR B O 1
ATOM 2615 N N . ALA B 1 167 ? 29.035 70.208 18.194 1.00 19.12 174 ALA B N 1
ATOM 2616 C CA . ALA B 1 167 ? 29.252 68.822 18.598 1.00 19.23 174 ALA B CA 1
ATOM 2617 C C . ALA B 1 167 ? 30.142 68.715 19.845 1.00 23.43 174 ALA B C 1
ATOM 2618 O O . ALA B 1 167 ? 29.929 67.839 20.677 1.00 22.89 174 ALA B O 1
ATOM 2620 N N . LEU B 1 168 ? 31.124 69.612 19.977 1.00 21.97 175 LEU B N 1
ATOM 2621 C CA . LEU B 1 168 ? 32.024 69.587 21.134 1.00 22.22 175 LEU B CA 1
ATOM 2622 C C . LEU B 1 168 ? 31.356 70.037 22.429 1.00 24.92 175 LEU B C 1
ATOM 2623 O O . LEU B 1 168 ? 31.644 69.517 23.511 1.00 27.53 175 LEU B O 1
ATOM 2628 N N . THR B 1 169 ? 30.458 71.008 22.320 1.00 35.88 176 THR B N 1
ATOM 2629 C CA . THR B 1 169 ? 29.781 71.547 23.493 1.00 47.37 176 THR B CA 1
ATOM 2630 C C . THR B 1 169 ? 28.350 71.016 23.660 1.00 55.12 176 THR B C 1
ATOM 2631 O O . THR B 1 169 ? 27.477 71.260 22.825 1.00 56.19 176 THR B O 1
ATOM 2635 N N . GLN C 1 8 ? 36.545 58.068 75.500 1.00 44.47 15 GLN C N 1
ATOM 2636 C CA . GLN C 1 8 ? 35.825 56.998 76.183 1.00 47.28 15 GLN C CA 1
ATOM 2637 C C . GLN C 1 8 ? 36.614 55.677 76.120 1.00 44.91 15 GLN C C 1
ATOM 2638 O O . GLN C 1 8 ? 36.483 54.819 76.995 1.00 49.85 15 GLN C O 1
ATOM 2644 N N . HIS C 1 9 ? 37.407 55.509 75.065 1.00 33.74 16 HIS C N 1
ATOM 2645 C CA . HIS C 1 9 ? 38.268 54.330 74.894 1.00 30.52 16 HIS C CA 1
ATOM 2646 C C . HIS C 1 9 ? 39.751 54.721 74.958 1.00 25.88 16 HIS C C 1
ATOM 2647 O O . HIS C 1 9 ? 40.100 55.847 74.609 1.00 28.66 16 HIS C O 1
ATOM 2654 N N . GLN C 1 10 ? 40.616 53.802 75.385 1.00 24.26 17 GLN C N 1
ATOM 2655 C CA . GLN C 1 10 ? 42.068 54.024 75.353 1.00 26.18 17 GLN C CA 1
ATOM 2656 C C . GLN C 1 10 ? 42.721 53.220 74.228 1.00 24.72 17 GLN C C 1
ATOM 2657 O O . GLN C 1 10 ? 43.697 53.665 73.613 1.00 21.87 17 GLN C O 1
ATOM 2663 N N . VAL C 1 11 ? 42.181 52.031 73.972 1.00 17.04 18 VAL C N 1
ATOM 2664 C CA . VAL C 1 11 ? 42.754 51.116 72.992 1.00 16.87 18 VAL C CA 1
ATOM 2665 C C . VAL C 1 11 ? 41.797 50.838 71.834 1.00 21.40 18 VAL C C 1
ATOM 2666 O O . VAL C 1 11 ? 40.657 50.437 72.047 1.00 19.67 18 VAL C O 1
ATOM 2670 N N . PHE C 1 12 ? 42.272 51.062 70.611 1.00 17.06 19 PHE C N 1
ATOM 2671 C CA . PHE C 1 12 ? 41.539 50.686 69.406 1.00 14.95 19 PHE C CA 1
ATOM 2672 C C . PHE C 1 12 ? 42.073 49.353 68.904 1.00 14.31 19 PHE C C 1
ATOM 2673 O O . PHE C 1 12 ? 43.278 49.211 68.682 1.00 14.48 19 PHE C O 1
ATOM 2681 N N . ILE C 1 13 ? 41.194 48.371 68.715 1.00 14.31 20 ILE C N 1
ATOM 2682 C CA . ILE C 1 13 ? 41.649 47.100 68.171 1.00 15.06 20 ILE C CA 1
ATOM 2683 C C . ILE C 1 13 ? 41.274 46.994 66.688 1.00 10.20 20 ILE C C 1
ATOM 2684 O O . ILE C 1 13 ? 40.106 46.826 66.319 1.00 10.33 20 ILE C O 1
ATOM 2689 N N . ASN C 1 14 ? 42.290 47.152 65.843 1.00 10.64 21 ASN C N 1
ATOM 2690 C CA . ASN C 1 14 ? 42.132 47.218 64.394 1.00 20.00 21 ASN C CA 1
ATOM 2691 C C . ASN C 1 14 ? 42.323 45.846 63.756 1.00 19.74 21 ASN C C 1
ATOM 2692 O O . ASN C 1 14 ? 43.383 45.233 63.900 1.00 13.20 21 ASN C O 1
ATOM 2697 N N . PHE C 1 15 ? 41.269 45.336 63.120 1.00 22.90 22 PHE C N 1
ATOM 2698 C CA . PHE C 1 15 ? 41.331 44.016 62.487 1.00 16.58 22 PHE C CA 1
ATOM 2699 C C . PHE C 1 15 ? 40.103 43.727 61.632 1.00 17.04 22 PHE C C 1
ATOM 2700 O O . PHE C 1 15 ? 39.117 44.466 61.699 1.00 13.02 22 PHE C O 1
ATOM 2708 N N . ARG C 1 16 ? 40.147 42.614 60.892 1.00 16.38 23 ARG C N 1
ATOM 2709 C CA . ARG C 1 16 ? 38.980 42.091 60.179 1.00 13.19 23 ARG C CA 1
ATOM 2710 C C . ARG C 1 16 ? 38.840 40.597 60.421 1.00 13.74 23 ARG C C 1
ATOM 2711 O O . ARG C 1 16 ? 39.840 39.897 60.570 1.00 13.08 23 ARG C O 1
ATOM 2719 N N . GLY C 1 17 ? 37.599 40.115 60.421 1.00 15.95 24 GLY C N 1
ATOM 2720 C CA . GLY C 1 17 ? 37.309 38.695 60.521 1.00 21.93 24 GLY C CA 1
ATOM 2721 C C . GLY C 1 17 ? 36.377 38.338 61.667 1.00 13.43 24 GLY C C 1
ATOM 2722 O O . GLY C 1 17 ? 36.700 38.516 62.851 1.00 12.13 24 GLY C O 1
ATOM 2723 N N . ALA C 1 18 ? 35.216 37.815 61.308 1.00 14.67 25 ALA C N 1
ATOM 2724 C CA . ALA C 1 18 ? 34.231 37.405 62.299 1.00 14.62 25 ALA C CA 1
ATOM 2725 C C . ALA C 1 18 ? 34.762 36.249 63.158 1.00 18.76 25 ALA C C 1
ATOM 2726 O O . ALA C 1 18 ? 34.569 36.236 64.373 1.00 14.73 25 ALA C O 1
ATOM 2728 N N . ASP C 1 19 ? 35.448 35.293 62.542 1.00 17.22 26 ASP C N 1
ATOM 2729 C CA . ASP C 1 19 ? 36.031 34.197 63.312 1.00 21.49 26 ASP C CA 1
ATOM 2730 C C . ASP C 1 19 ? 37.072 34.720 64.296 1.00 22.86 26 ASP C C 1
ATOM 2731 O O . ASP C 1 19 ? 37.082 34.338 65.482 1.00 19.75 26 ASP C O 1
ATOM 2736 N N . LEU C 1 20 ? 37.927 35.621 63.813 1.00 17.28 27 LEU C N 1
ATOM 2737 C CA . LEU C 1 20 ? 38.945 36.219 64.663 1.00 18.28 27 LEU C CA 1
ATOM 2738 C C . LEU C 1 20 ? 38.299 36.938 65.839 1.00 10.29 27 LEU C C 1
ATOM 2739 O O . LEU C 1 20 ? 38.765 36.806 66.969 1.00 13.84 27 LEU C O 1
ATOM 2744 N N . ARG C 1 21 ? 37.224 37.687 65.573 1.00 13.38 28 ARG C N 1
ATOM 2745 C CA . ARG C 1 21 ? 36.443 38.340 66.626 1.00 9.95 28 ARG C CA 1
ATOM 2746 C C . ARG C 1 21 ? 35.952 37.345 67.670 1.00 14.64 28 ARG C C 1
ATOM 2747 O O . ARG C 1 21 ? 36.010 37.613 68.884 1.00 12.87 28 ARG C O 1
ATOM 2755 N N . ARG C 1 22 ? 35.444 36.205 67.207 1.00 11.69 29 ARG C N 1
ATOM 2756 C CA . ARG C 1 22 ? 34.828 35.249 68.129 1.00 13.71 29 ARG C CA 1
ATOM 2757 C C . ARG C 1 22 ? 35.842 34.398 68.904 1.00 14.74 29 ARG C C 1
ATOM 2758 O O . ARG C 1 22 ? 35.521 33.854 69.977 1.00 13.72 29 ARG C O 1
ATOM 2766 N N . ARG C 1 23 ? 37.059 34.291 68.386 1.00 11.51 30 ARG C N 1
ATOM 2767 C CA . ARG C 1 23 ? 38.041 33.402 69.002 1.00 11.85 30 ARG C CA 1
ATOM 2768 C C . ARG C 1 23 ? 39.138 34.240 69.672 1.00 10.68 30 ARG C C 1
ATOM 2769 O O . ARG C 1 23 ? 38.878 34.808 70.719 1.00 11.89 30 ARG C O 1
ATOM 2777 N N . PHE C 1 24 ? 40.324 34.368 69.074 1.00 13.19 31 PHE C N 1
ATOM 2778 C CA . PHE C 1 24 ? 41.440 35.012 69.789 1.00 13.27 31 PHE C CA 1
ATOM 2779 C C . PHE C 1 24 ? 41.116 36.416 70.343 1.00 16.69 31 PHE C C 1
ATOM 2780 O O . PHE C 1 24 ? 41.465 36.746 71.487 1.00 12.01 31 PHE C O 1
ATOM 2788 N N . VAL C 1 25 ? 40.445 37.242 69.545 1.00 13.05 32 VAL C N 1
ATOM 2789 C CA . VAL C 1 25 ? 40.124 38.608 69.977 1.00 12.11 32 VAL C CA 1
ATOM 2790 C C . VAL C 1 25 ? 39.160 38.658 71.180 1.00 12.83 32 VAL C C 1
ATOM 2791 O O . VAL C 1 25 ? 39.287 39.538 72.027 1.00 16.45 32 VAL C O 1
ATOM 2795 N N . SER C 1 26 ? 38.211 37.723 71.273 1.00 8.54 33 SER C N 1
ATOM 2796 C CA . SER C 1 26 ? 37.288 37.729 72.420 1.00 10.40 33 SER C CA 1
ATOM 2797 C C . SER C 1 26 ? 38.082 37.567 73.709 1.00 12.81 33 SER C C 1
ATOM 2798 O O . SER C 1 26 ? 37.785 38.208 74.718 1.00 9.42 33 SER C O 1
ATOM 2801 N N . HIS C 1 27 ? 39.081 36.687 73.678 1.00 13.28 34 HIS C N 1
ATOM 2802 C CA . HIS C 1 27 ? 39.914 36.466 74.850 1.00 13.23 34 HIS C CA 1
ATOM 2803 C C . HIS C 1 27 ? 40.749 37.701 75.139 1.00 13.06 34 HIS C C 1
ATOM 2804 O O . HIS C 1 27 ? 40.931 38.070 76.293 1.00 11.77 34 HIS C O 1
ATOM 2811 N N . LEU C 1 28 ? 41.238 38.346 74.085 1.00 8.40 35 LEU C N 1
ATOM 2812 C CA . LEU C 1 28 ? 42.069 39.542 74.245 1.00 11.74 35 LEU C CA 1
ATOM 2813 C C . LEU C 1 28 ? 41.266 40.686 74.870 1.00 12.87 35 LEU C C 1
ATOM 2814 O O . LEU C 1 28 ? 41.725 41.363 75.807 1.00 13.90 35 LEU C O 1
ATOM 2819 N N . VAL C 1 29 ? 40.057 40.891 74.358 1.00 12.36 36 VAL C N 1
ATOM 2820 C CA . VAL C 1 29 ? 39.183 41.931 74.873 1.00 16.11 36 VAL C CA 1
ATOM 2821 C C . VAL C 1 29 ? 38.800 41.663 76.330 1.00 19.24 36 VAL C C 1
ATOM 2822 O O . VAL C 1 29 ? 38.781 42.576 77.153 1.00 10.87 36 VAL C O 1
ATOM 2826 N N . THR C 1 30 ? 38.501 40.409 76.644 1.00 17.65 37 THR C N 1
ATOM 2827 C CA . THR C 1 30 ? 38.172 40.027 78.012 1.00 18.75 37 THR C CA 1
ATOM 2828 C C . THR C 1 30 ? 39.318 40.348 78.968 1.00 19.92 37 THR C C 1
ATOM 2829 O O . THR C 1 30 ? 39.107 40.884 80.070 1.00 21.42 37 THR C O 1
ATOM 2833 N N . ALA C 1 31 ? 40.537 40.037 78.543 1.00 15.13 38 ALA C N 1
ATOM 2834 C CA . ALA C 1 31 ? 41.699 40.290 79.383 1.00 15.76 38 ALA C CA 1
ATOM 2835 C C . ALA C 1 31 ? 41.945 41.798 79.560 1.00 14.31 38 ALA C C 1
ATOM 2836 O O . ALA C 1 31 ? 42.321 42.260 80.636 1.00 16.84 38 ALA C O 1
ATOM 2838 N N . LEU C 1 32 ? 41.748 42.562 78.497 1.00 18.06 39 LEU C N 1
ATOM 2839 C CA . LEU C 1 32 ? 41.948 44.000 78.599 1.00 19.96 39 LEU C CA 1
ATOM 2840 C C . LEU C 1 32 ? 40.919 44.642 79.542 1.00 18.93 39 LEU C C 1
ATOM 2841 O O . LEU C 1 32 ? 41.266 45.537 80.329 1.00 15.04 39 LEU C O 1
ATOM 2846 N N . LYS C 1 33 ? 39.662 44.203 79.461 1.00 13.53 40 LYS C N 1
ATOM 2847 C CA . LYS C 1 33 ? 38.606 44.759 80.321 1.00 19.40 40 LYS C CA 1
ATOM 2848 C C . LYS C 1 33 ? 38.828 44.372 81.791 1.00 22.81 40 LYS C C 1
ATOM 2849 O O . LYS C 1 33 ? 38.505 45.116 82.731 1.00 18.91 40 LYS C O 1
ATOM 2855 N N . LEU C 1 34 ? 39.387 43.181 81.971 1.00 17.16 41 LEU C N 1
ATOM 2856 C CA . LEU C 1 34 ? 39.738 42.674 83.282 1.00 18.63 41 LEU C CA 1
ATOM 2857 C C . LEU C 1 34 ? 40.795 43.596 83.916 1.00 19.22 41 LEU C C 1
ATOM 2858 O O . LEU C 1 34 ? 40.891 43.689 85.130 1.00 20.53 41 LEU C O 1
ATOM 2863 N N . ASN C 1 35 ? 41.597 44.261 83.083 1.00 17.60 42 ASN C N 1
ATOM 2864 C CA . ASN C 1 35 ? 42.562 45.251 83.584 1.00 23.74 42 ASN C CA 1
ATOM 2865 C C . ASN C 1 35 ? 42.042 46.686 83.486 1.00 20.24 42 ASN C C 1
ATOM 2866 O O . ASN C 1 35 ? 42.812 47.652 83.506 1.00 21.25 42 ASN C O 1
ATOM 2871 N N . ASN C 1 36 ? 40.724 46.804 83.390 1.00 21.57 43 ASN C N 1
ATOM 2872 C CA . ASN C 1 36 ? 40.035 48.085 83.392 1.00 22.69 43 ASN C CA 1
ATOM 2873 C C . ASN C 1 36 ? 40.470 48.975 82.241 1.00 26.66 43 ASN C C 1
ATOM 2874 O O . ASN C 1 36 ? 40.471 50.199 82.376 1.00 23.25 43 ASN C O 1
ATOM 2879 N N . ILE C 1 37 ? 40.802 48.365 81.101 1.00 22.84 44 ILE C N 1
ATOM 2880 C CA . ILE C 1 37 ? 41.187 49.137 79.918 1.00 24.70 44 ILE C CA 1
ATOM 2881 C C . ILE C 1 37 ? 40.029 49.154 78.940 1.00 26.03 44 ILE C C 1
ATOM 2882 O O . ILE C 1 37 ? 39.597 48.096 78.462 1.00 24.19 44 ILE C O 1
ATOM 2887 N N . ASN C 1 38 ? 39.551 50.357 78.626 1.00 20.32 45 ASN C N 1
ATOM 2888 C CA . ASN C 1 38 ? 38.424 50.522 77.721 1.00 23.18 45 ASN C CA 1
ATOM 2889 C C . ASN C 1 38 ? 38.882 50.377 76.284 1.00 19.80 45 ASN C C 1
ATOM 2890 O O . ASN C 1 38 ? 39.876 50.983 75.869 1.00 19.15 45 ASN C O 1
ATOM 2895 N N . VAL C 1 39 ? 38.132 49.585 75.529 1.00 18.06 46 VAL C N 1
ATOM 2896 C CA . VAL C 1 39 ? 38.516 49.209 74.178 1.00 16.70 46 VAL C CA 1
ATOM 2897 C C . VAL C 1 39 ? 37.468 49.616 73.134 1.00 17.92 46 VAL C C 1
ATOM 2898 O O . VAL C 1 39 ? 36.264 49.617 73.403 1.00 19.60 46 VAL C O 1
ATOM 2902 N N . PHE C 1 40 ? 37.925 49.921 71.928 1.00 16.02 47 PHE C N 1
ATOM 2903 C CA . PHE C 1 40 ? 37.018 50.110 70.810 1.00 19.30 47 PHE C CA 1
ATOM 2904 C C . PHE C 1 40 ? 37.275 49.005 69.800 1.00 17.16 47 PHE C C 1
ATOM 2905 O O . PHE C 1 40 ? 38.392 48.850 69.325 1.00 16.40 47 PHE C O 1
ATOM 2913 N N . ILE C 1 41 ? 36.237 48.252 69.459 1.00 15.08 48 ILE C N 1
ATOM 2914 C CA . ILE C 1 41 ? 36.384 47.180 68.498 1.00 14.24 48 ILE C CA 1
ATOM 2915 C C . ILE C 1 41 ? 36.108 47.710 67.091 1.00 18.76 48 ILE C C 1
ATOM 2916 O O . ILE C 1 41 ? 35.147 48.436 66.882 1.00 14.95 48 ILE C O 1
ATOM 2921 N N . ASP C 1 42 ? 36.982 47.361 66.148 1.00 17.46 49 ASP C N 1
ATOM 2922 C CA . ASP C 1 42 ? 36.864 47.747 64.738 1.00 14.54 49 ASP C CA 1
ATOM 2923 C C . ASP C 1 42 ? 35.583 47.226 64.093 1.00 18.92 49 ASP C C 1
ATOM 2924 O O . ASP C 1 42 ? 34.932 46.330 64.614 1.00 14.06 49 ASP C O 1
ATOM 2929 N N . ASP C 1 43 ? 35.252 47.777 62.930 1.00 22.76 50 ASP C N 1
ATOM 2930 C CA . ASP C 1 43 ? 34.159 47.263 62.116 1.00 21.97 50 ASP C CA 1
ATOM 2931 C C . ASP C 1 43 ? 34.675 46.001 61.426 1.00 17.85 50 ASP C C 1
ATOM 2932 O O . ASP C 1 43 ? 34.948 46.005 60.226 1.00 17.06 50 ASP C O 1
ATOM 2937 N N . TYR C 1 44 ? 34.838 44.932 62.210 1.00 15.78 51 TYR C N 1
ATOM 2938 C CA . TYR C 1 44 ? 35.568 43.737 61.762 1.00 20.47 51 TYR C CA 1
ATOM 2939 C C . TYR C 1 44 ? 34.863 42.978 60.636 1.00 16.80 51 TYR C C 1
ATOM 2940 O O . TYR C 1 44 ? 35.473 42.153 59.963 1.00 13.72 51 TYR C O 1
ATOM 2949 N N . GLU C 1 45 ? 33.583 43.287 60.432 1.00 15.70 52 GLU C N 1
ATOM 2950 C CA . GLU C 1 45 ? 32.780 42.688 59.379 1.00 17.63 52 GLU C CA 1
ATOM 2951 C C . GLU C 1 45 ? 32.476 43.659 58.247 1.00 20.12 52 GLU C C 1
ATOM 2952 O O . GLU C 1 45 ? 31.769 43.299 57.319 1.00 17.43 52 GLU C O 1
ATOM 2958 N N . ASP C 1 46 ? 32.966 44.891 58.347 1.00 21.60 53 ASP C N 1
ATOM 2959 C CA . ASP C 1 46 ? 32.554 45.966 57.432 1.00 21.22 53 ASP C CA 1
ATOM 2960 C C . ASP C 1 46 ? 31.027 46.027 57.258 1.00 21.82 53 ASP C C 1
ATOM 2961 O O . ASP C 1 46 ? 30.497 46.001 56.136 1.00 20.08 53 ASP C O 1
ATOM 2966 N N . ARG C 1 47 ? 30.320 46.176 58.370 1.00 18.52 54 ARG C N 1
ATOM 2967 C CA . ARG C 1 47 ? 28.866 46.269 58.307 1.00 20.62 54 ARG C CA 1
ATOM 2968 C C . ARG C 1 47 ? 28.471 47.639 57.762 1.00 22.59 54 ARG C C 1
ATOM 2969 O O . ARG C 1 47 ? 27.351 47.832 57.294 1.00 26.75 54 ARG C O 1
ATOM 2977 N N . GLY C 1 48 ? 29.405 48.586 57.813 1.00 23.28 55 GLY C N 1
ATOM 2978 C CA . GLY C 1 48 ? 29.150 49.915 57.292 1.00 24.46 55 GLY C CA 1
ATOM 2979 C C . GLY C 1 48 ? 29.210 51.065 58.288 1.00 23.53 55 GLY C C 1
AT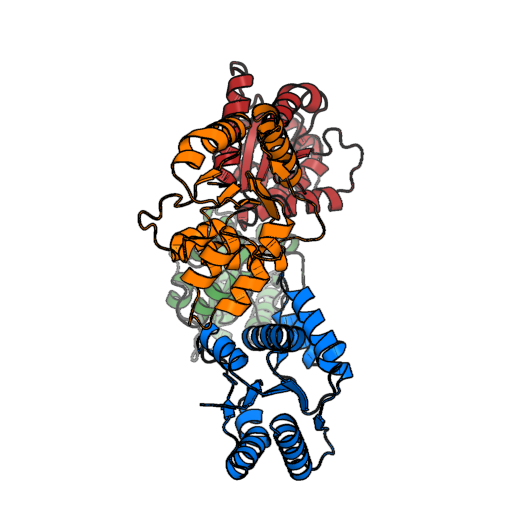OM 2980 O O . GLY C 1 48 ? 28.527 52.072 58.097 1.00 22.11 55 GLY C O 1
ATOM 2981 N N . GLN C 1 49 ? 29.983 50.933 59.365 1.00 24.07 56 GLN C N 1
ATOM 2982 C CA . GLN C 1 49 ? 30.280 52.115 60.176 1.00 27.05 56 GLN C CA 1
ATOM 2983 C C . GLN C 1 49 ? 30.944 53.162 59.290 1.00 23.52 56 GLN C C 1
ATOM 2984 O O . GLN C 1 49 ? 31.815 52.822 58.503 1.00 17.42 56 GLN C O 1
ATOM 2990 N N . PRO C 1 50 ? 30.496 54.423 59.378 1.00 22.08 57 PRO C N 1
ATOM 2991 C CA . PRO C 1 50 ? 31.091 55.464 58.531 1.00 27.11 57 PRO C CA 1
ATOM 2992 C C . PRO C 1 50 ? 32.608 55.516 58.736 1.00 23.22 57 PRO C C 1
ATOM 2993 O O . PRO C 1 50 ? 33.051 55.382 59.870 1.00 17.73 57 PRO C O 1
ATOM 2997 N N . LEU C 1 51 ? 33.389 55.613 57.660 1.00 18.98 58 LEU C N 1
ATOM 2998 C CA . LEU C 1 51 ? 34.840 55.579 57.807 1.00 19.11 58 LEU C CA 1
ATOM 2999 C C . LEU C 1 51 ? 35.310 56.733 58.701 1.00 18.38 58 LEU C C 1
ATOM 3000 O O . LEU C 1 51 ? 36.225 56.558 59.515 1.00 22.11 58 LEU C O 1
ATOM 3005 N N . ASP C 1 52 ? 34.675 57.899 58.570 1.00 17.75 59 ASP C N 1
ATOM 3006 C CA . ASP C 1 52 ? 35.040 59.054 59.393 1.00 18.74 59 ASP C CA 1
ATOM 3007 C C . ASP C 1 52 ? 34.860 58.833 60.897 1.00 21.75 59 ASP C C 1
ATOM 3008 O O . ASP C 1 52 ? 35.585 59.420 61.705 1.00 18.81 59 ASP C O 1
ATOM 3013 N N . VAL C 1 53 ? 33.902 57.993 61.278 1.00 18.00 60 VAL C N 1
ATOM 3014 C CA . VAL C 1 53 ? 33.732 57.683 62.688 1.00 23.36 60 VAL C CA 1
ATOM 3015 C C . VAL C 1 53 ? 34.916 56.834 63.117 1.00 16.12 60 VAL C C 1
ATOM 3016 O O . VAL C 1 53 ? 35.575 57.142 64.107 1.00 18.19 60 VAL C O 1
ATOM 3020 N N . LEU C 1 54 ? 35.215 55.808 62.330 1.00 14.53 61 LEU C N 1
ATOM 3021 C CA . LEU C 1 54 ? 36.345 54.923 62.605 1.00 12.90 61 LEU C CA 1
ATOM 3022 C C . LEU C 1 54 ? 37.666 55.697 62.689 1.00 15.34 61 LEU C C 1
ATOM 3023 O O . LEU C 1 54 ? 38.454 55.500 63.616 1.00 18.32 61 LEU C O 1
ATOM 3028 N N . LEU C 1 55 ? 37.896 56.595 61.737 1.00 13.79 62 LEU C N 1
ATOM 3029 C CA . LEU C 1 55 ? 39.135 57.357 61.739 1.00 14.34 62 LEU C CA 1
ATOM 3030 C C . LEU C 1 55 ? 39.219 58.257 62.969 1.00 15.55 62 LEU C C 1
ATOM 3031 O O . LEU C 1 55 ? 40.295 58.432 63.527 1.00 15.67 62 LEU C O 1
ATOM 3036 N N . LYS C 1 56 ? 38.090 58.827 63.388 1.00 16.90 63 LYS C N 1
ATOM 3037 C CA . LYS C 1 56 ? 38.077 59.709 64.564 1.00 20.29 63 LYS C CA 1
ATOM 3038 C C . LYS C 1 56 ? 38.349 58.898 65.841 1.00 23.43 63 LYS C C 1
ATOM 3039 O O . LYS C 1 56 ? 39.083 59.341 66.725 1.00 19.25 63 LYS C O 1
ATOM 3045 N N . ARG C 1 57 ? 37.749 57.717 65.938 1.00 16.74 64 ARG C N 1
ATOM 3046 C CA . ARG C 1 57 ? 38.038 56.816 67.058 1.00 23.29 64 ARG C CA 1
ATOM 3047 C C . ARG C 1 57 ? 39.515 56.435 67.101 1.00 17.97 64 ARG C C 1
ATOM 3048 O O . ARG C 1 57 ? 40.094 56.301 68.172 1.00 18.90 64 ARG C O 1
ATOM 3056 N N . ILE C 1 58 ? 40.116 56.228 65.938 1.00 18.16 65 ILE C N 1
ATOM 3057 C CA . ILE C 1 58 ? 41.539 55.882 65.881 1.00 16.99 65 ILE C CA 1
ATOM 3058 C C . ILE C 1 58 ? 42.343 57.056 66.415 1.00 18.04 65 ILE C C 1
ATOM 3059 O O . ILE C 1 58 ? 43.225 56.909 67.272 1.00 14.72 65 ILE C O 1
ATOM 3064 N N . GLU C 1 59 ? 41.964 58.231 65.929 1.00 16.00 66 GLU C N 1
ATOM 3065 C CA . GLU C 1 59 ? 42.568 59.492 66.288 1.00 22.78 66 GLU C CA 1
ATOM 3066 C C . GLU C 1 59 ? 42.553 59.720 67.795 1.00 22.32 66 GLU C C 1
ATOM 3067 O O . GLU C 1 59 ? 43.526 60.207 68.366 1.00 21.31 66 GLU C O 1
ATOM 3073 N N . GLU C 1 60 ? 41.432 59.383 68.428 1.00 19.61 67 GLU C N 1
ATOM 3074 C CA . GLU C 1 60 ? 41.265 59.607 69.874 1.00 21.99 67 GLU C CA 1
ATOM 3075 C C . GLU C 1 60 ? 41.965 58.567 70.735 1.00 23.25 67 GLU C C 1
ATOM 3076 O O . GLU C 1 60 ? 42.015 58.707 71.962 1.00 26.37 67 GLU C O 1
ATOM 3082 N N . SER C 1 61 ? 42.486 57.517 70.109 1.00 16.87 68 SER C N 1
ATOM 3083 C CA . SER C 1 61 ? 43.102 56.419 70.860 1.00 20.81 68 SER C CA 1
ATOM 3084 C C . SER C 1 61 ? 44.510 56.729 71.367 1.00 23.64 68 SER C C 1
ATOM 3085 O O . SER C 1 61 ? 45.258 57.467 70.723 1.00 21.08 68 SER C O 1
ATOM 3088 N N . LYS C 1 62 ? 44.874 56.151 72.513 1.00 24.23 69 LYS C N 1
ATOM 3089 C CA . LYS C 1 62 ? 46.251 56.234 72.991 1.00 28.20 69 LYS C CA 1
ATOM 3090 C C . LYS C 1 62 ? 47.071 55.118 72.348 1.00 23.86 69 LYS C C 1
ATOM 3091 O O . LYS C 1 62 ? 48.240 55.304 72.001 1.00 20.40 69 LYS C O 1
ATOM 3097 N N . ILE C 1 63 ? 46.437 53.957 72.201 1.00 17.12 70 ILE C N 1
ATOM 3098 C CA . ILE C 1 63 ? 47.058 52.787 71.584 1.00 17.24 70 ILE C CA 1
ATOM 3099 C C . ILE C 1 63 ? 46.166 52.150 70.509 1.00 13.69 70 ILE C C 1
ATOM 3100 O O . ILE C 1 63 ? 44.955 52.015 70.691 1.00 19.57 70 ILE C O 1
ATOM 3105 N N . VAL C 1 64 ? 46.767 51.767 69.387 1.00 11.96 71 VAL C N 1
ATOM 3106 C CA . VAL C 1 64 ? 46.105 50.910 68.423 1.00 10.29 71 VAL C CA 1
ATOM 3107 C C . VAL C 1 64 ? 46.807 49.550 68.344 1.00 9.98 71 VAL C C 1
ATOM 3108 O O . VAL C 1 64 ? 48.014 49.486 68.173 1.00 11.21 71 VAL C O 1
ATOM 3112 N N . LEU C 1 65 ? 46.035 48.476 68.474 1.00 9.20 72 LEU C N 1
ATOM 3113 C CA . LEU C 1 65 ? 46.517 47.139 68.179 1.00 9.20 72 LEU C CA 1
ATOM 3114 C C . LEU C 1 65 ? 46.199 46.885 66.698 1.00 8.29 72 LEU C C 1
ATOM 3115 O O . LEU C 1 65 ? 45.033 46.890 66.285 1.00 13.06 72 LEU C O 1
ATOM 3120 N N . ALA C 1 66 ? 47.243 46.780 65.884 1.00 11.88 73 ALA C N 1
ATOM 3121 C CA . ALA C 1 66 ? 47.053 46.463 64.477 1.00 10.82 73 ALA C CA 1
ATOM 3122 C C . ALA C 1 66 ? 47.205 44.962 64.304 1.00 12.22 73 ALA C C 1
ATOM 3123 O O . ALA C 1 66 ? 48.323 44.431 64.251 1.00 12.53 73 ALA C O 1
ATOM 3125 N N . ILE C 1 67 ? 46.078 44.271 64.239 1.00 11.08 74 ILE C N 1
ATOM 3126 C CA . ILE C 1 67 ? 46.119 42.817 64.117 1.00 9.00 74 ILE C CA 1
ATOM 3127 C C . ILE C 1 67 ? 46.032 42.426 62.648 1.00 20.94 74 ILE C C 1
ATOM 3128 O O . ILE C 1 67 ? 44.942 42.365 62.071 1.00 14.49 74 ILE C O 1
ATOM 3133 N N . PHE C 1 68 ? 47.190 42.193 62.042 1.00 14.08 75 PHE C N 1
ATOM 3134 C CA . PHE C 1 68 ? 47.250 41.708 60.673 1.00 10.41 75 PHE C CA 1
ATOM 3135 C C . PHE C 1 68 ? 46.898 40.230 60.572 1.00 20.89 75 PHE C C 1
ATOM 3136 O O . PHE C 1 68 ? 47.418 39.390 61.323 1.00 18.86 75 PHE C O 1
ATOM 3144 N N . SER C 1 69 ? 45.988 39.929 59.649 1.00 17.00 76 SER C N 1
ATOM 3145 C CA . SER C 1 69 ? 45.633 38.557 59.309 1.00 14.91 76 SER C CA 1
ATOM 3146 C C . SER C 1 69 ? 45.446 38.431 57.782 1.00 23.26 76 SER C C 1
ATOM 3147 O O . SER C 1 69 ? 45.539 39.422 57.057 1.00 22.07 76 SER C O 1
ATOM 3150 N N . GLY C 1 70 ? 45.197 37.223 57.294 1.00 18.57 77 GLY C N 1
ATOM 3151 C CA . GLY C 1 70 ? 45.000 37.020 55.867 1.00 26.15 77 GLY C CA 1
ATOM 3152 C C . GLY C 1 70 ? 43.868 37.834 55.251 1.00 23.99 77 GLY C C 1
ATOM 3153 O O . GLY C 1 70 ? 43.903 38.145 54.064 1.00 33.45 77 GLY C O 1
ATOM 3154 N N . ASN C 1 71 ? 42.889 38.209 56.065 1.00 24.44 78 ASN C N 1
ATOM 3155 C CA . ASN C 1 71 ? 41.695 38.912 55.582 1.00 31.70 78 ASN C CA 1
ATOM 3156 C C . ASN C 1 71 ? 41.798 40.431 55.604 1.00 25.03 78 ASN C C 1
ATOM 3157 O O . ASN C 1 71 ? 40.934 41.124 55.075 1.00 23.19 78 ASN C O 1
ATOM 3162 N N . TYR C 1 72 ? 42.842 40.941 56.242 1.00 15.47 79 TYR C N 1
ATOM 3163 C CA . TYR C 1 72 ? 42.994 42.375 56.475 1.00 13.47 79 TYR C CA 1
ATOM 3164 C C . TYR C 1 72 ? 42.975 43.202 55.197 1.00 12.88 79 TYR C C 1
ATOM 3165 O O . TYR C 1 72 ? 42.309 44.233 55.124 1.00 13.31 79 TYR C O 1
ATOM 3174 N N . THR C 1 73 ? 43.685 42.734 54.179 1.00 15.30 80 THR C N 1
ATOM 3175 C CA . THR C 1 73 ? 43.906 43.535 52.979 1.00 15.22 80 THR C CA 1
ATOM 3176 C C . THR C 1 73 ? 42.789 43.466 51.935 1.00 16.72 80 THR C C 1
ATOM 3177 O O . THR C 1 73 ? 42.864 44.157 50.927 1.00 19.21 80 THR C O 1
ATOM 3181 N N . GLU C 1 74 ? 41.783 42.617 52.152 1.00 17.20 81 GLU C N 1
ATOM 3182 C CA . GLU C 1 74 ? 40.627 42.532 51.250 1.00 19.45 81 GLU C CA 1
ATOM 3183 C C . GLU C 1 74 ? 39.731 43.779 51.381 1.00 18.57 81 GLU C C 1
ATOM 3184 O O . GLU C 1 74 ? 38.995 44.142 50.448 1.00 20.42 81 GLU C O 1
ATOM 3190 N N . SER C 1 75 ? 39.826 44.438 52.535 1.00 16.10 82 SER C N 1
ATOM 3191 C CA . SER C 1 75 ? 38.948 45.550 52.884 1.00 19.35 82 SER C CA 1
ATOM 3192 C C . SER C 1 75 ? 39.604 46.887 52.621 1.00 14.46 82 SER C C 1
ATOM 3193 O O . SER C 1 75 ? 40.594 47.229 53.261 1.00 12.90 82 SER C O 1
ATOM 3196 N N . VAL C 1 76 ? 39.057 47.652 51.681 1.00 15.97 83 VAL C N 1
ATOM 3197 C CA . VAL C 1 76 ? 39.590 48.988 51.447 1.00 15.08 83 VAL C CA 1
ATOM 3198 C C . VAL C 1 76 ? 39.452 49.818 52.731 1.00 20.46 83 VAL C C 1
ATOM 3199 O O . VAL C 1 76 ? 40.310 50.621 53.050 1.00 12.99 83 VAL C O 1
ATOM 3203 N N . TRP C 1 77 ? 38.378 49.604 53.481 1.00 12.18 84 TRP C N 1
ATOM 3204 C CA . TRP C 1 77 ? 38.134 50.404 54.668 1.00 12.26 84 TRP C CA 1
ATOM 3205 C C . TRP C 1 77 ? 39.189 50.157 55.738 1.00 14.26 84 TRP C C 1
ATOM 3206 O O . TRP C 1 77 ? 39.705 51.093 56.354 1.00 13.38 84 TRP C O 1
ATOM 3217 N N . CYS C 1 78 ? 39.515 48.895 55.952 1.00 12.80 85 CYS C N 1
ATOM 3218 C CA . CYS C 1 78 ? 40.560 48.544 56.911 1.00 10.64 85 CYS C CA 1
ATOM 3219 C C . CYS C 1 78 ? 41.928 49.116 56.514 1.00 13.22 85 CYS C C 1
ATOM 3220 O O . CYS C 1 78 ? 42.728 49.508 57.366 1.00 17.05 85 CYS C O 1
ATOM 3223 N N . VAL C 1 79 ? 42.202 49.144 55.215 1.00 13.57 86 VAL C N 1
ATOM 3224 C CA . VAL C 1 79 ? 43.474 49.664 54.718 1.00 15.20 86 VAL C CA 1
ATOM 3225 C C . VAL C 1 79 ? 43.551 51.194 54.894 1.00 13.02 86 VAL C C 1
ATOM 3226 O O . VAL C 1 79 ? 44.594 51.728 55.263 1.00 14.07 86 VAL C O 1
ATOM 3230 N N . ARG C 1 80 ? 42.440 51.893 54.668 1.00 13.23 87 ARG C N 1
ATOM 3231 C CA . ARG C 1 80 ? 42.408 53.338 54.919 1.00 14.20 87 ARG C CA 1
ATOM 3232 C C . ARG C 1 80 ? 42.518 53.645 56.424 1.00 13.67 87 ARG C C 1
ATOM 3233 O O . ARG C 1 80 ? 43.081 54.668 56.822 1.00 14.50 87 ARG C O 1
ATOM 3241 N N . GLU C 1 81 ? 41.988 52.761 57.265 1.00 12.61 88 GLU C N 1
ATOM 3242 C CA . GLU C 1 81 ? 42.234 52.885 58.696 1.00 12.40 88 GLU C CA 1
ATOM 3243 C C . GLU C 1 81 ? 43.731 52.752 58.991 1.00 15.25 88 GLU C C 1
ATOM 3244 O O . GLU C 1 81 ? 44.274 53.499 59.796 1.00 15.34 88 GLU C O 1
ATOM 3250 N N . LEU C 1 82 ? 44.398 51.807 58.336 1.00 13.34 89 LEU C N 1
ATOM 3251 C CA . LEU C 1 82 ? 45.837 51.620 58.552 1.00 12.87 89 LEU C CA 1
ATOM 3252 C C . LEU C 1 82 ? 46.622 52.863 58.168 1.00 14.26 89 LEU C C 1
ATOM 3253 O O . LEU C 1 82 ? 47.532 53.261 58.889 1.00 14.18 89 LEU C O 1
ATOM 3258 N N . GLU C 1 83 ? 46.245 53.473 57.046 1.00 14.51 90 GLU C N 1
ATOM 3259 C CA . GLU C 1 83 ? 46.823 54.733 56.588 1.00 16.20 90 GLU C CA 1
ATOM 3260 C C . GLU C 1 83 ? 46.761 55.782 57.700 1.00 17.49 90 GLU C C 1
ATOM 3261 O O . GLU C 1 83 ? 47.728 56.510 57.949 1.00 17.55 90 GLU C O 1
ATOM 3267 N N . LYS C 1 84 ? 45.609 55.852 58.363 1.00 15.57 91 LYS C N 1
ATOM 3268 C CA . LYS C 1 84 ? 45.403 56.804 59.444 1.00 22.15 91 LYS C CA 1
ATOM 3269 C C . LYS C 1 84 ? 46.251 56.431 60.657 1.00 20.02 91 LYS C C 1
ATOM 3270 O O . LYS C 1 84 ? 46.869 57.294 61.282 1.00 21.18 91 LYS C O 1
ATOM 3276 N N . ILE C 1 85 ? 46.265 55.146 60.995 1.00 14.90 92 ILE C N 1
ATOM 3277 C CA . ILE C 1 85 ? 47.111 54.649 62.091 1.00 14.04 92 ILE C CA 1
ATOM 3278 C C . ILE C 1 85 ? 48.578 55.000 61.832 1.00 19.33 92 ILE C C 1
ATOM 3279 O O . ILE C 1 85 ? 49.265 55.512 62.719 1.00 16.29 92 ILE C O 1
ATOM 3284 N N . LYS C 1 86 ? 49.034 54.758 60.607 1.00 15.45 93 LYS C N 1
ATOM 3285 C CA . LYS C 1 86 ? 50.419 55.035 60.219 1.00 21.59 93 LYS C CA 1
ATOM 3286 C C . LYS C 1 86 ? 50.784 56.511 60.338 1.00 21.03 93 LYS C C 1
ATOM 3287 O O . LYS C 1 86 ? 51.857 56.853 60.838 1.00 24.69 93 LYS C O 1
ATOM 3293 N N . ASP C 1 87 ? 49.904 57.373 59.840 1.00 22.84 94 ASP C N 1
ATOM 3294 C CA . ASP C 1 87 ? 50.106 58.808 59.938 1.00 24.42 94 ASP C CA 1
ATOM 3295 C C . ASP C 1 87 ? 50.190 59.228 61.412 1.00 25.46 94 ASP C C 1
ATOM 3296 O O . ASP C 1 87 ? 51.060 60.014 61.785 1.00 24.08 94 ASP C O 1
ATOM 3301 N N . CYS C 1 88 ? 49.284 58.708 62.237 1.00 18.74 95 CYS C N 1
ATOM 3302 C CA . CYS C 1 88 ? 49.254 59.059 63.655 1.00 23.10 95 CYS C CA 1
ATOM 3303 C C . CYS C 1 88 ? 50.490 58.569 64.404 1.00 21.95 95 CYS C C 1
ATOM 3304 O O . CYS C 1 88 ? 51.033 59.296 65.234 1.00 23.04 95 CYS C O 1
ATOM 3307 N N . THR C 1 89 ? 50.946 57.355 64.115 1.00 17.91 96 THR C N 1
ATOM 3308 C CA . THR C 1 89 ? 52.151 56.843 64.782 1.00 25.22 96 THR C CA 1
ATOM 3309 C C . THR C 1 89 ? 53.413 57.560 64.307 1.00 25.12 96 THR C C 1
ATOM 3310 O O . THR C 1 89 ? 54.360 57.722 65.072 1.00 22.26 96 THR C O 1
ATOM 3314 N N . ASP C 1 90 ? 53.440 57.944 63.033 1.00 28.95 97 ASP C N 1
ATOM 3315 C CA . ASP C 1 90 ? 54.570 58.700 62.512 1.00 33.72 97 ASP C CA 1
ATOM 3316 C C . ASP C 1 90 ? 54.640 60.070 63.196 1.00 35.29 97 ASP C C 1
ATOM 3317 O O . ASP C 1 90 ? 55.721 60.516 63.581 1.00 36.51 97 ASP C O 1
ATOM 3322 N N . GLU C 1 91 ? 53.488 60.723 63.356 1.00 32.39 98 GLU C N 1
ATOM 3323 C CA . GLU C 1 91 ? 53.424 62.030 64.016 1.00 38.07 98 GLU C CA 1
ATOM 3324 C C . GLU C 1 91 ? 53.612 61.916 65.523 1.00 40.66 98 GLU C C 1
ATOM 3325 O O . GLU C 1 91 ? 53.865 62.909 66.198 1.00 42.44 98 GLU C O 1
ATOM 3331 N N . GLY C 1 92 ? 53.406 60.719 66.059 1.00 47.03 99 GLY C N 1
ATOM 3332 C CA . GLY C 1 92 ? 53.685 60.466 67.461 1.00 43.91 99 GLY C CA 1
ATOM 3333 C C . GLY C 1 92 ? 52.542 60.791 68.400 1.00 38.60 99 GLY C C 1
ATOM 3334 O O . GLY C 1 92 ? 52.756 60.997 69.592 1.00 42.73 99 GLY C O 1
ATOM 3335 N N . THR C 1 93 ? 51.323 60.831 67.874 1.00 33.78 100 THR C N 1
ATOM 3336 C CA . THR C 1 93 ? 50.170 61.143 68.707 1.00 31.57 100 THR C CA 1
ATOM 3337 C C . THR C 1 93 ? 49.518 59.886 69.294 1.00 27.70 100 THR C C 1
ATOM 3338 O O . THR C 1 93 ? 48.653 59.991 70.158 1.00 30.71 100 THR C O 1
ATOM 3342 N N . LEU C 1 94 ? 49.947 58.706 68.847 1.00 24.82 101 LEU C N 1
ATOM 3343 C CA . LEU C 1 94 ? 49.456 57.444 69.407 1.00 24.88 101 LEU C CA 1
ATOM 3344 C C . LEU C 1 94 ? 50.539 56.377 69.299 1.00 25.91 101 LEU C C 1
ATOM 3345 O O . LEU C 1 94 ? 51.530 56.562 68.595 1.00 25.53 101 LEU C O 1
ATOM 3350 N N . VAL C 1 95 ? 50.347 55.273 70.019 1.00 25.08 102 VAL C N 1
ATOM 3351 C CA . VAL C 1 95 ? 51.263 54.131 69.997 1.00 19.33 102 VAL C CA 1
ATOM 3352 C C . VAL C 1 95 ? 50.660 52.965 69.216 1.00 18.00 102 VAL C C 1
ATOM 3353 O O . VAL C 1 95 ? 49.508 52.597 69.436 1.00 19.93 102 VAL C O 1
ATOM 3357 N N . ALA C 1 96 ? 51.420 52.397 68.291 1.00 23.60 103 ALA C N 1
ATOM 3358 C CA . ALA C 1 96 ? 50.938 51.220 67.564 1.00 18.86 103 ALA C CA 1
ATOM 3359 C C . ALA C 1 96 ? 51.666 49.959 67.985 1.00 17.42 103 ALA C C 1
ATOM 3360 O O . ALA C 1 96 ? 52.895 49.920 68.096 1.00 16.61 103 ALA C O 1
ATOM 3362 N N . ILE C 1 97 ? 50.898 48.904 68.209 1.00 16.99 104 ILE C N 1
ATOM 3363 C CA . ILE C 1 97 ? 51.501 47.615 68.487 1.00 18.83 104 ILE C CA 1
ATOM 3364 C C . ILE C 1 97 ? 51.017 46.680 67.410 1.00 18.36 104 ILE C C 1
ATOM 3365 O O . ILE C 1 97 ? 49.832 46.358 67.360 1.00 13.95 104 ILE C O 1
ATOM 3370 N N . PRO C 1 98 ? 51.916 46.305 66.498 1.00 16.86 105 PRO C N 1
ATOM 3371 C CA . PRO C 1 98 ? 51.547 45.372 65.437 1.00 16.48 105 PRO C CA 1
ATOM 3372 C C . PRO C 1 98 ? 51.415 43.961 65.975 1.00 14.20 105 PRO C C 1
ATOM 3373 O O . PRO C 1 98 ? 52.315 43.486 66.669 1.00 13.94 105 PRO C O 1
ATOM 3377 N N . ILE C 1 99 ? 50.310 43.307 65.648 1.00 13.48 106 ILE C N 1
ATOM 3378 C CA . ILE C 1 99 ? 50.097 41.908 65.979 1.00 17.85 106 ILE C CA 1
ATOM 3379 C C . ILE C 1 99 ? 49.991 41.105 64.698 1.00 18.15 106 ILE C C 1
ATOM 3380 O O . ILE C 1 99 ? 49.169 41.415 63.828 1.00 13.85 106 ILE C O 1
ATOM 3385 N N . PHE C 1 100 ? 50.828 40.078 64.572 1.00 16.51 107 PHE C N 1
ATOM 3386 C CA . PHE C 1 100 ? 50.833 39.278 63.357 1.00 17.17 107 PHE C CA 1
ATOM 3387 C C . PHE C 1 100 ? 50.158 37.945 63.617 1.00 15.28 107 PHE C C 1
ATOM 3388 O O . PHE C 1 100 ? 50.738 37.032 64.213 1.00 14.53 107 PHE C O 1
ATOM 3396 N N . TYR C 1 101 ? 48.916 37.851 63.170 1.00 13.34 108 TYR C N 1
ATOM 3397 C CA . TYR C 1 101 ? 48.119 36.672 63.441 1.00 14.87 108 TYR C CA 1
ATOM 3398 C C . TYR C 1 101 ? 48.263 35.651 62.293 1.00 14.46 108 TYR C C 1
ATOM 3399 O O . TYR C 1 101 ? 47.714 35.842 61.215 1.00 17.21 108 TYR C O 1
ATOM 3408 N N . LYS C 1 102 ? 49.033 34.596 62.532 1.00 20.97 109 LYS C N 1
ATOM 3409 C CA . LYS C 1 102 ? 49.279 33.544 61.536 1.00 21.47 109 LYS C CA 1
ATOM 3410 C C . LYS C 1 102 ? 49.904 34.075 60.243 1.00 26.89 109 LYS C C 1
ATOM 3411 O O . LYS C 1 102 ? 49.624 33.562 59.156 1.00 23.53 109 LYS C O 1
ATOM 3417 N N . LEU C 1 103 ? 50.766 35.077 60.361 1.00 18.77 110 LEU C N 1
ATOM 3418 C CA . LEU C 1 103 ? 51.519 35.582 59.217 1.00 17.60 110 LEU C CA 1
ATOM 3419 C C . LEU C 1 103 ? 52.894 35.994 59.681 1.00 22.14 110 LEU C C 1
ATOM 3420 O O . LEU C 1 103 ? 53.082 36.325 60.857 1.00 20.38 110 LEU C O 1
ATOM 3425 N N . GLU C 1 104 ? 53.841 36.029 58.753 1.00 19.54 111 GLU C N 1
ATOM 3426 C CA . GLU C 1 104 ? 55.177 36.495 59.076 1.00 28.49 111 GLU C CA 1
ATOM 3427 C C . GLU C 1 104 ? 55.171 38.002 58.915 1.00 19.34 111 GLU C C 1
ATOM 3428 O O . GLU C 1 104 ? 54.496 38.529 58.022 1.00 17.02 111 GLU C O 1
ATOM 3434 N N . PRO C 1 105 ? 55.944 38.710 59.756 1.00 28.15 112 PRO C N 1
ATOM 3435 C CA . PRO C 1 105 ? 56.036 40.171 59.606 1.00 24.00 112 PRO C CA 1
ATOM 3436 C C . PRO C 1 105 ? 56.490 40.617 58.221 1.00 21.91 112 PRO C C 1
ATOM 3437 O O . PRO C 1 105 ? 55.998 41.623 57.720 1.00 17.23 112 PRO C O 1
ATOM 3441 N N . SER C 1 106 ? 57.397 39.864 57.607 1.00 20.62 113 SER C N 1
ATOM 3442 C CA . SER C 1 106 ? 57.906 40.211 56.282 1.00 20.66 113 SER C CA 1
ATOM 3443 C C . SER C 1 106 ? 56.795 40.154 55.230 1.00 20.64 113 SER C C 1
ATOM 3444 O O . SER C 1 106 ? 56.813 40.917 54.268 1.00 17.88 113 SER C O 1
ATOM 3447 N N . THR C 1 107 ? 55.835 39.248 55.406 1.00 17.33 114 THR C N 1
ATOM 3448 C CA . THR C 1 107 ? 54.695 39.160 54.491 1.00 15.55 114 THR C CA 1
ATOM 3449 C C . THR C 1 107 ? 53.860 40.442 54.494 1.00 20.28 114 THR C C 1
ATOM 3450 O O . THR C 1 107 ? 53.326 40.854 53.465 1.00 13.00 114 THR C O 1
ATOM 3454 N N . VAL C 1 108 ? 53.764 41.072 55.661 1.00 16.59 115 VAL C N 1
ATOM 3455 C CA . VAL C 1 108 ? 53.002 42.296 55.813 1.00 15.68 115 VAL C CA 1
ATOM 3456 C C . VAL C 1 108 ? 53.712 43.518 55.228 1.00 18.29 115 VAL C C 1
ATOM 3457 O O . VAL C 1 108 ? 53.179 44.195 54.347 1.00 14.86 115 VAL C O 1
ATOM 3461 N N . ARG C 1 109 ? 54.925 43.786 55.697 1.00 14.56 116 ARG C N 1
ATOM 3462 C CA . ARG C 1 109 ? 55.650 44.975 55.251 1.00 16.49 116 ARG C CA 1
ATOM 3463 C C . ARG C 1 109 ? 56.010 44.924 53.775 1.00 18.82 116 ARG C C 1
ATOM 3464 O O . ARG C 1 109 ? 56.101 45.963 53.136 1.00 21.89 116 ARG C O 1
ATOM 3472 N N . ASP C 1 110 ? 56.238 43.729 53.240 1.00 17.42 117 ASP C N 1
ATOM 3473 C CA . ASP C 1 110 ? 56.583 43.596 51.830 1.00 17.85 117 ASP C CA 1
ATOM 3474 C C . ASP C 1 110 ? 55.393 43.150 50.970 1.00 20.94 117 ASP C C 1
ATOM 3475 O O . ASP C 1 110 ? 55.553 42.923 49.773 1.00 22.70 117 ASP C O 1
ATOM 3480 N N . LEU C 1 111 ? 54.221 43.004 51.585 1.00 20.79 118 LEU C N 1
ATOM 3481 C CA . LEU C 1 111 ? 53.002 42.599 50.875 1.00 21.95 118 LEU C CA 1
ATOM 3482 C C . LEU C 1 111 ? 53.235 41.352 50.009 1.00 23.31 118 LEU C C 1
ATOM 3483 O O . LEU C 1 111 ? 53.106 41.380 48.780 1.00 18.94 118 LEU C O 1
ATOM 3488 N N . LYS C 1 112 ? 53.612 40.265 50.669 1.00 17.99 119 LYS C N 1
ATOM 3489 C CA . LYS C 1 112 ? 53.889 38.999 49.990 1.00 16.77 119 LYS C CA 1
ATOM 3490 C C . LYS C 1 112 ? 52.667 38.077 50.016 1.00 16.27 119 LYS C C 1
ATOM 3491 O O . LYS C 1 112 ? 51.715 38.319 50.762 1.00 14.45 119 LYS C O 1
ATOM 3497 N N . GLY C 1 113 ? 52.712 37.021 49.208 1.00 20.82 120 GLY C N 1
ATOM 3498 C CA . GLY C 1 113 ? 51.706 35.969 49.247 1.00 20.83 120 GLY C CA 1
ATOM 3499 C C . GLY C 1 113 ? 50.290 36.439 48.968 1.00 25.27 120 GLY C C 1
ATOM 3500 O O . GLY C 1 113 ? 50.068 37.447 48.287 1.00 27.68 120 GLY C O 1
ATOM 3501 N N . LYS C 1 114 ? 49.332 35.698 49.511 1.00 17.01 121 LYS C N 1
ATOM 3502 C CA . LYS C 1 114 ? 47.916 35.999 49.366 1.00 25.39 121 LYS C CA 1
ATOM 3503 C C . LYS C 1 114 ? 47.574 37.338 50.041 1.00 22.58 121 LYS C C 1
ATOM 3504 O O . LYS C 1 114 ? 46.807 38.128 49.492 1.00 22.75 121 LYS C O 1
ATOM 3510 N N . PHE C 1 115 ? 48.173 37.599 51.206 1.00 21.83 122 PHE C N 1
ATOM 3511 C CA . PHE C 1 115 ? 48.037 38.895 51.887 1.00 19.32 122 PHE C CA 1
ATOM 3512 C C . PHE C 1 115 ? 48.291 40.003 50.880 1.00 18.28 122 PHE C C 1
ATOM 3513 O O . PHE C 1 115 ? 47.483 40.934 50.743 1.00 12.74 122 PHE C O 1
ATOM 3521 N N . GLY C 1 116 ? 49.403 39.870 50.156 1.00 18.69 123 GLY C N 1
ATOM 3522 C CA . GLY C 1 116 ? 49.777 40.822 49.118 1.00 17.98 123 GLY C CA 1
ATOM 3523 C C . GLY C 1 116 ? 48.876 40.863 47.890 1.00 13.97 123 GLY C C 1
ATOM 3524 O O . GLY C 1 116 ? 48.503 41.957 47.445 1.00 14.92 123 GLY C O 1
ATOM 3525 N N . ASP C 1 117 ? 48.525 39.692 47.348 1.00 13.61 124 ASP C N 1
ATOM 3526 C CA . ASP C 1 117 ? 47.618 39.597 46.197 1.00 15.19 124 ASP C CA 1
ATOM 3527 C C . ASP C 1 117 ? 46.285 40.316 46.427 1.00 20.69 124 ASP C C 1
ATOM 3528 O O . ASP C 1 117 ? 45.745 40.975 45.528 1.00 14.91 124 ASP C O 1
ATOM 3533 N N . ARG C 1 118 ? 45.760 40.150 47.643 1.00 19.72 125 ARG C N 1
ATOM 3534 C CA . ARG C 1 118 ? 44.473 40.707 48.042 1.00 19.31 125 ARG C CA 1
ATOM 3535 C C . ARG C 1 118 ? 44.548 42.208 48.128 1.00 16.36 125 ARG C C 1
ATOM 3536 O O . ARG C 1 118 ? 43.622 42.903 47.718 1.00 15.94 125 ARG C O 1
ATOM 3544 N N . PHE C 1 119 ? 45.654 42.712 48.663 1.00 10.56 126 PHE C N 1
ATOM 3545 C CA . PHE C 1 119 ? 45.871 44.132 48.658 1.00 14.56 126 PHE C CA 1
ATOM 3546 C C . PHE C 1 119 ? 45.880 44.676 47.231 1.00 16.90 126 PHE C C 1
ATOM 3547 O O . PHE C 1 119 ? 45.169 45.631 46.927 1.00 18.02 126 PHE C O 1
ATOM 3555 N N . ARG C 1 120 ? 46.677 44.072 46.354 1.00 11.84 127 ARG C N 1
ATOM 3556 C CA . ARG C 1 120 ? 46.838 44.611 45.000 1.00 20.30 127 ARG C CA 1
ATOM 3557 C C . ARG C 1 120 ? 45.534 44.552 44.198 1.00 14.49 127 ARG C C 1
ATOM 3558 O O . ARG C 1 120 ? 45.217 45.475 43.439 1.00 17.94 127 ARG C O 1
ATOM 3566 N N . SER C 1 121 ? 44.767 43.484 44.397 1.00 16.07 128 SER C N 1
ATOM 3567 C CA . SER C 1 121 ? 43.445 43.372 43.800 1.00 16.70 128 SER C CA 1
ATOM 3568 C C . SER C 1 121 ? 42.501 44.461 44.295 1.00 18.88 128 SER C C 1
ATOM 3569 O O . SER C 1 121 ? 41.795 45.099 43.521 1.00 17.73 128 SER C O 1
ATOM 3572 N N . MET C 1 122 ? 42.485 44.662 45.601 1.00 20.26 129 MET C N 1
ATOM 3573 C CA . MET C 1 122 ? 41.638 45.688 46.176 1.00 17.33 129 MET C CA 1
ATOM 3574 C C . MET C 1 122 ? 41.999 47.091 45.661 1.00 15.14 129 MET C C 1
ATOM 3575 O O . MET C 1 122 ? 41.115 47.869 45.305 1.00 17.14 129 MET C O 1
ATOM 3580 N N . ALA C 1 123 ? 43.290 47.404 45.606 1.00 18.19 130 ALA C N 1
ATOM 3581 C CA . ALA C 1 123 ? 43.735 48.780 45.342 1.00 19.81 130 ALA C CA 1
ATOM 3582 C C . ALA C 1 123 ? 44.092 49.085 43.891 1.00 24.08 130 ALA C C 1
ATOM 3583 O O . ALA C 1 123 ? 44.635 50.162 43.600 1.00 25.87 130 ALA C O 1
ATOM 3585 N N . LYS C 1 124 ? 43.831 48.142 42.991 1.00 28.40 131 LYS C N 1
ATOM 3586 C CA . LYS C 1 124 ? 44.167 48.346 41.589 1.00 31.39 131 LYS C CA 1
ATOM 3587 C C . LYS C 1 124 ? 43.483 49.610 41.074 1.00 39.05 131 LYS C C 1
ATOM 3588 O O . LYS C 1 124 ? 42.275 49.779 41.225 1.00 41.11 131 LYS C O 1
ATOM 3594 N N . GLY C 1 125 ? 44.277 50.513 40.512 1.00 38.16 132 GLY C N 1
ATOM 3595 C CA . GLY C 1 125 ? 43.771 51.743 39.932 1.00 39.58 132 GLY C CA 1
ATOM 3596 C C . GLY C 1 125 ? 43.538 52.888 40.905 1.00 37.66 132 GLY C C 1
ATOM 3597 O O . GLY C 1 125 ? 43.352 54.029 40.482 1.00 34.93 132 GLY C O 1
ATOM 3598 N N . ASP C 1 126 ? 43.594 52.618 42.203 1.00 26.86 133 ASP C N 1
ATOM 3599 C CA . ASP C 1 126 ? 43.445 53.695 43.185 1.00 24.73 133 ASP C CA 1
ATOM 3600 C C . ASP C 1 126 ? 44.797 54.397 43.355 1.00 24.81 133 ASP C C 1
ATOM 3601 O O . ASP C 1 126 ? 45.804 53.753 43.626 1.00 24.56 133 ASP C O 1
ATOM 3606 N N . GLU C 1 127 ? 44.832 55.713 43.179 1.00 25.68 134 GLU C N 1
ATOM 3607 C CA . GLU C 1 127 ? 46.100 56.449 43.285 1.00 26.47 134 GLU C CA 1
ATOM 3608 C C . GLU C 1 127 ? 46.676 56.509 44.705 1.00 24.74 134 GLU C C 1
ATOM 3609 O O . GLU C 1 127 ? 47.821 56.916 44.900 1.00 24.61 134 GLU C O 1
ATOM 3615 N N . ARG C 1 128 ? 45.891 56.098 45.695 1.00 21.61 135 ARG C N 1
ATOM 3616 C CA . ARG C 1 128 ? 46.377 56.059 47.066 1.00 24.17 135 ARG C CA 1
ATOM 3617 C C . ARG C 1 128 ? 47.171 54.782 47.346 1.00 18.88 135 ARG C C 1
ATOM 3618 O O . ARG C 1 128 ? 47.601 54.560 48.473 1.00 17.45 135 ARG C O 1
ATOM 3626 N N . LYS C 1 129 ? 47.308 53.922 46.341 1.00 20.28 136 LYS C N 1
ATOM 3627 C CA . LYS C 1 129 ? 47.986 52.628 46.504 1.00 20.40 136 LYS C CA 1
ATOM 3628 C C . LYS C 1 129 ? 49.408 52.748 47.067 1.00 20.43 136 LYS C C 1
ATOM 3629 O O . LYS C 1 129 ? 49.793 51.976 47.940 1.00 19.49 136 LYS C O 1
ATOM 3635 N N . LYS C 1 130 ? 50.192 53.696 46.546 1.00 22.00 137 LYS C N 1
ATOM 3636 C CA . LYS C 1 130 ? 51.565 53.873 47.008 1.00 24.74 137 LYS C CA 1
ATOM 3637 C C . LYS C 1 130 ? 51.609 54.260 48.497 1.00 20.21 137 LYS C C 1
ATOM 3638 O O . LYS C 1 130 ? 52.385 53.691 49.275 1.00 21.06 137 LYS C O 1
ATOM 3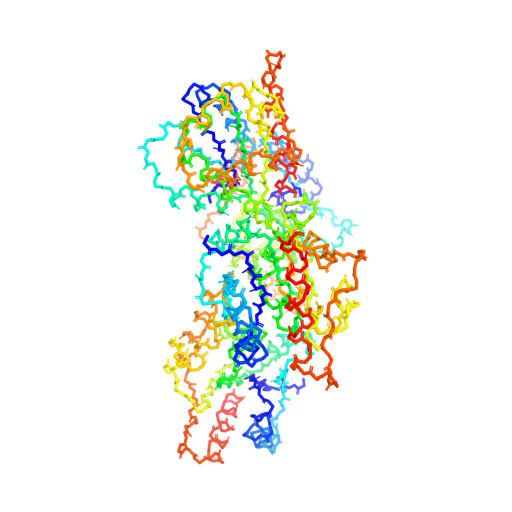644 N N . LYS C 1 131 ? 50.770 55.205 48.912 1.00 20.08 138 LYS C N 1
ATOM 3645 C CA . LYS C 1 131 ? 50.734 55.575 50.317 1.00 17.51 138 LYS C CA 1
ATOM 3646 C C . LYS C 1 131 ? 50.222 54.430 51.197 1.00 19.30 138 LYS C C 1
ATOM 3647 O O . LYS C 1 131 ? 50.725 54.204 52.301 1.00 17.62 138 LYS C O 1
ATOM 3653 N N . TRP C 1 132 ? 49.221 53.706 50.718 1.00 15.49 139 TRP C N 1
ATOM 3654 C CA . TRP C 1 132 ? 48.738 52.544 51.449 1.00 19.71 139 TRP C CA 1
ATOM 3655 C C . TRP C 1 132 ? 49.846 51.502 51.613 1.00 22.48 139 TRP C C 1
ATOM 3656 O O . TRP C 1 132 ? 50.032 50.982 52.708 1.00 24.72 139 TRP C O 1
ATOM 3667 N N . LYS C 1 133 ? 50.595 51.222 50.545 1.00 21.63 140 LYS C N 1
ATOM 3668 C CA . LYS C 1 133 ? 51.693 50.239 50.619 1.00 26.03 140 LYS C CA 1
ATOM 3669 C C . LYS C 1 133 ? 52.683 50.573 51.725 1.00 23.59 140 LYS C C 1
ATOM 3670 O O . LYS C 1 133 ? 53.138 49.686 52.457 1.00 24.55 140 LYS C O 1
ATOM 3676 N N . GLU C 1 134 ? 53.005 51.858 51.831 1.00 21.23 141 GLU C N 1
ATOM 3677 C CA . GLU C 1 134 ? 53.965 52.357 52.808 1.00 21.44 141 GLU C CA 1
ATOM 3678 C C . GLU C 1 134 ? 53.486 52.166 54.244 1.00 18.29 141 GLU C C 1
ATOM 3679 O O . GLU C 1 134 ? 54.289 51.927 55.140 1.00 16.81 141 GLU C O 1
ATOM 3685 N N . ALA C 1 135 ? 52.178 52.258 54.460 1.00 17.72 142 ALA C N 1
ATOM 3686 C CA . ALA C 1 135 ? 51.609 52.116 55.795 1.00 17.31 142 ALA C CA 1
ATOM 3687 C C . ALA C 1 135 ? 51.851 50.736 56.407 1.00 17.22 142 ALA C C 1
ATOM 3688 O O . ALA C 1 135 ? 51.929 50.591 57.635 1.00 16.71 142 ALA C O 1
ATOM 3690 N N . PHE C 1 136 ? 51.915 49.717 55.561 1.00 15.12 143 PHE C N 1
ATOM 3691 C CA . PHE C 1 136 ? 52.086 48.337 56.033 1.00 20.76 143 PHE C CA 1
ATOM 3692 C C . PHE C 1 136 ? 53.410 48.146 56.779 1.00 26.89 143 PHE C C 1
ATOM 3693 O O . PHE C 1 136 ? 53.515 47.297 57.680 1.00 25.37 143 PHE C O 1
ATOM 3701 N N . ASN C 1 137 ? 54.428 48.910 56.393 1.00 26.73 144 ASN C N 1
ATOM 3702 C CA . ASN C 1 137 ? 55.634 49.002 57.202 1.00 24.00 144 ASN C CA 1
ATOM 3703 C C . ASN C 1 137 ? 55.374 49.925 58.387 1.00 20.61 144 ASN C C 1
ATOM 3704 O O . ASN C 1 137 ? 55.885 51.046 58.424 1.00 19.77 144 ASN C O 1
ATOM 3709 N N . LEU C 1 138 ? 54.651 49.434 59.387 1.00 17.05 145 LEU C N 1
ATOM 3710 C CA . LEU C 1 138 ? 54.041 50.307 60.385 1.00 18.27 145 LEU C CA 1
ATOM 3711 C C . LEU C 1 138 ? 54.978 50.878 61.452 1.00 22.89 145 LEU C C 1
ATOM 3712 O O . LEU C 1 138 ? 55.017 52.095 61.632 1.00 23.92 145 LEU C O 1
ATOM 3717 N N . ILE C 1 139 ? 55.730 50.027 62.145 1.00 18.67 146 ILE C N 1
ATOM 3718 C CA . ILE C 1 139 ? 56.693 50.519 63.128 1.00 23.77 146 ILE C CA 1
ATOM 3719 C C . ILE C 1 139 ? 57.894 49.559 63.166 1.00 28.36 146 ILE C C 1
ATOM 3720 O O . ILE C 1 139 ? 58.014 48.676 64.025 1.00 23.05 146 ILE C O 1
ATOM 3725 N N . PRO C 1 140 ? 58.829 49.772 62.230 1.00 31.88 147 PRO C N 1
ATOM 3726 C CA . PRO C 1 140 ? 59.958 48.855 62.072 1.00 32.00 147 PRO C CA 1
ATOM 3727 C C . PRO C 1 140 ? 61.027 48.842 63.164 1.00 25.99 147 PRO C C 1
ATOM 3728 O O . PRO C 1 140 ? 61.846 47.926 63.121 1.00 28.15 147 PRO C O 1
ATOM 3732 N N . ASN C 1 141 ? 61.037 49.750 64.135 1.00 25.85 148 ASN C N 1
ATOM 3733 C CA . ASN C 1 141 ? 62.077 49.591 65.155 1.00 35.08 148 ASN C CA 1
ATOM 3734 C C . ASN C 1 141 ? 61.684 48.584 66.245 1.00 29.45 148 ASN C C 1
ATOM 3735 O O . ASN C 1 141 ? 62.481 48.292 67.132 1.00 38.97 148 ASN C O 1
ATOM 3740 N N . ILE C 1 142 ? 60.451 48.086 66.208 1.00 28.33 149 ILE C N 1
ATOM 3741 C CA . ILE C 1 142 ? 60.047 46.976 67.089 1.00 40.25 149 ILE C CA 1
ATOM 3742 C C . ILE C 1 142 ? 59.652 45.723 66.320 1.00 38.73 149 ILE C C 1
ATOM 3743 O O . ILE C 1 142 ? 59.214 45.805 65.167 1.00 28.86 149 ILE C O 1
ATOM 3748 N N . MET C 1 143 ? 59.878 44.560 66.920 1.00 33.60 150 MET C N 1
ATOM 3749 C CA . MET C 1 143 ? 59.446 43.317 66.288 1.00 53.02 150 MET C CA 1
ATOM 3750 C C . MET C 1 143 ? 57.916 43.234 66.156 1.00 52.30 150 MET C C 1
ATOM 3751 O O . MET C 1 143 ? 57.396 42.908 65.084 1.00 32.62 150 MET C O 1
ATOM 3756 N N . GLY C 1 144 ? 57.207 43.555 67.238 1.00 33.77 151 GLY C N 1
ATOM 3757 C CA . GLY C 1 144 ? 55.763 43.383 67.304 1.00 33.51 151 GLY C CA 1
ATOM 3758 C C . GLY C 1 144 ? 55.453 42.055 67.976 1.00 37.49 151 GLY C C 1
ATOM 3759 O O . GLY C 1 144 ? 56.353 41.389 68.481 1.00 40.32 151 GLY C O 1
ATOM 3760 N N . ILE C 1 145 ? 54.204 41.619 67.930 1.00 13.41 152 ILE C N 1
ATOM 3761 C CA . ILE C 1 145 ? 53.857 40.364 68.585 1.00 12.31 152 ILE C CA 1
ATOM 3762 C C . ILE C 1 145 ? 53.453 39.373 67.529 1.00 13.09 152 ILE C C 1
ATOM 3763 O O . ILE C 1 145 ? 52.612 39.678 66.684 1.00 16.82 152 ILE C O 1
ATOM 3768 N N . ILE C 1 146 ? 54.093 38.200 67.551 1.00 14.41 153 ILE C N 1
ATOM 3769 C CA . ILE C 1 146 ? 53.848 37.163 66.534 1.00 12.82 153 ILE C CA 1
ATOM 3770 C C . ILE C 1 146 ? 52.995 35.999 67.056 1.00 17.82 153 ILE C C 1
ATOM 3771 O O . ILE C 1 146 ? 53.324 35.383 68.067 1.00 17.72 153 ILE C O 1
ATOM 3776 N N . ILE C 1 147 ? 51.900 35.699 66.364 1.00 17.40 154 ILE C N 1
ATOM 3777 C CA . ILE C 1 147 ? 51.091 34.509 66.678 1.00 19.07 154 ILE C CA 1
ATOM 3778 C C . ILE C 1 147 ? 51.147 33.482 65.552 1.00 18.23 154 ILE C C 1
ATOM 3779 O O . ILE C 1 147 ? 50.578 33.694 64.481 1.00 19.71 154 ILE C O 1
ATOM 3784 N N . ASP C 1 148 ? 51.844 32.374 65.780 1.00 22.24 155 ASP C N 1
ATOM 3785 C CA . ASP C 1 148 ? 51.941 31.342 64.751 1.00 19.97 155 ASP C CA 1
ATOM 3786 C C . ASP C 1 148 ? 51.151 30.095 65.118 1.00 22.56 155 ASP C C 1
ATOM 3787 O O . ASP C 1 148 ? 50.480 30.062 66.147 1.00 20.12 155 ASP C O 1
ATOM 3792 N N . LYS C 1 149 ? 51.249 29.070 64.273 1.00 24.99 156 LYS C N 1
ATOM 3793 C CA . LYS C 1 149 ? 50.527 27.812 64.466 1.00 37.47 156 LYS C CA 1
ATOM 3794 C C . LYS C 1 149 ? 50.863 27.102 65.774 1.00 36.63 156 LYS C C 1
ATOM 3795 O O . LYS C 1 149 ? 50.083 26.279 66.253 1.00 38.55 156 LYS C O 1
ATOM 3801 N N . LYS C 1 150 ? 52.031 27.379 66.338 1.00 30.19 157 LYS C N 1
ATOM 3802 C CA . LYS C 1 150 ? 52.417 26.681 67.555 1.00 36.15 157 LYS C CA 1
ATOM 3803 C C . LYS C 1 150 ? 52.295 27.550 68.791 1.00 28.41 157 LYS C C 1
ATOM 3804 O O . LYS C 1 150 ? 52.666 27.119 69.879 1.00 25.99 157 LYS C O 1
ATOM 3810 N N . SER C 1 151 ? 51.761 28.758 68.640 1.00 19.42 158 SER C N 1
ATOM 3811 C CA . SER C 1 151 ? 51.669 29.661 69.781 1.00 22.37 158 SER C CA 1
ATOM 3812 C C . SER C 1 151 ? 50.625 29.178 70.774 1.00 21.32 158 SER C C 1
ATOM 3813 O O . SER C 1 151 ? 49.590 28.643 70.379 1.00 18.41 158 SER C O 1
ATOM 3816 N N . VAL C 1 152 ? 50.911 29.354 72.061 1.00 16.29 159 VAL C N 1
ATOM 3817 C CA . VAL C 1 152 ? 49.911 29.152 73.086 1.00 16.52 159 VAL C CA 1
ATOM 3818 C C . VAL C 1 152 ? 49.142 30.471 73.171 1.00 16.38 159 VAL C C 1
ATOM 3819 O O . VAL C 1 152 ? 49.697 31.504 73.576 1.00 14.57 159 VAL C O 1
ATOM 3823 N N . GLU C 1 153 ? 47.880 30.456 72.757 1.00 15.55 160 GLU C N 1
ATOM 3824 C CA . GLU C 1 153 ? 47.141 31.710 72.605 1.00 14.18 160 GLU C CA 1
ATOM 3825 C C . GLU C 1 153 ? 46.990 32.473 73.928 1.00 13.71 160 GLU C C 1
ATOM 3826 O O . GLU C 1 153 ? 47.130 33.693 73.952 1.00 17.68 160 GLU C O 1
ATOM 3832 N N . SER C 1 154 ? 46.738 31.766 75.026 1.00 14.88 161 SER C N 1
ATOM 3833 C CA . SER C 1 154 ? 46.619 32.444 76.315 1.00 15.06 161 SER C CA 1
ATOM 3834 C C . SER C 1 154 ? 47.888 33.227 76.652 1.00 17.71 161 SER C C 1
ATOM 3835 O O . SER C 1 154 ? 47.807 34.338 77.169 1.00 15.78 161 SER C O 1
ATOM 3838 N N . GLU C 1 155 ? 49.048 32.646 76.353 1.00 15.09 162 GLU C N 1
ATOM 3839 C CA . GLU C 1 155 ? 50.324 33.328 76.550 1.00 15.78 162 GLU C CA 1
ATOM 3840 C C . GLU C 1 155 ? 50.445 34.567 75.654 1.00 15.91 162 GLU C C 1
ATOM 3841 O O . GLU C 1 155 ? 50.931 35.597 76.098 1.00 17.31 162 GLU C O 1
ATOM 3847 N N . LYS C 1 156 ? 50.016 34.466 74.396 1.00 14.81 163 LYS C N 1
ATOM 3848 C CA . LYS C 1 156 ? 50.030 35.622 73.496 1.00 15.38 163 LYS C CA 1
ATOM 3849 C C . LYS C 1 156 ? 49.087 36.752 73.939 1.00 16.25 163 LYS C C 1
ATOM 3850 O O . LYS C 1 156 ? 49.422 37.934 73.803 1.00 11.92 163 LYS C O 1
ATOM 3856 N N . VAL C 1 157 ? 47.921 36.402 74.472 1.00 11.27 164 VAL C N 1
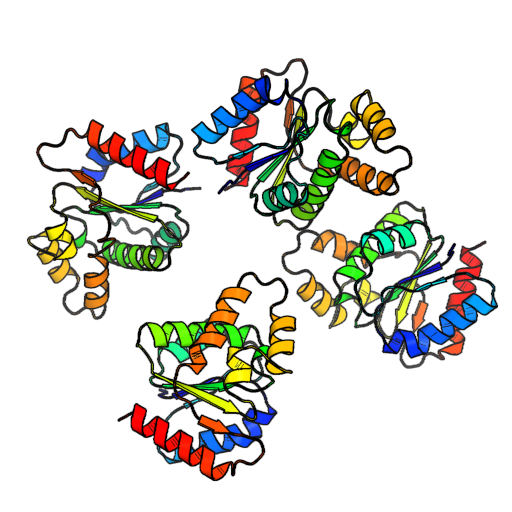ATOM 3857 C CA . VAL C 1 157 ? 47.031 37.406 75.056 1.00 20.50 164 VAL C CA 1
ATOM 3858 C C . VAL C 1 157 ? 47.752 38.170 76.182 1.00 17.52 164 VAL C C 1
ATOM 3859 O O . VAL C 1 157 ? 47.690 39.405 76.234 1.00 13.54 164 VAL C O 1
ATOM 3863 N N . ASN C 1 158 ? 48.442 37.437 77.062 1.00 15.92 165 ASN C N 1
ATOM 3864 C CA . ASN C 1 158 ? 49.200 38.035 78.161 1.00 18.89 165 ASN C CA 1
ATOM 3865 C C . ASN C 1 158 ? 50.317 38.953 77.675 1.00 20.89 165 ASN C C 1
ATOM 3866 O O . ASN C 1 158 ? 50.556 40.011 78.255 1.00 14.89 165 ASN C O 1
ATOM 3871 N N . GLU C 1 159 ? 50.999 38.533 76.617 1.00 13.42 166 GLU C N 1
ATOM 3872 C CA . GLU C 1 159 ? 52.053 39.324 75.976 1.00 17.38 166 GLU C CA 1
ATOM 3873 C C . GLU C 1 159 ? 51.496 40.663 75.443 1.00 15.80 166 GLU C C 1
ATOM 3874 O O . GLU C 1 159 ? 52.103 41.718 75.635 1.00 17.33 166 GLU C O 1
ATOM 3880 N N . ILE C 1 160 ? 50.321 40.626 74.819 1.00 11.59 167 ILE C N 1
ATOM 3881 C CA . ILE C 1 160 ? 49.710 41.845 74.284 1.00 15.13 167 ILE C CA 1
ATOM 3882 C C . ILE C 1 160 ? 49.299 42.766 75.422 1.00 16.73 167 ILE C C 1
ATOM 3883 O O . ILE C 1 160 ? 49.576 43.955 75.394 1.00 14.63 167 ILE C O 1
ATOM 3888 N N . VAL C 1 161 ? 48.665 42.195 76.439 1.00 13.64 168 VAL C N 1
ATOM 3889 C CA . VAL C 1 161 ? 48.236 42.949 77.614 1.00 14.91 168 VAL C CA 1
ATOM 3890 C C . VAL C 1 161 ? 49.399 43.602 78.355 1.00 15.42 168 VAL C C 1
ATOM 3891 O O . VAL C 1 161 ? 49.298 44.756 78.778 1.00 16.61 168 VAL C O 1
ATOM 3895 N N . LYS C 1 162 ? 50.486 42.865 78.539 1.00 15.94 169 LYS C N 1
ATOM 3896 C CA . LYS C 1 162 ? 51.681 43.440 79.144 1.00 25.54 169 LYS C CA 1
ATOM 3897 C C . LYS C 1 162 ? 52.239 44.580 78.290 1.00 17.96 169 LYS C C 1
ATOM 3898 O O . LYS C 1 162 ? 52.651 45.611 78.812 1.00 19.85 169 LYS C O 1
ATOM 3904 N N . ALA C 1 163 ? 52.238 44.403 76.975 1.00 16.26 170 ALA C N 1
ATOM 3905 C CA . ALA C 1 163 ? 52.714 45.462 76.078 1.00 21.79 170 ALA C CA 1
ATOM 3906 C C . ALA C 1 163 ? 51.808 46.687 76.124 1.00 21.26 170 ALA C C 1
ATOM 3907 O O . ALA C 1 163 ? 52.293 47.819 76.090 1.00 21.39 170 ALA C O 1
ATOM 3909 N N . VAL C 1 164 ? 50.498 46.468 76.217 1.00 15.56 171 VAL C N 1
ATOM 3910 C CA . VAL C 1 164 ? 49.556 47.586 76.275 1.00 16.46 171 VAL C CA 1
ATOM 3911 C C . VAL C 1 164 ? 49.746 48.365 77.578 1.00 19.15 171 VAL C C 1
ATOM 3912 O O . VAL C 1 164 ? 49.859 49.590 77.574 1.00 22.44 171 VAL C O 1
ATOM 3916 N N . LYS C 1 165 ? 49.826 47.637 78.684 1.00 19.13 172 LYS C N 1
ATOM 3917 C CA . LYS C 1 165 ? 49.982 48.256 79.994 1.00 21.89 172 LYS C CA 1
ATOM 3918 C C . LYS C 1 165 ? 51.298 49.033 80.054 1.00 29.17 172 LYS C C 1
ATOM 3919 O O . LYS C 1 165 ? 51.331 50.156 80.543 1.00 26.21 172 LYS C O 1
ATOM 3925 N N . THR C 1 166 ? 52.363 48.470 79.491 1.00 31.50 173 THR C N 1
ATOM 3926 C CA . THR C 1 166 ? 53.647 49.171 79.440 1.00 33.03 173 THR C CA 1
ATOM 3927 C C . THR C 1 166 ? 53.550 50.494 78.674 1.00 33.01 173 THR C C 1
ATOM 3928 O O . THR C 1 166 ? 54.091 51.516 79.111 1.00 34.47 173 THR C O 1
ATOM 3932 N N . ALA C 1 167 ? 52.838 50.477 77.549 1.00 25.93 174 ALA C N 1
ATOM 3933 C CA . ALA C 1 167 ? 52.653 51.681 76.733 1.00 31.33 174 ALA C CA 1
ATOM 3934 C C . ALA C 1 167 ? 51.747 52.729 77.378 1.00 31.31 174 ALA C C 1
ATOM 3935 O O . ALA C 1 167 ? 51.952 53.924 77.197 1.00 32.40 174 ALA C O 1
ATOM 3937 N N . LEU C 1 168 ? 50.758 52.276 78.141 1.00 29.89 175 LEU C N 1
ATOM 3938 C CA . LEU C 1 168 ? 49.804 53.179 78.785 1.00 36.03 175 LEU C CA 1
ATOM 3939 C C . LEU C 1 168 ? 50.473 54.014 79.882 1.00 46.80 175 LEU C C 1
ATOM 3940 O O . LEU C 1 168 ? 49.984 55.093 80.231 1.00 47.56 175 LEU C O 1
ATOM 3945 N N . THR C 1 169 ? 51.573 53.515 80.440 1.00 52.36 176 THR C N 1
ATOM 3946 C CA . THR C 1 169 ? 52.262 54.238 81.506 1.00 60.66 176 THR C CA 1
ATOM 3947 C C . THR C 1 169 ? 53.416 55.076 80.954 1.00 63.80 176 THR C C 1
ATOM 3948 O O . THR C 1 169 ? 54.514 54.574 80.722 1.00 64.63 176 THR C O 1
ATOM 3952 N N . GLN D 1 8 ? 28.149 66.660 30.841 1.00 43.18 15 GLN D N 1
ATOM 3953 C CA . GLN D 1 8 ? 27.921 67.888 30.079 1.00 46.96 15 GLN D CA 1
ATOM 3954 C C . GLN D 1 8 ? 29.037 68.921 30.277 1.00 40.70 15 GLN D C 1
ATOM 3955 O O . GLN D 1 8 ? 29.358 69.709 29.377 1.00 38.11 15 GLN D O 1
ATOM 3961 N N . HIS D 1 9 ? 29.628 68.922 31.462 1.00 33.46 16 HIS D N 1
ATOM 3962 C CA . HIS D 1 9 ? 30.720 69.833 31.749 1.00 28.99 16 HIS D CA 1
ATOM 3963 C C . HIS D 1 9 ? 31.990 69.003 31.943 1.00 29.37 16 HIS D C 1
ATOM 3964 O O . HIS D 1 9 ? 31.918 67.852 32.375 1.00 37.90 16 HIS D O 1
ATOM 3971 N N . GLN D 1 10 ? 33.147 69.581 31.641 1.00 22.54 17 GLN D N 1
ATOM 3972 C CA . GLN D 1 10 ? 34.410 68.915 31.924 1.00 24.75 17 GLN D CA 1
ATOM 3973 C C . GLN D 1 10 ? 35.063 69.514 33.169 1.00 23.55 17 GLN D C 1
ATOM 3974 O O . GLN D 1 10 ? 35.717 68.814 33.943 1.00 22.50 17 GLN D O 1
ATOM 3980 N N . VAL D 1 11 ? 34.859 70.811 33.353 1.00 15.48 18 VAL D N 1
ATOM 3981 C CA . VAL D 1 11 ? 35.528 71.572 34.384 1.00 13.76 18 VAL D CA 1
ATOM 3982 C C . VAL D 1 11 ? 34.535 72.124 35.392 1.00 17.12 18 VAL D C 1
ATOM 3983 O O . VAL D 1 11 ? 33.522 72.716 35.011 1.00 16.26 18 VAL D O 1
ATOM 3987 N N . PHE D 1 12 ? 34.782 71.846 36.669 1.00 12.92 19 PHE D N 1
ATOM 3988 C CA . PHE D 1 12 ? 34.040 72.448 37.778 1.00 13.20 19 PHE D CA 1
ATOM 3989 C C . PHE D 1 12 ? 34.878 73.547 38.411 1.00 16.83 19 PHE D C 1
ATOM 3990 O O . PHE D 1 12 ? 36.011 73.295 38.845 1.00 15.05 19 PHE D O 1
ATOM 3998 N N . ILE D 1 13 ? 34.325 74.752 38.507 1.00 14.26 20 ILE D N 1
ATOM 3999 C CA . ILE D 1 13 ? 35.046 75.844 39.145 1.00 12.36 20 ILE D CA 1
ATOM 4000 C C . ILE D 1 13 ? 34.522 76.096 40.569 1.00 15.41 20 ILE D C 1
ATOM 4001 O O . ILE D 1 13 ? 33.438 76.647 40.756 1.00 15.79 20 ILE D O 1
ATOM 4006 N N . ASN D 1 14 ? 35.307 75.669 41.560 1.00 11.53 21 ASN D N 1
ATOM 4007 C CA . ASN D 1 14 ? 34.951 75.707 42.978 1.00 10.92 21 ASN D CA 1
ATOM 4008 C C . ASN D 1 14 ? 35.470 76.988 43.648 1.00 13.29 21 ASN D C 1
ATOM 4009 O O . ASN D 1 14 ? 36.685 77.209 43.725 1.00 16.35 21 ASN D O 1
ATOM 4014 N N . PHE D 1 15 ? 34.548 77.835 44.118 1.00 13.18 22 PHE D N 1
ATOM 4015 C CA . PHE D 1 15 ? 34.912 79.118 44.760 1.00 11.71 22 PHE D CA 1
ATOM 4016 C C . PHE D 1 15 ? 33.728 79.756 45.485 1.00 14.23 22 PHE D C 1
ATOM 4017 O O . PHE D 1 15 ? 32.592 79.274 45.397 1.00 12.40 22 PHE D O 1
ATOM 4025 N N . ARG D 1 16 ? 34.006 80.836 46.208 1.00 14.01 23 ARG D N 1
ATOM 4026 C CA . ARG D 1 16 ? 32.955 81.676 46.781 1.00 13.28 23 ARG D CA 1
ATOM 4027 C C . ARG D 1 16 ? 33.234 83.151 46.491 1.00 13.39 23 ARG D C 1
ATOM 4028 O O . ARG D 1 16 ? 34.391 83.567 46.407 1.00 13.21 23 ARG D O 1
ATOM 4036 N N . GLY D 1 17 ? 32.165 83.929 46.332 1.00 13.70 24 GLY D N 1
ATOM 4037 C CA . GLY D 1 17 ? 32.293 85.364 46.172 1.00 14.32 24 GLY D CA 1
ATOM 4038 C C . GLY D 1 17 ? 31.676 85.895 44.889 1.00 13.62 24 GLY D C 1
ATOM 4039 O O . GLY D 1 17 ? 32.097 85.519 43.786 1.00 13.03 24 GLY D O 1
ATOM 4040 N N . ALA D 1 18 ? 30.675 86.759 45.034 1.00 14.72 25 ALA D N 1
ATOM 4041 C CA . ALA D 1 18 ? 30.013 87.362 43.883 1.00 19.53 25 ALA D CA 1
ATOM 4042 C C . ALA D 1 18 ? 30.975 88.250 43.092 1.00 20.05 25 ALA D C 1
ATOM 4043 O O . ALA D 1 18 ? 30.954 88.259 41.857 1.00 17.11 25 ALA D O 1
ATOM 4045 N N . ASP D 1 19 ? 31.825 88.998 43.793 1.00 15.24 26 ASP D N 1
ATOM 4046 C CA A ASP D 1 19 ? 32.770 89.862 43.106 0.50 17.18 26 ASP D CA 1
ATOM 4047 C CA B ASP D 1 19 ? 32.799 89.857 43.133 0.50 17.11 26 ASP D CA 1
ATOM 4048 C C . ASP D 1 19 ? 33.778 89.034 42.313 1.00 21.37 26 ASP D C 1
ATOM 4049 O O . ASP D 1 19 ? 34.106 89.380 41.172 1.00 20.45 26 ASP D O 1
ATOM 4058 N N . LEU D 1 20 ? 34.249 87.938 42.904 1.00 13.27 27 LEU D N 1
ATOM 4059 C CA . LEU D 1 20 ? 35.143 87.027 42.214 1.00 12.86 27 LEU D CA 1
ATOM 4060 C C . LEU D 1 20 ? 34.454 86.462 40.987 1.00 11.84 27 LEU D C 1
ATOM 4061 O O . LEU D 1 20 ? 35.036 86.450 39.894 1.00 12.36 27 LEU D O 1
ATOM 4066 N N . ARG D 1 21 ? 33.196 86.046 41.152 1.00 12.49 28 ARG D N 1
ATOM 4067 C CA . ARG D 1 21 ? 32.410 85.545 40.028 1.00 10.83 28 ARG D CA 1
ATOM 4068 C C . ARG D 1 21 ? 32.344 86.565 38.890 1.00 19.85 28 ARG D C 1
ATOM 4069 O O . ARG D 1 21 ? 32.598 86.211 37.734 1.00 12.24 28 ARG D O 1
ATOM 4077 N N . ARG D 1 22 ? 32.079 87.831 39.230 1.00 12.43 29 ARG D N 1
ATOM 4078 C CA . ARG D 1 22 ? 31.829 88.869 38.223 1.00 15.67 29 ARG D CA 1
ATOM 4079 C C . ARG D 1 22 ? 33.122 89.393 37.601 1.00 15.10 29 ARG D C 1
ATOM 4080 O O . ARG D 1 22 ? 33.108 90.037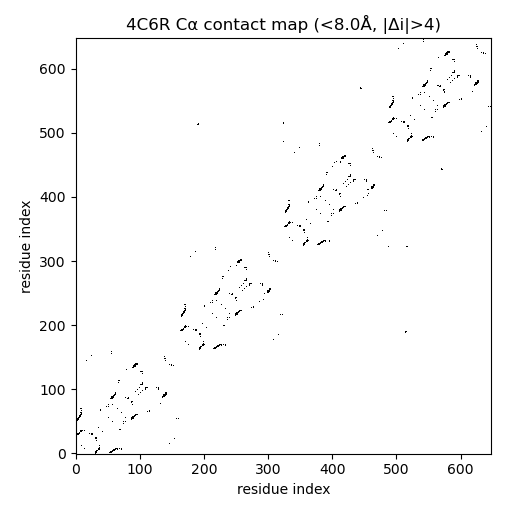 36.548 1.00 16.26 29 ARG D O 1
ATOM 4088 N N . ARG D 1 23 ? 34.237 89.140 38.272 1.00 14.09 30 ARG D N 1
ATOM 4089 C CA . ARG D 1 23 ? 35.507 89.687 37.814 1.00 13.55 30 ARG D CA 1
ATOM 4090 C C . ARG D 1 23 ? 36.418 88.578 37.270 1.00 12.78 30 ARG D C 1
ATOM 4091 O O . ARG D 1 23 ? 36.173 88.109 36.158 1.00 15.97 30 ARG D O 1
ATOM 4099 N N . PHE D 1 24 ? 37.417 88.122 38.026 1.00 15.65 31 PHE D N 1
ATOM 4100 C CA . PHE D 1 24 ? 38.380 87.149 37.479 1.00 14.32 31 PHE D CA 1
ATOM 4101 C C . PHE D 1 24 ? 37.715 85.903 36.887 1.00 11.95 31 PHE D C 1
ATOM 4102 O O . PHE D 1 24 ? 38.073 85.467 35.804 1.00 11.28 31 PHE D O 1
ATOM 4110 N N . VAL D 1 25 ? 36.732 85.337 37.579 1.00 13.45 32 VAL D N 1
ATOM 4111 C CA . VAL D 1 25 ? 36.129 84.091 37.103 1.00 9.27 32 VAL D CA 1
ATOM 4112 C C . VAL D 1 25 ? 35.406 84.285 35.763 1.00 9.66 32 VAL D C 1
ATOM 4113 O O . VAL D 1 25 ? 35.442 83.375 34.916 1.00 9.58 32 VAL D O 1
ATOM 4117 N N . SER D 1 26 ? 34.791 85.461 35.550 1.00 10.43 33 SER D N 1
ATOM 4118 C CA . SER D 1 26 ? 34.101 85.712 34.280 1.00 11.25 33 SER D CA 1
ATOM 4119 C C . SER D 1 26 ? 35.087 85.614 33.117 1.00 11.60 33 SER D C 1
ATOM 4120 O O . SER D 1 26 ? 34.777 85.028 32.078 1.00 12.05 33 SER D O 1
ATOM 4123 N N . HIS D 1 27 ? 36.278 86.180 33.294 1.00 12.91 34 HIS D N 1
ATOM 4124 C CA . HIS D 1 27 ? 37.287 86.142 32.236 1.00 15.48 34 HIS D CA 1
ATOM 4125 C C . HIS D 1 27 ? 37.771 84.726 32.031 1.00 13.48 34 HIS D C 1
ATOM 4126 O O . HIS D 1 27 ? 38.036 84.304 30.896 1.00 12.41 34 HIS D O 1
ATOM 4133 N N . LEU D 1 28 ? 37.904 84.004 33.138 1.00 10.68 35 LEU D N 1
ATOM 4134 C CA . LEU D 1 28 ? 38.369 82.625 33.101 1.00 10.24 35 LEU D CA 1
ATOM 4135 C C . LEU D 1 28 ? 37.372 81.724 32.369 1.00 11.25 35 LEU D C 1
ATOM 4136 O O . LEU D 1 28 ? 37.754 80.915 31.506 1.00 14.89 35 LEU D O 1
ATOM 4141 N N . VAL D 1 29 ? 36.095 81.874 32.702 1.00 10.77 36 VAL D N 1
ATOM 4142 C CA . VAL D 1 29 ? 35.050 81.098 32.039 1.00 14.81 36 VAL D CA 1
ATOM 4143 C C . VAL D 1 29 ? 34.997 81.424 30.550 1.00 19.82 36 VAL D C 1
ATOM 4144 O O . VAL D 1 29 ? 34.930 80.521 29.710 1.00 13.02 36 VAL D O 1
ATOM 4148 N N . THR D 1 30 ? 35.083 82.709 30.219 1.00 16.91 37 THR D N 1
ATOM 4149 C CA . THR D 1 30 ? 35.068 83.116 28.808 1.00 22.01 37 THR D CA 1
ATOM 4150 C C . THR D 1 30 ? 36.205 82.474 28.036 1.00 14.77 37 THR D C 1
ATOM 4151 O O . THR D 1 30 ? 36.012 82.002 26.908 1.00 18.07 37 THR D O 1
ATOM 4155 N N . ALA D 1 31 ? 37.392 82.450 28.636 1.00 13.91 38 ALA D N 1
ATOM 4156 C CA . ALA D 1 31 ? 38.551 81.869 27.967 1.00 14.57 38 ALA D CA 1
ATOM 4157 C C . ALA D 1 31 ? 38.397 80.356 27.795 1.00 16.95 38 ALA D C 1
ATOM 4158 O O . ALA D 1 31 ? 38.805 79.782 26.774 1.00 16.24 38 ALA D O 1
ATOM 4160 N N . LEU D 1 32 ? 37.839 79.707 28.804 1.00 15.69 39 LEU D N 1
ATOM 4161 C CA . LEU D 1 32 ? 37.621 78.263 28.722 1.00 13.74 39 LEU D CA 1
ATOM 4162 C C . LEU D 1 32 ? 36.599 77.921 27.638 1.00 16.11 39 LEU D C 1
ATOM 4163 O O . LEU D 1 32 ? 36.837 77.019 26.825 1.00 16.67 39 LEU D O 1
ATOM 4168 N N . LYS D 1 33 ? 35.494 78.665 27.588 1.00 15.55 40 LYS D N 1
ATOM 4169 C CA . LYS D 1 33 ? 34.465 78.414 26.580 1.00 21.27 40 LYS D CA 1
ATOM 4170 C C . LYS D 1 33 ? 35.017 78.723 25.201 1.00 24.87 40 LYS D C 1
ATOM 4171 O O . LYS D 1 33 ? 34.646 78.091 24.206 1.00 23.44 40 LYS D O 1
ATOM 4177 N N . LEU D 1 34 ? 35.903 79.707 25.148 1.00 21.54 41 LEU D N 1
ATOM 4178 C CA . LEU D 1 34 ? 36.570 80.048 23.906 1.00 23.62 41 LEU D CA 1
ATOM 4179 C C . LEU D 1 34 ? 37.417 78.854 23.424 1.00 21.40 41 LEU D C 1
ATOM 4180 O O . LEU D 1 34 ? 37.635 78.681 22.231 1.00 23.60 41 LEU D O 1
ATOM 4185 N N . ASN D 1 35 ? 37.894 78.023 24.348 1.00 16.80 42 ASN D N 1
ATOM 4186 C CA . ASN D 1 35 ? 38.601 76.812 23.933 1.00 19.34 42 ASN D CA 1
ATOM 4187 C C . ASN D 1 35 ? 37.689 75.581 23.919 1.00 22.35 42 ASN D C 1
ATOM 4188 O O . ASN D 1 35 ? 38.157 74.437 24.043 1.00 25.65 42 ASN D O 1
ATOM 4193 N N . ASN D 1 36 ? 36.385 75.824 23.794 1.00 20.91 43 ASN D N 1
ATOM 4194 C CA . ASN D 1 36 ? 35.383 74.757 23.663 1.00 19.40 43 ASN D CA 1
ATOM 4195 C C . ASN D 1 36 ? 35.346 73.820 24.867 1.00 24.44 43 ASN D C 1
ATOM 4196 O O . ASN D 1 36 ? 35.038 72.634 24.759 1.00 19.75 43 ASN D O 1
ATOM 4201 N N . ILE D 1 37 ? 35.637 74.368 26.032 1.00 25.95 44 ILE D N 1
ATOM 4202 C CA . ILE D 1 37 ? 35.594 73.576 27.249 1.00 27.90 44 ILE D CA 1
ATOM 4203 C C . ILE D 1 37 ? 34.355 73.966 28.050 1.00 23.74 44 ILE D C 1
ATOM 4204 O O . ILE D 1 37 ? 34.158 75.138 28.366 1.00 23.72 44 ILE D O 1
ATOM 4209 N N . ASN D 1 38 ? 33.503 72.992 28.336 1.00 17.80 45 ASN D N 1
ATOM 4210 C CA . ASN D 1 38 ? 32.304 73.229 29.128 1.00 20.45 45 ASN D CA 1
ATOM 4211 C C . ASN D 1 38 ? 32.618 73.271 30.625 1.00 16.73 45 ASN D C 1
ATOM 4212 O O . ASN D 1 38 ? 33.389 72.463 31.138 1.00 18.65 45 ASN D O 1
ATOM 4217 N N . VAL D 1 39 ? 32.067 74.263 31.309 1.00 18.28 46 VAL D N 1
ATOM 4218 C CA . VAL D 1 39 ? 32.372 74.488 32.716 1.00 19.71 46 VAL D CA 1
ATOM 4219 C C . VAL D 1 39 ? 31.101 74.510 33.560 1.00 21.24 46 VAL D C 1
ATOM 4220 O O . VAL D 1 39 ? 30.020 74.838 33.062 1.00 26.12 46 VAL D O 1
ATOM 4224 N N . PHE D 1 40 ? 31.231 74.127 34.827 1.00 15.11 47 PHE D N 1
ATOM 4225 C CA . PHE D 1 40 ? 30.159 74.265 35.809 1.00 20.08 47 PHE D CA 1
ATOM 4226 C C . PHE D 1 40 ? 30.616 75.233 36.880 1.00 17.54 47 PHE D C 1
ATOM 4227 O O . PHE D 1 40 ? 31.682 75.053 37.458 1.00 20.01 47 PHE D O 1
ATOM 4235 N N . ILE D 1 41 ? 29.821 76.269 37.121 1.00 18.72 48 ILE D N 1
ATOM 4236 C CA . ILE D 1 41 ? 30.137 77.299 38.112 1.00 20.59 48 ILE D CA 1
ATOM 4237 C C . ILE D 1 41 ? 29.545 76.961 39.487 1.00 14.96 48 ILE D C 1
ATOM 4238 O O . ILE D 1 41 ? 28.398 76.566 39.573 1.00 14.67 48 ILE D O 1
ATOM 4243 N N . ASP D 1 42 ? 30.336 77.112 40.548 1.00 13.90 49 ASP D N 1
ATOM 4244 C CA . ASP D 1 42 ? 29.900 76.805 41.924 1.00 15.64 49 ASP D CA 1
ATOM 4245 C C . ASP D 1 42 ? 28.712 77.654 42.377 1.00 16.64 49 ASP D C 1
ATOM 4246 O O . ASP D 1 42 ? 28.324 78.597 41.693 1.00 16.75 49 ASP D O 1
ATOM 4251 N N . ASP D 1 43 ? 28.115 77.273 43.508 1.00 15.03 50 ASP D N 1
ATOM 4252 C CA . ASP D 1 43 ? 27.105 78.079 44.206 1.00 18.07 50 ASP D CA 1
ATOM 4253 C C . ASP D 1 43 ? 27.830 79.190 44.976 1.00 16.94 50 ASP D C 1
ATOM 4254 O O . ASP D 1 43 ? 27.937 79.138 46.207 1.00 16.50 50 ASP D O 1
ATOM 4259 N N . TYR D 1 44 ? 28.351 80.163 44.230 1.00 14.99 51 TYR D N 1
ATOM 4260 C CA . TYR D 1 44 ? 29.331 81.111 44.744 1.00 15.20 51 TYR D CA 1
ATOM 4261 C C . TYR D 1 44 ? 28.811 82.112 45.795 1.00 15.92 51 TYR D C 1
ATOM 4262 O O . TYR D 1 44 ? 29.607 82.749 46.507 1.00 18.30 51 TYR D O 1
ATOM 4271 N N . GLU D 1 45 ? 27.492 82.245 45.891 1.00 24.06 52 GLU D N 1
ATOM 4272 C CA . GLU D 1 45 ? 26.839 83.087 46.893 1.00 25.43 52 GLU D CA 1
ATOM 4273 C C . GLU D 1 45 ? 26.096 82.203 47.894 1.00 26.59 52 GLU D C 1
ATOM 4274 O O . GLU D 1 45 ? 25.391 82.711 48.771 1.00 23.91 52 GLU D O 1
ATOM 4280 N N . ASP D 1 46 ? 26.228 80.884 47.739 1.00 22.71 53 ASP D N 1
ATOM 4281 C CA . ASP D 1 46 ? 25.439 79.932 48.528 1.00 27.48 53 ASP D CA 1
ATOM 4282 C C . ASP D 1 46 ? 23.945 80.247 48.507 1.00 25.02 53 ASP D C 1
ATOM 4283 O O . ASP D 1 46 ? 23.327 80.493 49.552 1.00 18.29 53 ASP D O 1
ATOM 4288 N N . ARG D 1 47 ? 23.377 80.262 47.304 1.00 16.75 54 ARG D N 1
ATOM 4289 C CA . ARG D 1 47 ? 21.951 80.534 47.142 1.00 21.28 54 ARG D CA 1
ATOM 4290 C C . ARG D 1 47 ? 21.090 79.327 47.488 1.00 25.13 54 ARG D C 1
ATOM 4291 O O . ARG D 1 47 ? 19.881 79.460 47.637 1.00 26.62 54 ARG D O 1
ATOM 4299 N N . GLY D 1 48 ? 21.700 78.147 47.581 1.00 23.92 55 GLY D N 1
ATOM 4300 C CA . GLY D 1 48 ? 20.965 76.967 47.993 1.00 20.85 55 GLY D CA 1
ATOM 4301 C C . GLY D 1 48 ? 20.890 75.885 46.942 1.00 23.34 55 GLY D C 1
ATOM 4302 O O . GLY D 1 48 ? 19.935 75.115 46.901 1.00 20.25 55 GLY D O 1
ATOM 4303 N N . GLN D 1 49 ? 21.867 75.837 46.049 1.00 26.76 56 GLN D N 1
ATOM 4304 C CA . GLN D 1 49 ? 21.982 74.646 45.223 1.00 30.95 56 GLN D CA 1
ATOM 4305 C C . GLN D 1 49 ? 22.163 73.471 46.177 1.00 23.68 56 GLN D C 1
ATOM 4306 O O . GLN D 1 49 ? 23.045 73.508 47.026 1.00 23.28 56 GLN D O 1
ATOM 4312 N N . PRO D 1 50 ? 21.333 72.427 46.044 1.00 20.65 57 PRO D N 1
ATOM 4313 C CA . PRO D 1 50 ? 21.441 71.300 46.976 1.00 20.12 57 PRO D CA 1
ATOM 4314 C C . PRO D 1 50 ? 22.853 70.717 46.973 1.00 21.02 57 PRO D C 1
ATOM 4315 O O . PRO D 1 50 ? 23.452 70.558 45.904 1.00 18.77 57 PRO D O 1
ATOM 4319 N N . LEU D 1 51 ? 23.395 70.462 48.160 1.00 19.94 58 LEU D N 1
ATOM 4320 C CA . LEU D 1 51 ? 24.788 70.048 48.266 1.00 21.69 58 LEU D CA 1
ATOM 4321 C C . LEU D 1 51 ? 25.008 68.741 47.498 1.00 19.61 58 LEU D C 1
ATOM 4322 O O . LEU D 1 51 ? 26.015 68.593 46.803 1.00 21.13 58 LEU D O 1
ATOM 4327 N N . ASP D 1 52 ? 24.039 67.832 47.573 1.00 22.06 59 ASP D N 1
ATOM 4328 C CA . ASP D 1 52 ? 24.112 66.566 46.834 1.00 27.87 59 ASP D CA 1
ATOM 4329 C C . ASP D 1 52 ? 24.203 66.768 45.315 1.00 24.46 59 ASP D C 1
ATOM 4330 O O . ASP D 1 52 ? 24.759 65.927 44.607 1.00 28.46 59 ASP D O 1
ATOM 4335 N N . VAL D 1 53 ? 23.614 67.842 44.801 1.00 22.52 60 VAL D N 1
ATOM 4336 C CA . VAL D 1 53 ? 23.745 68.123 43.377 1.00 23.25 60 VAL D CA 1
ATOM 4337 C C . VAL D 1 53 ? 25.153 68.628 43.125 1.00 20.01 60 VAL D C 1
ATOM 4338 O O . VAL D 1 53 ? 25.826 68.163 42.207 1.00 20.43 60 VAL D O 1
ATOM 4342 N N . LEU D 1 54 ? 25.605 69.569 43.958 1.00 17.41 61 LEU D N 1
ATOM 4343 C CA . LEU D 1 54 ? 26.958 70.105 43.834 1.00 15.31 61 LEU D CA 1
ATOM 4344 C C . LEU D 1 54 ? 27.987 68.985 43.888 1.00 15.00 61 LEU D C 1
ATOM 4345 O O . LEU D 1 54 ? 28.928 68.976 43.099 1.00 17.11 61 LEU D O 1
ATOM 4350 N N . LEU D 1 55 ? 27.819 68.056 44.823 1.00 16.01 62 LEU D N 1
ATOM 4351 C CA . LEU D 1 55 ? 28.774 66.967 44.974 1.00 21.26 62 LEU D CA 1
ATOM 4352 C C . LEU D 1 55 ? 28.771 66.044 43.751 1.00 23.18 62 LEU D C 1
ATOM 4353 O O . LEU D 1 55 ? 29.820 65.577 43.332 1.00 20.77 62 LEU D O 1
ATOM 4358 N N . LYS D 1 56 ? 27.603 65.790 43.169 1.00 20.96 63 LYS D N 1
ATOM 4359 C CA . LYS D 1 56 ? 27.563 64.949 41.980 1.00 24.39 63 LYS D CA 1
ATOM 4360 C C . LYS D 1 56 ? 28.221 65.665 40.795 1.00 20.89 63 LYS D C 1
ATOM 4361 O O . LYS D 1 56 ? 28.948 65.041 40.027 1.00 20.30 63 LYS D O 1
ATOM 4367 N N . ARG D 1 57 ? 27.983 66.968 40.664 1.00 18.69 64 ARG D N 1
ATOM 4368 C CA . ARG D 1 57 ? 28.635 67.771 39.626 1.00 25.04 64 ARG D CA 1
ATOM 4369 C C . ARG D 1 57 ? 30.163 67.687 39.753 1.00 19.87 64 ARG D C 1
ATOM 4370 O O . ARG D 1 57 ? 30.884 67.547 38.758 1.00 16.90 64 ARG D O 1
ATOM 4378 N N . ILE D 1 58 ? 30.645 67.732 40.990 1.00 19.58 65 ILE D N 1
ATOM 4379 C CA . ILE D 1 58 ? 32.078 67.634 41.261 1.00 20.97 65 ILE D CA 1
ATOM 4380 C C . ILE D 1 58 ? 32.586 66.261 40.853 1.00 20.42 65 ILE D C 1
ATOM 4381 O O . ILE D 1 58 ? 33.567 66.139 40.121 1.00 20.88 65 ILE D O 1
ATOM 4386 N N . GLU D 1 59 ? 31.857 65.234 41.274 1.00 16.29 66 GLU D N 1
ATOM 4387 C CA . GLU D 1 59 ? 32.193 63.849 40.987 1.00 18.09 66 GLU D CA 1
ATOM 4388 C C . GLU D 1 59 ? 32.309 63.518 39.498 1.00 19.40 66 GLU D C 1
ATOM 4389 O O . GLU D 1 59 ? 33.188 62.751 39.105 1.00 20.02 66 GLU D O 1
ATOM 4395 N N . GLU D 1 60 ? 31.382 64.036 38.695 1.00 20.86 67 GLU D N 1
ATOM 4396 C CA . GLU D 1 60 ? 31.361 63.756 37.261 1.00 30.83 67 GLU D CA 1
ATOM 4397 C C . GLU D 1 60 ? 32.334 64.636 36.464 1.00 25.78 67 GLU D C 1
ATOM 4398 O O . GLU D 1 60 ? 32.413 64.497 35.253 1.00 23.99 67 GLU D O 1
ATOM 4404 N N . SER D 1 61 ? 33.029 65.558 37.134 1.00 18.83 68 SER D N 1
ATOM 4405 C CA . SER D 1 61 ? 33.968 66.487 36.477 1.00 22.78 68 SER D CA 1
ATOM 4406 C C . SER D 1 61 ? 35.282 65.801 36.088 1.00 25.18 68 SER D C 1
ATOM 4407 O O . SER D 1 61 ? 35.706 64.850 36.757 1.00 21.85 68 SER D O 1
ATOM 4410 N N . LYS D 1 62 ? 35.931 66.279 35.023 1.00 19.93 69 LYS D N 1
ATOM 4411 C CA . LYS D 1 62 ? 37.283 65.819 34.699 1.00 23.01 69 LYS D CA 1
ATOM 4412 C C . LYS D 1 62 ? 38.323 66.598 35.471 1.00 23.09 69 LYS D C 1
ATOM 4413 O O . LYS D 1 62 ? 39.324 66.038 35.939 1.00 19.05 69 LYS D O 1
ATOM 4419 N N . ILE D 1 63 ? 38.072 67.897 35.593 1.00 15.72 70 ILE D N 1
ATOM 4420 C CA . ILE D 1 63 ? 38.951 68.808 36.286 1.00 14.51 70 ILE D CA 1
ATOM 4421 C C . ILE D 1 63 ? 38.154 69.650 37.268 1.00 21.28 70 ILE D C 1
ATOM 4422 O O . ILE D 1 63 ? 37.082 70.135 36.920 1.00 22.05 70 ILE D O 1
ATOM 4427 N N . VAL D 1 64 ? 38.675 69.826 38.481 1.00 12.59 71 VAL D N 1
ATOM 4428 C CA . VAL D 1 64 ? 38.157 70.853 39.391 1.00 15.10 71 VAL D CA 1
ATOM 4429 C C . VAL D 1 64 ? 39.198 71.937 39.636 1.00 11.09 71 VAL D C 1
ATOM 4430 O O . VAL D 1 64 ? 40.333 71.658 40.029 1.00 10.97 71 VAL D O 1
ATOM 4434 N N . LEU D 1 65 ? 38.801 73.185 39.402 1.00 11.58 72 LEU D N 1
ATOM 4435 C CA . LEU D 1 65 ? 39.622 74.315 39.802 1.00 10.58 72 LEU D CA 1
ATOM 4436 C C . LEU D 1 65 ? 39.163 74.736 41.188 1.00 12.63 72 LEU D C 1
ATOM 4437 O O . LEU D 1 65 ? 38.053 75.255 41.343 1.00 14.96 72 LEU D O 1
ATOM 4442 N N . ALA D 1 66 ? 39.992 74.499 42.201 1.00 14.08 73 ALA D N 1
ATOM 4443 C CA . ALA D 1 66 ? 39.647 74.943 43.551 1.00 14.79 73 ALA D CA 1
ATOM 4444 C C . ALA D 1 66 ? 40.248 76.322 43.726 1.00 14.60 73 ALA D C 1
ATOM 4445 O O . ALA D 1 66 ? 41.459 76.445 43.888 1.00 12.22 73 ALA D O 1
ATOM 4447 N N . ILE D 1 67 ? 39.418 77.360 43.615 1.00 15.55 74 ILE D N 1
ATOM 4448 C CA . ILE D 1 67 ? 39.931 78.716 43.721 1.00 15.51 74 ILE D CA 1
ATOM 4449 C C . ILE D 1 67 ? 39.779 79.230 45.156 1.00 16.22 74 ILE D C 1
ATOM 4450 O O . ILE D 1 67 ? 38.709 79.726 45.539 1.00 11.54 74 ILE D O 1
ATOM 4455 N N . PHE D 1 68 ? 40.856 79.123 45.935 1.00 13.80 75 PHE D N 1
ATOM 4456 C CA . PHE D 1 68 ? 40.868 79.640 47.295 1.00 13.14 75 PHE D CA 1
ATOM 4457 C C . PHE D 1 68 ? 40.974 81.166 47.290 1.00 14.89 75 PHE D C 1
ATOM 4458 O O . PHE D 1 68 ? 41.866 81.737 46.662 1.00 21.04 75 PHE D O 1
ATOM 4466 N N . SER D 1 69 ? 40.051 81.817 47.993 1.00 13.27 76 SER D N 1
ATOM 4467 C CA . SER D 1 69 ? 40.095 83.261 48.213 1.00 14.35 76 SER D CA 1
ATOM 4468 C C . SER D 1 69 ? 39.688 83.542 49.646 1.00 20.92 76 SER D C 1
ATOM 4469 O O . SER D 1 69 ? 39.334 82.627 50.374 1.00 20.00 76 SER D O 1
ATOM 4472 N N . GLY D 1 70 ? 39.710 84.809 50.039 1.00 20.19 77 GLY D N 1
ATOM 4473 C CA . GLY D 1 70 ? 39.327 85.172 51.384 1.00 22.76 77 GLY D CA 1
ATOM 4474 C C . GLY D 1 70 ? 37.930 84.716 51.784 1.00 22.87 77 GLY D C 1
ATOM 4475 O O . GLY D 1 70 ? 37.653 84.595 52.976 1.00 25.27 77 GLY D O 1
ATOM 4476 N N . ASN D 1 71 ? 37.046 84.478 50.810 1.00 18.15 78 ASN D N 1
ATOM 4477 C CA . ASN D 1 71 ? 35.643 84.146 51.125 1.00 17.74 78 ASN D CA 1
ATOM 4478 C C . ASN D 1 71 ? 35.344 82.644 51.192 1.00 19.29 78 ASN D C 1
ATOM 4479 O O . ASN D 1 71 ? 34.246 82.234 51.590 1.00 16.51 78 ASN D O 1
ATOM 4484 N N . TYR D 1 72 ? 36.305 81.835 50.762 1.00 16.56 79 TYR D N 1
ATOM 4485 C CA . TYR D 1 72 ? 36.132 80.387 50.628 1.00 11.48 79 TYR D CA 1
ATOM 4486 C C . TYR D 1 72 ? 35.741 79.717 51.953 1.00 15.94 79 TYR D C 1
ATOM 4487 O O . TYR D 1 72 ? 34.846 78.856 52.001 1.00 14.94 79 TYR D O 1
ATOM 4496 N N . THR D 1 73 ? 36.413 80.127 53.023 1.00 12.76 80 THR D N 1
ATOM 4497 C CA . THR D 1 73 ? 36.290 79.462 54.323 1.00 12.57 80 THR D CA 1
ATOM 4498 C C . THR D 1 73 ? 35.102 79.927 55.146 1.00 13.61 80 THR D C 1
ATOM 4499 O O . THR D 1 73 ? 34.819 79.355 56.187 1.00 13.61 80 THR D O 1
ATOM 4503 N N . GLU D 1 74 ? 34.400 80.955 54.676 1.00 14.66 81 GLU D N 1
ATOM 4504 C CA . GLU D 1 74 ? 33.189 81.439 55.351 1.00 17.49 81 GLU D CA 1
ATOM 4505 C C . GLU D 1 74 ? 32.017 80.454 55.184 1.00 16.94 81 GLU D C 1
ATOM 4506 O O . GLU D 1 74 ? 31.071 80.456 55.966 1.00 17.60 81 GLU D O 1
ATOM 4512 N N . SER D 1 75 ? 32.090 79.628 54.143 1.00 14.54 82 SER D N 1
ATOM 4513 C CA . SER D 1 75 ? 30.988 78.751 53.751 1.00 16.44 82 SER D CA 1
ATOM 4514 C C . SER D 1 75 ? 31.210 77.303 54.202 1.00 18.63 82 SER D C 1
ATOM 4515 O O . SER D 1 75 ? 32.159 76.665 53.749 1.00 18.38 82 SER D O 1
ATOM 4518 N N . VAL D 1 76 ? 30.358 76.786 55.095 1.00 19.42 83 VAL D N 1
ATOM 4519 C CA . VAL D 1 76 ? 30.461 75.380 55.490 1.00 16.96 83 VAL D CA 1
ATOM 4520 C C . VAL D 1 76 ? 30.271 74.462 54.250 1.00 15.83 83 VAL D C 1
ATOM 4521 O O . VAL D 1 76 ? 30.973 73.463 54.074 1.00 14.84 83 VAL D O 1
ATOM 4525 N N . TRP D 1 77 ? 29.369 74.857 53.360 1.00 15.63 84 TRP D N 1
ATOM 4526 C CA . TRP D 1 77 ? 29.094 74.102 52.144 1.00 15.82 84 TRP D CA 1
ATOM 4527 C C . TRP D 1 77 ? 30.294 74.032 51.199 1.00 14.45 84 TRP D C 1
ATOM 4528 O O . TRP D 1 77 ? 30.559 72.985 50.599 1.00 13.92 84 TRP D O 1
ATOM 4539 N N . CYS D 1 78 ? 30.995 75.147 51.031 1.00 13.49 85 CYS D N 1
ATOM 4540 C CA . CYS D 1 78 ? 32.177 75.156 50.174 1.00 11.87 85 CYS D CA 1
ATOM 4541 C C . CYS D 1 78 ? 33.236 74.223 50.757 1.00 11.44 85 CYS D C 1
ATOM 4542 O O . CYS D 1 78 ? 33.966 73.526 50.033 1.00 10.97 85 CYS D O 1
ATOM 4545 N N . VAL D 1 79 ? 33.312 74.191 52.081 1.00 11.93 86 VAL D N 1
ATOM 4546 C CA . VAL D 1 79 ? 34.317 73.354 52.720 1.00 12.60 86 VAL D CA 1
ATOM 4547 C C . VAL D 1 79 ? 33.934 71.892 52.541 1.00 14.24 86 VAL D C 1
ATOM 4548 O O . VAL D 1 79 ? 34.792 71.032 52.315 1.00 15.85 86 VAL D O 1
ATOM 4552 N N . ARG D 1 80 ? 32.637 71.596 52.601 1.00 14.05 87 ARG D N 1
ATOM 4553 C CA . ARG D 1 80 ? 32.219 70.221 52.350 1.00 16.03 87 ARG D CA 1
ATOM 4554 C C . ARG D 1 80 ? 32.461 69.823 50.888 1.00 21.15 87 ARG D C 1
ATOM 4555 O O . ARG D 1 80 ? 32.795 68.673 50.607 1.00 18.64 87 ARG D O 1
ATOM 4563 N N . GLU D 1 81 ? 32.334 70.777 49.969 1.00 16.34 88 GLU D N 1
ATOM 4564 C CA . GLU D 1 81 ? 32.741 70.542 48.584 1.00 15.32 88 GLU D CA 1
ATOM 4565 C C . GLU D 1 81 ? 34.218 70.205 48.511 1.00 11.97 88 GLU D C 1
ATOM 4566 O O . GLU D 1 81 ? 34.611 69.288 47.807 1.00 13.82 88 GLU D O 1
ATOM 4572 N N . LEU D 1 82 ? 35.036 70.932 49.262 1.00 17.44 89 LEU D N 1
ATOM 4573 C CA . LEU D 1 82 ? 36.462 70.648 49.270 1.00 22.65 89 LEU D CA 1
ATOM 4574 C C . LEU D 1 82 ? 36.720 69.216 49.750 1.00 19.69 89 LEU D C 1
ATOM 4575 O O . LEU D 1 82 ? 37.553 68.520 49.165 1.00 15.62 89 LEU D O 1
ATOM 4580 N N . GLU D 1 83 ? 35.992 68.766 50.778 1.00 12.66 90 GLU D N 1
ATOM 4581 C CA . GLU D 1 83 ? 36.117 67.380 51.245 1.00 13.93 90 GLU D CA 1
ATOM 4582 C C . GLU D 1 83 ? 35.961 66.381 50.120 1.00 14.52 90 GLU D C 1
ATOM 4583 O O . GLU D 1 83 ? 36.727 65.421 50.017 1.00 15.17 90 GLU D O 1
ATOM 4589 N N . LYS D 1 84 ? 34.948 66.609 49.288 1.00 20.08 91 LYS D N 1
ATOM 4590 C CA . LYS D 1 84 ? 34.630 65.717 48.168 1.00 2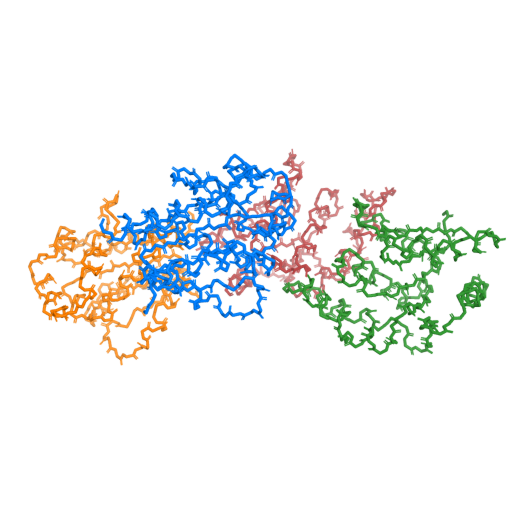3.40 91 LYS D CA 1
ATOM 4591 C C . LYS D 1 84 ? 35.715 65.766 47.106 1.00 14.55 91 LYS D C 1
ATOM 4592 O O . LYS D 1 84 ? 36.138 64.745 46.565 1.00 15.39 91 LYS D O 1
ATOM 4598 N N . ILE D 1 85 ? 36.153 66.979 46.805 1.00 13.18 92 ILE D N 1
ATOM 4599 C CA . ILE D 1 85 ? 37.210 67.189 45.817 1.00 14.86 92 ILE D CA 1
ATOM 4600 C C . ILE D 1 85 ? 38.485 66.411 46.162 1.00 16.22 92 ILE D C 1
ATOM 4601 O O . ILE D 1 85 ? 39.066 65.743 45.308 1.00 13.51 92 ILE D O 1
ATOM 4606 N N . LYS D 1 86 ? 38.896 66.485 47.420 1.00 12.96 93 LYS D N 1
ATOM 4607 C CA . LYS D 1 86 ? 40.112 65.812 47.897 1.00 14.18 93 LYS D CA 1
ATOM 4608 C C . LYS D 1 86 ? 40.012 64.297 47.776 1.00 17.85 93 LYS D C 1
ATOM 4609 O O . LYS D 1 86 ? 40.935 63.640 47.288 1.00 21.67 93 LYS D O 1
ATOM 4615 N N . ASP D 1 87 ? 38.885 63.750 48.214 1.00 16.02 94 ASP D N 1
ATOM 4616 C CA . ASP D 1 87 ? 38.657 62.312 48.112 1.00 19.24 94 ASP D CA 1
ATOM 4617 C C . ASP D 1 87 ? 38.749 61.875 46.666 1.00 19.59 94 ASP D C 1
ATOM 4618 O O . ASP D 1 87 ? 39.411 60.888 46.356 1.00 19.44 94 ASP D O 1
ATOM 4623 N N . CYS D 1 88 ? 38.098 62.621 45.782 1.00 17.23 95 CYS D N 1
ATOM 4624 C CA . CYS D 1 88 ? 38.125 62.294 44.361 1.00 17.87 95 CYS D CA 1
ATOM 4625 C C . CYS D 1 88 ? 39.504 62.439 43.744 1.00 17.27 95 CYS D C 1
ATOM 4626 O O . CYS D 1 88 ? 39.950 61.554 42.991 1.00 20.73 95 CYS D O 1
ATOM 4629 N N . THR D 1 89 ? 40.199 63.519 44.075 1.00 15.88 96 THR D N 1
ATOM 4630 C CA . THR D 1 89 ? 41.526 63.725 43.513 1.00 15.77 96 THR D CA 1
ATOM 4631 C C . THR D 1 89 ? 42.522 62.724 44.133 1.00 27.54 96 THR D C 1
ATOM 4632 O O . THR D 1 89 ? 43.455 62.281 43.455 1.00 22.79 96 THR D O 1
ATOM 4636 N N . ASP D 1 90 ? 42.310 62.347 45.400 1.00 17.48 97 ASP D N 1
ATOM 4637 C CA . ASP D 1 90 ? 43.161 61.337 46.027 1.00 19.08 97 ASP D CA 1
ATOM 4638 C C . ASP D 1 90 ? 43.013 60.001 45.323 1.00 21.69 97 ASP D C 1
ATOM 4639 O O . ASP D 1 90 ? 44.006 59.349 44.996 1.00 24.45 97 ASP D O 1
ATOM 4644 N N . GLU D 1 91 ? 41.768 59.609 45.060 1.00 21.29 98 GLU D N 1
ATOM 4645 C CA . GLU D 1 91 ? 41.515 58.328 44.419 1.00 23.32 98 GLU D CA 1
ATOM 4646 C C . GLU D 1 91 ? 41.914 58.383 42.952 1.00 23.35 98 GLU D C 1
ATOM 4647 O O . GLU D 1 91 ? 42.342 57.379 42.378 1.00 25.18 98 GLU D O 1
ATOM 4653 N N . GLY D 1 92 ? 41.885 59.584 42.390 1.00 21.50 99 GLY D N 1
ATOM 4654 C CA . GLY D 1 92 ? 42.296 59.786 41.013 1.00 29.73 99 GLY D CA 1
ATOM 4655 C C . GLY D 1 92 ? 41.176 59.694 39.993 1.00 28.89 99 GLY D C 1
ATOM 4656 O O . GLY D 1 92 ? 41.429 59.378 38.836 1.00 29.52 99 GLY D O 1
ATOM 4657 N N . THR D 1 93 ? 39.938 59.956 40.404 1.00 23.29 100 THR D N 1
ATOM 4658 C CA . THR D 1 93 ? 38.832 59.896 39.451 1.00 26.10 100 THR D CA 1
ATOM 4659 C C . THR D 1 93 ? 38.657 61.265 38.818 1.00 24.15 100 THR D C 1
ATOM 4660 O O . THR D 1 93 ? 37.921 61.423 37.845 1.00 30.67 100 THR D O 1
ATOM 4664 N N . LEU D 1 94 ? 39.355 62.249 39.371 1.00 20.42 101 LEU D N 1
ATOM 4665 C CA . LEU D 1 94 ? 39.389 63.589 38.801 1.00 19.07 101 LEU D CA 1
ATOM 4666 C C . LEU D 1 94 ? 40.717 64.245 39.140 1.00 19.87 101 LEU D C 1
ATOM 4667 O O . LEU D 1 94 ? 41.425 63.810 40.047 1.00 17.70 101 LEU D O 1
ATOM 4672 N N . VAL D 1 95 ? 41.037 65.308 38.407 1.00 16.12 102 VAL D N 1
ATOM 4673 C CA . VAL D 1 95 ? 42.240 66.090 38.641 1.00 15.12 102 VAL D CA 1
ATOM 4674 C C . VAL D 1 95 ? 41.812 67.403 39.265 1.00 16.05 102 VAL D C 1
ATOM 4675 O O . VAL D 1 95 ? 40.900 68.061 38.767 1.00 18.52 102 VAL D O 1
ATOM 4679 N N . ALA D 1 96 ? 42.433 67.764 40.379 1.00 13.08 103 ALA D N 1
ATOM 4680 C CA . ALA D 1 96 ? 42.154 69.032 41.024 1.00 17.78 103 ALA D CA 1
ATOM 4681 C C . ALA D 1 96 ? 43.333 69.952 40.800 1.00 19.21 103 ALA D C 1
ATOM 4682 O O . ALA D 1 96 ? 44.484 69.518 40.857 1.00 18.38 103 ALA D O 1
ATOM 4684 N N . ILE D 1 97 ? 43.042 71.207 40.480 1.00 11.41 104 ILE D N 1
ATOM 4685 C CA . ILE D 1 97 ? 44.084 72.237 40.385 1.00 13.03 104 ILE D CA 1
ATOM 4686 C C . ILE D 1 97 ? 43.762 73.359 41.376 1.00 16.35 104 ILE D C 1
ATOM 4687 O O . ILE D 1 97 ? 42.743 74.047 41.226 1.00 15.09 104 ILE D O 1
ATOM 4692 N N . PRO D 1 98 ? 44.578 73.503 42.436 1.00 10.72 105 PRO D N 1
ATOM 4693 C CA . PRO D 1 98 ? 44.344 74.588 43.390 1.00 17.37 105 PRO D CA 1
ATOM 4694 C C . PRO D 1 98 ? 44.731 75.928 42.784 1.00 15.08 105 PRO D C 1
ATOM 4695 O O . PRO D 1 98 ? 45.803 76.031 42.198 1.00 11.47 105 PRO D O 1
ATOM 4699 N N . ILE D 1 99 ? 43.859 76.922 42.905 1.00 11.11 106 ILE D N 1
ATOM 4700 C CA . ILE D 1 99 ? 44.162 78.269 42.463 1.00 10.97 106 ILE D CA 1
ATOM 4701 C C . ILE D 1 99 ? 44.154 79.177 43.691 1.00 21.07 106 ILE D C 1
ATOM 4702 O O . ILE D 1 99 ? 43.189 79.179 44.446 1.00 10.26 106 ILE D O 1
ATOM 4707 N N . PHE D 1 100 ? 45.231 79.934 43.889 1.00 11.74 107 PHE D N 1
ATOM 4708 C CA . PHE D 1 100 ? 45.357 80.799 45.046 1.00 16.98 107 PHE D CA 1
ATOM 4709 C C . PHE D 1 100 ? 45.142 82.258 44.639 1.00 14.34 107 PHE D C 1
ATOM 4710 O O . PHE D 1 100 ? 46.051 82.919 44.126 1.00 15.41 107 PHE D O 1
ATOM 4718 N N . TYR D 1 101 ? 43.939 82.757 44.900 1.00 17.44 108 TYR D N 1
ATOM 4719 C CA . TYR D 1 101 ? 43.567 84.094 44.475 1.00 16.11 108 TYR D CA 1
ATOM 4720 C C . TYR D 1 101 ? 43.826 85.120 45.588 1.00 16.41 108 TYR D C 1
ATOM 4721 O O . TYR D 1 101 ? 43.082 85.196 46.562 1.00 13.86 108 TYR D O 1
ATOM 4730 N N . LYS D 1 102 ? 44.889 85.902 45.410 1.00 16.20 109 LYS D N 1
ATOM 4731 C CA . LYS D 1 102 ? 45.337 86.944 46.338 1.00 16.92 109 LYS D CA 1
ATOM 4732 C C . LYS D 1 102 ? 45.649 86.419 47.727 1.00 16.34 109 LYS D C 1
ATOM 4733 O O . LYS D 1 102 ? 45.473 87.120 48.723 1.00 21.06 109 LYS D O 1
ATOM 4739 N N . LEU D 1 103 ? 46.121 85.183 47.782 1.00 15.40 110 LEU D N 1
ATOM 4740 C CA . LEU D 1 103 ? 46.670 84.607 49.002 1.00 21.56 110 LEU D CA 1
ATOM 4741 C C . LEU D 1 103 ? 47.730 83.586 48.581 1.00 20.90 110 LEU D C 1
ATOM 4742 O O . LEU D 1 103 ? 47.738 83.128 47.433 1.00 19.34 110 LEU D O 1
ATOM 4747 N N . GLU D 1 104 ? 48.633 83.269 49.497 1.00 22.67 111 GLU D N 1
ATOM 4748 C CA . GLU D 1 104 ? 49.719 82.321 49.260 1.00 20.89 111 GLU D CA 1
ATOM 4749 C C . GLU D 1 104 ? 49.311 80.908 49.648 1.00 18.80 111 GLU D C 1
ATOM 4750 O O . GLU D 1 104 ? 48.428 80.729 50.491 1.00 19.13 111 GLU D O 1
ATOM 4756 N N . PRO D 1 105 ? 49.922 79.891 49.016 1.00 15.80 112 PRO D N 1
ATOM 4757 C CA . PRO D 1 105 ? 49.637 78.503 49.413 1.00 16.01 112 PRO D CA 1
ATOM 4758 C C . PRO D 1 105 ? 49.838 78.249 50.912 1.00 16.57 112 PRO D C 1
ATOM 4759 O O . PRO D 1 105 ? 49.120 77.415 51.476 1.00 15.13 112 PRO D O 1
ATOM 4763 N N . SER D 1 106 ? 50.797 78.927 51.538 1.00 16.12 113 SER D N 1
ATOM 4764 C CA . SER D 1 106 ? 51.002 78.776 52.981 1.00 16.80 113 SER D CA 1
ATOM 4765 C C . SER D 1 106 ? 49.811 79.298 53.785 1.00 21.06 113 SER D C 1
ATOM 4766 O O . SER D 1 106 ? 49.502 78.770 54.864 1.00 16.03 113 SER D O 1
ATOM 4769 N N . THR D 1 107 ? 49.159 80.349 53.291 1.00 15.50 114 THR D N 1
ATOM 4770 C CA . THR D 1 107 ? 47.979 80.876 53.976 1.00 20.58 114 THR D CA 1
ATOM 4771 C C . THR D 1 107 ? 46.877 79.809 54.007 1.00 17.34 114 THR D C 1
ATOM 4772 O O . THR D 1 107 ? 46.141 79.681 54.990 1.00 13.52 114 THR D O 1
ATOM 4776 N N . VAL D 1 108 ? 46.782 79.034 52.933 1.00 13.59 115 VAL D N 1
ATOM 4777 C CA . VAL D 1 108 ? 45.797 77.958 52.843 1.00 15.67 115 VAL D CA 1
ATOM 4778 C C . VAL D 1 108 ? 46.180 76.769 53.713 1.00 19.67 115 VAL D C 1
ATOM 4779 O O . VAL D 1 108 ? 45.355 76.260 54.477 1.00 20.52 115 VAL D O 1
ATOM 4783 N N . ARG D 1 109 ? 47.425 76.312 53.571 1.00 17.40 116 ARG D N 1
ATOM 4784 C CA . ARG D 1 109 ? 47.903 75.136 54.290 1.00 19.73 116 ARG D CA 1
ATOM 4785 C C . ARG D 1 109 ? 47.865 75.311 55.816 1.00 21.48 116 ARG D C 1
ATOM 4786 O O . ARG D 1 109 ? 47.443 74.417 56.533 1.00 18.93 116 ARG D O 1
ATOM 4794 N N . ASP D 1 110 ? 48.230 76.494 56.295 1.00 15.38 117 ASP D N 1
ATOM 4795 C CA . ASP D 1 110 ? 48.304 76.751 57.734 1.00 22.40 117 ASP D CA 1
ATOM 4796 C C . ASP D 1 110 ? 47.149 77.598 58.278 1.00 16.01 117 ASP D C 1
ATOM 4797 O O . ASP D 1 110 ? 47.139 77.973 59.465 1.00 17.05 117 ASP D O 1
ATOM 4802 N N . LEU D 1 111 ? 46.192 77.885 57.400 1.00 19.00 118 LEU D N 1
ATOM 4803 C CA . LEU D 1 111 ? 45.001 78.667 57.728 1.00 19.83 118 LEU D CA 1
ATOM 4804 C C . LEU D 1 111 ? 45.370 79.983 58.397 1.00 16.68 118 LEU D C 1
ATOM 4805 O O . LEU D 1 111 ? 45.036 80.217 59.553 1.00 16.21 118 LEU D O 1
ATOM 4810 N N . LYS D 1 112 ? 46.085 80.832 57.661 1.00 17.05 119 LYS D N 1
ATOM 4811 C CA . LYS D 1 112 ? 46.519 82.142 58.162 1.00 16.87 119 LYS D CA 1
ATOM 4812 C C . LYS D 1 112 ? 45.564 83.285 57.777 1.00 16.62 119 LYS D C 1
ATOM 4813 O O . LYS D 1 112 ? 44.684 83.132 56.917 1.00 16.38 119 LYS D O 1
ATOM 4819 N N . GLY D 1 113 ? 45.764 84.438 58.402 1.00 24.96 120 GLY D N 1
ATOM 4820 C CA . GLY D 1 113 ? 45.065 85.647 58.007 1.00 18.27 120 GLY D CA 1
ATOM 4821 C C . GLY D 1 113 ? 43.566 85.539 58.119 1.00 21.69 120 GLY D C 1
ATOM 4822 O O . GLY D 1 113 ? 43.043 84.750 58.914 1.00 17.20 120 GLY D O 1
ATOM 4823 N N . LYS D 1 114 ? 42.867 86.330 57.313 1.00 20.80 121 LYS D N 1
ATOM 4824 C CA . LYS D 1 114 ? 41.418 86.333 57.353 1.00 22.89 121 LYS D CA 1
ATOM 4825 C C . LYS D 1 114 ? 40.866 84.994 56.882 1.00 18.25 121 LYS D C 1
ATOM 4826 O O . LYS D 1 114 ? 39.848 84.521 57.382 1.00 15.38 121 LYS D O 1
ATOM 4832 N N . PHE D 1 115 ? 41.530 84.415 55.891 1.00 15.65 122 PHE D N 1
ATOM 4833 C CA . PHE D 1 115 ? 41.198 83.091 55.395 1.00 16.02 122 PHE D CA 1
ATOM 4834 C C . PHE D 1 115 ? 41.073 82.103 56.565 1.00 17.09 122 PHE D C 1
ATOM 4835 O O . PHE D 1 115 ? 40.079 81.376 56.688 1.00 14.48 122 PHE D O 1
ATOM 4843 N N . GLY D 1 116 ? 42.093 82.083 57.415 1.00 17.74 123 GLY D N 1
ATOM 4844 C CA . GLY D 1 116 ? 42.091 81.246 58.605 1.00 19.01 123 GLY D CA 1
ATOM 4845 C C . GLY D 1 116 ? 41.090 81.691 59.662 1.00 20.16 123 GLY D C 1
ATOM 4846 O O . GLY D 1 116 ? 40.351 80.864 60.212 1.00 18.03 123 GLY D O 1
ATOM 4847 N N . ASP D 1 117 ? 41.062 82.994 59.947 1.00 16.31 124 ASP D N 1
ATOM 4848 C CA . ASP D 1 117 ? 40.136 83.536 60.939 1.00 17.61 124 ASP D CA 1
ATOM 4849 C C . ASP D 1 117 ? 38.695 83.154 60.619 1.00 16.92 124 ASP D C 1
ATOM 4850 O O . ASP D 1 117 ? 37.909 82.836 61.522 1.00 17.63 124 ASP D O 1
ATOM 4855 N N . ARG D 1 118 ? 38.355 83.209 59.332 1.00 15.81 125 ARG D N 1
ATOM 4856 C CA . ARG D 1 118 ? 37.004 82.913 58.873 1.00 15.50 125 ARG D CA 1
ATOM 4857 C C . ARG D 1 118 ? 36.673 81.437 58.996 1.00 16.62 125 ARG D C 1
ATOM 4858 O O . ARG D 1 118 ? 35.548 81.067 59.363 1.00 15.53 125 ARG D O 1
ATOM 4866 N N . PHE D 1 119 ? 37.660 80.600 58.690 1.00 16.91 126 PHE D N 1
ATOM 4867 C CA . PHE D 1 119 ? 37.529 79.171 58.916 1.00 19.25 126 PHE D CA 1
ATOM 4868 C C . PHE D 1 119 ? 37.253 78.865 60.390 1.00 22.78 126 PHE D C 1
ATOM 4869 O O . PHE D 1 119 ? 36.319 78.117 60.717 1.00 18.25 126 PHE D O 1
ATOM 4877 N N . ARG D 1 120 ? 38.059 79.436 61.287 1.00 16.19 127 ARG D N 1
ATOM 4878 C CA . ARG D 1 120 ? 37.932 79.091 62.706 1.00 23.38 127 ARG D CA 1
ATOM 4879 C C . ARG D 1 120 ? 36.581 79.532 63.256 1.00 18.68 127 ARG D C 1
ATOM 4880 O O . ARG D 1 120 ? 35.939 78.796 64.005 1.00 22.33 127 ARG D O 1
ATOM 4888 N N . SER D 1 121 ? 36.121 80.698 62.820 1.00 18.58 128 SER D N 1
ATOM 4889 C CA . SER D 1 121 ? 34.786 81.170 63.154 1.00 20.98 128 SER D CA 1
ATOM 4890 C C . SER D 1 121 ? 33.679 80.253 62.606 1.00 27.38 128 SER D C 1
ATOM 4891 O O . SER D 1 121 ? 32.778 79.847 63.344 1.00 20.71 128 SER D O 1
ATOM 4894 N N . MET D 1 122 ? 33.777 79.905 61.321 1.00 17.89 129 MET D N 1
ATOM 4895 C CA . MET D 1 122 ? 32.804 79.033 60.671 1.00 18.69 129 MET D CA 1
ATOM 4896 C C . MET D 1 122 ? 32.735 77.669 61.321 1.00 20.93 129 MET D C 1
ATOM 4897 O O . MET D 1 122 ? 31.644 77.137 61.537 1.00 21.79 129 MET D O 1
ATOM 4902 N N . ALA D 1 123 ? 33.902 77.097 61.615 1.00 22.22 130 ALA D N 1
ATOM 4903 C CA . ALA D 1 123 ? 33.982 75.706 62.059 1.00 21.83 130 ALA D CA 1
ATOM 4904 C C . ALA D 1 123 ? 34.036 75.535 63.561 1.00 22.28 130 ALA D C 1
ATOM 4905 O O . ALA D 1 123 ? 34.161 74.410 64.050 1.00 24.80 130 ALA D O 1
ATOM 4907 N N . LYS D 1 124 ? 33.915 76.635 64.295 1.00 22.25 131 LYS D N 1
ATOM 4908 C CA . LYS D 1 124 ? 34.037 76.578 65.748 1.00 30.55 131 LYS D CA 1
ATOM 4909 C C . LYS D 1 124 ? 32.990 75.631 66.323 1.00 32.16 131 LYS D C 1
ATOM 4910 O O . LYS D 1 124 ? 31.795 75.773 66.053 1.00 32.37 131 LYS D O 1
ATOM 4916 N N . GLY D 1 125 ? 33.451 74.643 67.083 1.00 32.50 132 GLY D N 1
ATOM 4917 C CA . GLY D 1 125 ? 32.553 73.697 67.723 1.00 38.58 132 GLY D CA 1
ATOM 4918 C C . GLY D 1 125 ? 32.107 72.550 66.829 1.00 38.32 132 GLY D C 1
ATOM 4919 O O . GLY D 1 125 ? 31.430 71.631 67.290 1.00 41.81 132 GLY D O 1
ATOM 4920 N N . ASP D 1 126 ? 32.472 72.610 65.552 1.00 29.47 133 ASP D N 1
ATOM 4921 C CA . ASP D 1 126 ? 32.115 71.566 64.598 1.00 26.69 133 ASP D CA 1
ATOM 4922 C C . ASP D 1 126 ? 33.073 70.373 64.664 1.00 30.66 133 ASP D C 1
ATOM 4923 O O . ASP D 1 126 ? 34.294 70.515 64.548 1.00 25.82 133 ASP D O 1
ATOM 4928 N N . GLU D 1 127 ? 32.488 69.190 64.799 1.00 32.31 134 GLU D N 1
ATOM 4929 C CA . GLU D 1 127 ? 33.225 67.940 64.940 1.00 39.07 134 GLU D CA 1
ATOM 4930 C C . GLU D 1 127 ? 34.016 67.568 63.683 1.00 34.34 134 GLU D C 1
ATOM 4931 O O . GLU D 1 127 ? 34.917 66.717 63.719 1.00 30.69 134 GLU D O 1
ATOM 4937 N N . ARG D 1 128 ? 33.689 68.217 62.575 1.00 23.83 135 ARG D N 1
ATOM 4938 C CA . ARG D 1 128 ? 34.387 67.983 61.323 1.00 25.93 135 ARG D CA 1
ATOM 4939 C C . ARG D 1 128 ? 35.624 68.878 61.199 1.00 28.33 135 ARG D C 1
ATOM 4940 O O . ARG D 1 128 ? 36.366 68.776 60.229 1.00 24.62 135 ARG D O 1
ATOM 4948 N N . LYS D 1 129 ? 35.841 69.750 62.183 1.00 29.08 136 LYS D N 1
ATOM 4949 C CA . LYS D 1 129 ? 36.906 70.759 62.097 1.00 29.05 136 LYS D CA 1
ATOM 4950 C C . LYS D 1 129 ? 38.277 70.165 61.764 1.00 27.36 136 LYS D C 1
ATOM 4951 O O . LYS D 1 129 ? 38.963 70.631 60.852 1.00 17.80 136 LYS D O 1
ATOM 4957 N N . LYS D 1 130 ? 38.651 69.100 62.464 1.00 26.38 137 LYS D N 1
ATOM 4958 C CA . LYS D 1 130 ? 39.954 68.489 62.243 1.00 21.03 137 LYS D CA 1
ATOM 4959 C C . LYS D 1 130 ? 40.112 67.903 60.827 1.00 19.92 137 LYS D C 1
ATOM 4960 O O . LYS D 1 130 ? 41.158 68.086 60.194 1.00 19.11 137 LYS D O 1
ATOM 4966 N N . LYS D 1 131 ? 39.085 67.223 60.316 1.00 23.85 138 LYS D N 1
ATOM 4967 C CA . LYS D 1 131 ? 39.158 66.685 58.952 1.00 23.35 138 LYS D CA 1
ATOM 4968 C C . LYS D 1 131 ? 39.282 67.782 57.898 1.00 25.30 138 LYS D C 1
ATOM 4969 O O . LYS D 1 131 ? 39.979 67.624 56.886 1.00 17.51 138 LYS D O 1
ATOM 4975 N N . TRP D 1 132 ? 38.561 68.875 58.116 1.00 16.46 139 TRP D N 1
ATOM 4976 C CA . TRP D 1 132 ? 38.641 70.038 57.239 1.00 14.81 139 TRP D CA 1
ATOM 4977 C C . TRP D 1 132 ? 40.050 70.654 57.226 1.00 14.29 139 TRP D C 1
ATOM 4978 O O . TRP D 1 132 ? 40.588 70.990 56.167 1.00 15.99 139 TRP D O 1
ATOM 4989 N N . LYS D 1 133 ? 40.645 70.804 58.406 1.00 15.23 140 LYS D N 1
ATOM 4990 C CA . LYS D 1 133 ? 42.001 71.343 58.507 1.00 22.26 140 LYS D CA 1
ATOM 4991 C C . LYS D 1 133 ? 42.953 70.502 57.678 1.00 23.75 140 LYS D C 1
ATOM 4992 O O . LYS D 1 133 ? 43.816 71.034 56.980 1.00 24.65 140 LYS D O 1
ATOM 4998 N N . GLU D 1 134 ? 42.778 69.185 57.744 1.00 20.79 141 GLU D N 1
ATOM 4999 C CA . GLU D 1 134 ? 43.650 68.283 57.008 1.00 24.21 141 GLU D CA 1
ATOM 5000 C C . GLU D 1 134 ? 43.535 68.494 55.501 1.00 22.77 141 GLU D C 1
ATOM 5001 O O . GLU D 1 134 ? 44.552 68.506 54.791 1.00 18.94 141 GLU D O 1
ATOM 5007 N N . ALA D 1 135 ? 42.315 68.717 55.015 1.00 22.45 142 ALA D N 1
ATOM 5008 C CA . ALA D 1 135 ? 42.132 68.936 53.586 1.00 20.09 142 ALA D CA 1
ATOM 5009 C C . ALA D 1 135 ? 42.838 70.219 53.161 1.00 20.30 142 ALA D C 1
ATOM 5010 O O . ALA D 1 135 ? 43.471 70.274 52.107 1.00 16.18 142 ALA D O 1
ATOM 5012 N N . PHE D 1 136 ? 42.736 71.249 53.994 1.00 15.37 143 PHE D N 1
ATOM 5013 C CA . PHE D 1 136 ? 43.359 72.522 53.679 1.00 13.35 143 PHE D CA 1
ATOM 5014 C C . PHE D 1 136 ? 44.868 72.444 53.722 1.00 12.28 143 PHE D C 1
ATOM 5015 O O . PHE D 1 136 ? 45.543 73.094 52.928 1.00 12.03 143 PHE D O 1
ATOM 5023 N N . ASN D 1 137 ? 45.379 71.597 54.608 1.00 13.41 144 ASN D N 1
ATOM 5024 C CA . ASN D 1 137 ? 46.803 71.323 54.730 1.00 23.88 144 ASN D CA 1
ATOM 5025 C C . ASN D 1 137 ? 47.391 70.580 53.524 1.00 22.82 144 ASN D C 1
ATOM 5026 O O . ASN D 1 137 ? 48.527 70.848 53.118 1.00 18.74 144 ASN D O 1
ATOM 5031 N N . LEU D 1 138 ? 46.625 69.626 53.003 1.00 14.37 145 LEU D N 1
ATOM 5032 C CA . LEU D 1 138 ? 47.045 68.659 51.972 1.00 14.83 145 LEU D CA 1
ATOM 5033 C C . LEU D 1 138 ? 46.857 69.073 50.511 1.00 13.85 145 LEU D C 1
ATOM 5034 O O . LEU D 1 138 ? 47.710 68.812 49.673 1.00 20.01 145 LEU D O 1
ATOM 5039 N N . ILE D 1 139 ? 45.688 69.604 50.193 1.00 12.67 146 ILE D N 1
ATOM 5040 C CA . ILE D 1 139 ? 45.379 70.044 48.833 1.00 11.90 146 ILE D CA 1
ATOM 5041 C C . ILE D 1 139 ? 46.487 70.921 48.192 1.00 12.03 146 ILE D C 1
ATOM 5042 O O . ILE D 1 139 ? 46.766 70.757 47.006 1.00 19.35 146 ILE D O 1
ATOM 5047 N N . PRO D 1 140 ? 47.138 71.823 48.972 1.00 12.24 147 PRO D N 1
ATOM 5048 C CA . PRO D 1 140 ? 48.234 72.615 48.388 1.00 15.55 147 PRO D CA 1
ATOM 5049 C C . PRO D 1 140 ? 49.473 71.805 48.062 1.00 21.61 147 PRO D C 1
ATOM 5050 O O . PRO D 1 140 ? 50.410 72.388 47.504 1.00 22.61 147 PRO D O 1
ATOM 5054 N N . ASN D 1 141 ? 49.488 70.505 48.382 1.00 20.75 148 ASN D N 1
ATOM 5055 C CA . ASN D 1 141 ? 50.599 69.650 47.973 1.00 16.23 148 ASN D CA 1
ATOM 5056 C C . ASN D 1 141 ? 50.484 69.290 46.499 1.00 18.41 148 ASN D C 1
ATOM 5057 O O . ASN D 1 141 ? 51.362 68.631 45.928 1.00 17.56 148 ASN D O 1
ATOM 5062 N N . ILE D 1 142 ? 49.416 69.766 45.880 1.00 18.43 149 ILE D N 1
ATOM 5063 C CA . ILE D 1 142 ? 49.249 69.627 44.446 1.00 17.21 149 ILE D CA 1
ATOM 5064 C C . ILE D 1 142 ? 49.757 70.901 43.803 1.00 17.25 149 ILE D C 1
ATOM 5065 O O . ILE D 1 142 ? 49.423 71.987 44.249 1.00 15.42 149 ILE D O 1
ATOM 5070 N N . MET D 1 143 ? 50.530 70.786 42.730 1.00 19.76 150 MET D N 1
ATOM 5071 C CA . MET D 1 143 ? 51.046 71.989 42.084 1.00 19.93 150 MET D CA 1
ATOM 5072 C C . MET D 1 143 ? 49.868 72.789 41.537 1.00 19.63 150 MET D C 1
ATOM 5073 O O . MET D 1 143 ? 48.949 72.239 40.925 1.00 14.56 150 MET D O 1
ATOM 5078 N N . GLY D 1 144 ? 49.893 74.094 41.774 1.00 20.42 151 GLY D N 1
ATOM 5079 C CA . GLY D 1 144 ? 48.772 74.947 41.439 1.00 11.73 151 GLY D CA 1
ATOM 5080 C C . GLY D 1 144 ? 49.241 76.266 40.862 1.00 12.84 151 GLY D C 1
ATOM 5081 O O . GLY D 1 144 ? 50.386 76.385 40.438 1.00 12.10 151 GLY D O 1
ATOM 5082 N N . ILE D 1 145 ? 48.330 77.230 40.790 1.00 10.50 152 ILE D N 1
ATOM 5083 C CA . ILE D 1 145 ? 48.625 78.532 40.209 1.00 12.23 152 ILE D CA 1
ATOM 5084 C C . ILE D 1 145 ? 48.319 79.671 41.193 1.00 15.87 152 ILE D C 1
ATOM 5085 O O . ILE D 1 145 ? 47.239 79.691 41.779 1.00 10.99 152 ILE D O 1
ATOM 5090 N N . ILE D 1 146 ? 49.267 80.594 41.389 1.00 11.47 153 ILE D N 1
ATOM 5091 C CA . ILE D 1 146 ? 49.084 81.706 42.321 1.00 12.31 153 ILE D CA 1
ATOM 5092 C C . ILE D 1 146 ? 48.769 83.016 41.582 1.00 21.20 153 ILE D C 1
ATOM 5093 O O . ILE D 1 146 ? 49.492 83.401 40.668 1.00 21.26 153 ILE D O 1
ATOM 5098 N N . ILE D 1 147 ? 47.694 83.691 41.979 1.00 14.68 154 ILE D N 1
ATOM 5099 C CA . ILE D 1 147 ? 47.413 85.043 41.497 1.00 14.51 154 ILE D CA 1
ATOM 5100 C C . ILE D 1 147 ? 47.639 85.996 42.656 1.00 17.11 154 ILE D C 1
ATOM 5101 O O . ILE D 1 147 ? 46.810 86.088 43.570 1.00 18.08 154 ILE D O 1
ATOM 5106 N N . ASP D 1 148 ? 48.736 86.748 42.616 1.00 17.44 155 ASP D N 1
ATOM 5107 C CA . ASP D 1 148 ? 49.011 87.625 43.735 1.00 22.35 155 ASP D CA 1
ATOM 5108 C C . ASP D 1 148 ? 48.669 89.048 43.360 1.00 22.78 155 ASP D C 1
ATOM 5109 O O . ASP D 1 148 ? 48.216 89.309 42.252 1.00 17.83 155 ASP D O 1
ATOM 5114 N N . LYS D 1 149 ? 48.912 89.959 44.291 1.00 23.45 156 LYS D N 1
ATOM 5115 C CA . LYS D 1 149 ? 48.544 91.355 44.135 1.00 30.01 156 LYS D CA 1
ATOM 5116 C C . LYS D 1 149 ? 49.174 92.047 42.921 1.00 33.79 156 LYS D C 1
ATOM 5117 O O . LYS D 1 149 ? 48.616 93.007 42.400 1.00 33.86 156 LYS D O 1
ATOM 5123 N N . LYS D 1 150 ? 50.316 91.554 42.459 1.00 22.07 157 LYS D N 1
ATOM 5124 C CA . LYS D 1 150 ? 50.998 92.183 41.339 1.00 22.38 157 LYS D CA 1
ATOM 5125 C C . LYS D 1 150 ? 50.859 91.376 40.043 1.00 20.59 157 LYS D C 1
ATOM 5126 O O . LYS D 1 150 ? 51.490 91.697 39.040 1.00 21.33 157 LYS D O 1
ATOM 5132 N N . SER D 1 151 ? 50.043 90.329 40.064 1.00 17.97 158 SER D N 1
ATOM 5133 C CA . SER D 1 151 ? 49.892 89.494 38.891 1.00 16.15 158 SER D CA 1
ATOM 5134 C C . SER D 1 151 ? 49.119 90.204 37.789 1.00 15.82 158 SER D C 1
ATOM 5135 O O . SER D 1 151 ? 48.205 90.980 38.059 1.00 16.21 158 SER D O 1
ATOM 5138 N N . VAL D 1 152 ? 49.506 89.933 36.546 1.00 15.48 159 VAL D N 1
ATOM 5139 C CA . VAL D 1 152 ? 48.771 90.386 35.382 1.00 15.30 159 VAL D CA 1
ATOM 5140 C C . VAL D 1 152 ? 47.668 89.366 35.181 1.00 21.44 159 VAL D C 1
ATOM 5141 O O . VAL D 1 152 ? 47.931 88.224 34.818 1.00 12.82 159 VAL D O 1
ATOM 5145 N N . GLU D 1 153 ? 46.429 89.755 35.445 1.00 13.39 160 GLU D N 1
ATOM 5146 C CA . GLU D 1 153 ? 45.368 88.748 35.491 1.00 12.13 160 GLU D CA 1
ATOM 5147 C C . GLU D 1 153 ? 45.092 88.033 34.177 1.00 11.65 160 GLU D C 1
ATOM 5148 O O . GLU D 1 153 ? 44.861 86.826 34.200 1.00 10.77 160 GLU D O 1
ATOM 5154 N N . SER D 1 154 ? 45.125 88.740 33.044 1.00 14.07 161 SER D N 1
ATOM 5155 C CA . SER D 1 154 ? 44.931 88.061 31.754 1.00 16.05 161 SER D CA 1
ATOM 5156 C C . SER D 1 154 ? 45.966 86.937 31.519 1.00 18.80 161 SER D C 1
ATOM 5157 O O . SER D 1 154 ? 45.635 85.899 30.952 1.00 14.78 161 SER D O 1
ATOM 5160 N N . GLU D 1 155 ? 47.211 87.146 31.939 1.00 12.81 162 GLU D N 1
ATOM 5161 C CA . GLU D 1 155 ? 48.230 86.095 31.835 1.00 12.92 162 GLU D CA 1
ATOM 5162 C C . GLU D 1 155 ? 47.902 84.864 32.694 1.00 14.79 162 GLU D C 1
ATOM 5163 O O . GLU D 1 155 ? 48.107 83.722 32.257 1.00 15.61 162 GLU D O 1
ATOM 5169 N N . LYS D 1 156 ? 47.414 85.102 33.911 1.00 12.53 163 LYS D N 1
ATOM 5170 C CA . LYS D 1 156 ? 47.007 84.027 34.827 1.00 12.01 163 LYS D CA 1
ATOM 5171 C C . LYS D 1 156 ? 45.826 83.215 34.284 1.00 16.68 163 LYS D C 1
ATOM 5172 O O . LYS D 1 156 ? 45.792 81.982 34.416 1.00 12.81 163 LYS D O 1
ATOM 5178 N N . VAL D 1 157 ? 44.876 83.894 33.644 1.00 9.65 164 VAL D N 1
ATOM 5179 C CA . VAL D 1 157 ? 43.817 83.191 32.933 1.00 13.19 164 VAL D CA 1
ATOM 5180 C C . VAL D 1 157 ? 44.447 82.268 31.896 1.00 16.62 164 VAL D C 1
ATOM 5181 O O . VAL D 1 157 ? 44.087 81.097 31.812 1.00 10.44 164 VAL D O 1
ATOM 5185 N N . ASN D 1 158 ? 45.399 82.790 31.124 1.00 11.29 165 ASN D N 1
ATOM 5186 C CA . ASN D 1 158 ? 46.084 81.967 30.136 1.00 19.29 165 ASN D CA 1
ATOM 5187 C C . ASN D 1 158 ? 46.842 80.813 30.786 1.00 17.89 165 ASN D C 1
ATOM 5188 O O . ASN D 1 158 ? 46.830 79.689 30.287 1.00 16.48 165 ASN D O 1
ATOM 5193 N N . GLU D 1 159 ? 47.499 81.089 31.902 1.00 12.93 166 GLU D N 1
ATOM 5194 C CA . GLU D 1 159 ? 48.219 80.047 32.612 1.00 15.93 166 GLU D CA 1
ATOM 5195 C C . GLU D 1 159 ? 47.228 78.946 33.057 1.00 14.80 166 GLU D C 1
ATOM 5196 O O . GLU D 1 159 ? 47.501 77.747 32.927 1.00 12.86 166 GLU D O 1
ATOM 5202 N N . ILE D 1 160 ? 46.069 79.345 33.563 1.00 12.10 167 ILE D N 1
ATOM 5203 C CA . ILE D 1 160 ? 45.080 78.344 34.020 1.00 10.90 167 ILE D CA 1
ATOM 5204 C C . ILE D 1 160 ? 44.511 77.531 32.845 1.00 15.04 167 ILE D C 1
ATOM 5205 O O . ILE D 1 160 ? 44.389 76.311 32.944 1.00 18.14 167 ILE D O 1
ATOM 5210 N N . VAL D 1 161 ? 44.181 78.179 31.730 1.00 13.47 168 VAL D N 1
ATOM 5211 C CA . VAL D 1 161 ? 43.668 77.427 30.574 1.00 12.72 168 VAL D CA 1
ATOM 5212 C C . VAL D 1 161 ? 44.677 76.379 30.061 1.00 14.06 168 VAL D C 1
ATOM 5213 O O . VAL D 1 161 ? 44.300 75.253 29.731 1.00 15.96 168 VAL D O 1
ATOM 5217 N N . LYS D 1 162 ? 45.953 76.745 29.986 1.00 15.47 169 LYS D N 1
ATOM 5218 C CA . LYS D 1 162 ? 46.969 75.788 29.550 1.00 19.87 169 LYS D CA 1
ATOM 5219 C C . LYS D 1 162 ? 47.074 74.580 30.491 1.00 15.62 169 LYS D C 1
ATOM 5220 O O . LYS D 1 162 ? 47.213 73.454 30.035 1.00 17.30 169 LYS D O 1
ATOM 5226 N N . ALA D 1 163 ? 46.990 74.800 31.798 1.00 13.86 170 ALA D N 1
ATOM 5227 C CA . ALA D 1 163 ? 47.027 73.683 32.741 1.00 16.59 170 ALA D CA 1
ATOM 5228 C C . ALA D 1 163 ? 45.809 72.763 32.572 1.00 17.90 170 ALA D C 1
ATOM 5229 O O . ALA D 1 163 ? 45.928 71.540 32.627 1.00 20.70 170 ALA D O 1
ATOM 5231 N N . VAL D 1 164 ? 44.648 73.354 32.336 1.00 13.73 171 VAL D N 1
ATOM 5232 C CA . VAL D 1 164 ? 43.424 72.570 32.189 1.00 14.51 171 VAL D CA 1
ATOM 5233 C C . VAL D 1 164 ? 43.559 71.727 30.929 1.00 22.53 171 VAL D C 1
ATOM 5234 O O . VAL D 1 164 ? 43.276 70.529 30.941 1.00 18.27 171 VAL D O 1
ATOM 5238 N N . LYS D 1 165 ? 44.037 72.349 29.853 1.00 22.14 172 LYS D N 1
ATOM 5239 C CA . LYS D 1 165 ? 44.208 71.641 28.590 1.00 20.51 172 LYS D CA 1
ATOM 5240 C C . LYS D 1 165 ? 45.218 70.511 28.708 1.00 23.66 172 LYS D C 1
ATOM 5241 O O . LYS D 1 165 ? 45.027 69.436 28.147 1.00 27.26 172 LYS D O 1
ATOM 5247 N N . THR D 1 166 ? 46.311 70.777 29.408 1.00 25.95 173 THR D N 1
ATOM 5248 C CA . THR D 1 166 ? 47.307 69.753 29.664 1.00 30.84 173 THR D CA 1
ATOM 5249 C C . THR D 1 166 ? 46.686 68.620 30.488 1.00 29.73 173 THR D C 1
ATOM 5250 O O . THR D 1 166 ? 46.910 67.442 30.203 1.00 31.52 173 THR D O 1
ATOM 5254 N N . ALA D 1 167 ? 45.877 68.973 31.482 1.00 19.99 174 ALA D N 1
ATOM 5255 C CA . ALA D 1 167 ? 45.222 67.961 32.315 1.00 25.36 174 ALA D CA 1
ATOM 5256 C C . ALA D 1 167 ? 44.139 67.155 31.580 1.00 29.79 174 ALA D C 1
ATOM 5257 O O . ALA D 1 167 ? 43.995 65.960 31.813 1.00 34.41 174 ALA D O 1
ATOM 5259 N N . LEU D 1 168 ? 43.409 67.791 30.670 1.00 25.75 175 LEU D N 1
ATOM 5260 C CA . LEU D 1 168 ? 42.366 67.098 29.923 1.00 28.07 175 LEU D CA 1
ATOM 5261 C C . LEU D 1 168 ? 43.006 66.135 28.938 1.00 37.31 175 LEU D C 1
ATOM 5262 O O . LEU D 1 168 ? 42.451 65.077 28.606 1.00 39.53 175 LEU D O 1
ATOM 5267 N N . THR D 1 169 ? 44.191 66.502 28.476 1.00 40.58 176 THR D N 1
ATOM 5268 C CA . THR D 1 169 ? 44.897 65.681 27.515 1.00 48.88 176 THR D CA 1
ATOM 5269 C C . THR D 1 169 ? 45.928 64.826 28.235 1.00 53.57 176 THR D C 1
ATOM 5270 O O . THR D 1 169 ? 45.575 63.835 28.872 1.00 56.69 176 THR D O 1
#

GO terms:
  GO:0005634 nucleus (C, EXP)
  GO:0005737 cytoplasm (C, EXP)
  GO:0002758 innate immune response-activating signaling pathway (P, IDA)
  GO:0005634 nucleus (C, IDA)
  GO:0042742 defense response to bacterium (P, IDA)
  GO:0012505 endomembrane system (C, IDA)
  GO:0009626 plant-type hypersensitive response (P, IMP)
  GO:0005515 protein binding (F, IPI)
  GO:0042802 identical protein binding (F, IPI)
  GO:0006952 defense response (P, TAS)

Foldseek 3Di:
DAAEEEQEADPVCCPPLVVLLCVVCVVVVHGYDYDPRHPPPPDLVVVLVVLLVYQEYEHEDDLCQQLDPSSLVSLLSNQVCVVVPSHYYAYEYAADDLCCQLVVDDSSNVSNCVNCPPPPCSVVSSVSSNCVSVDHHHYDHPPDDSNVSSVVVSVVVVVSVD/DAAEEEQEADPVCCPPLVVVLVVVCVVVVHGYDYDPNHPPPDDLVVLLVVLLVYQEYEHEDDLCQQLDPSSLVSLLSNQVCVVVPSHHYAYEYEADALCCQLVVDDSSNVSNCVNCPPPPCSVSSSNSSCRPVVDRGQYDHPPDDSVVSSVVVSVVVVVSVD/DAAEEEQEADPVCCVPLVVLLVVVCVVVVGGYDYDPRHPPPDDLVVLLVVLLPYQEYEAEDDLCQQLDPSSLVSLLSNQVCVVVPVHYYAYEYAADALCCQLVVDDSSNVSNCVNCPPPPCSVSSSNSSCRPPVDRGQYHHPPDDSVVSSVVVSVVVVVSVD/DAAEEEQEADPVCCVPLVVLLCVVCVVVVGGYHYDPRDPPPDDLVVVLVVLLVHQEYEHEDDLCQLLDPSSLVSLVSNCVCVVVPSHPYAYEYEADDLCCQQVVDDSSNVSNCVNCPPPPCSVVSSVSSNPVPVDHHYYDHPPDDSVVSSVVVSVVVVVSVD

Solvent-accessible surface area: 33252 Å² total; per-residue (Å²): 210,24,46,0,0,0,0,0,7,13,24,98,14,66,154,168,0,0,33,108,0,12,88,18,0,128,141,47,131,5,76,25,62,41,5,14,61,85,44,183,66,103,75,32,113,65,8,35,106,70,0,83,87,2,125,1,0,0,0,0,0,7,23,61,0,0,91,5,35,127,0,1,89,0,0,24,48,0,30,53,6,35,98,142,61,87,11,75,4,15,0,0,4,20,120,22,81,30,42,25,0,80,90,13,103,46,146,4,0,83,71,0,98,88,46,0,170,80,35,173,94,61,162,108,0,85,93,2,0,59,61,4,11,103,55,174,27,10,58,4,61,179,194,30,86,67,71,112,45,10,98,73,0,12,146,31,0,84,88,42,70,144,172,28,51,0,0,0,0,0,7,12,29,92,13,67,154,164,0,0,31,109,0,10,87,16,0,125,143,39,48,1,55,26,44,38,3,5,40,91,43,165,58,66,85,28,114,58,2,33,108,64,0,93,86,4,92,0,0,0,0,0,1,8,24,66,0,0,95,8,42,120,0,0,82,0,0,35,52,0,37,53,6,23,97,137,62,90,7,53,5,15,4,0,12,35,98,36,99,17,34,28,1,113,88,10,104,47,147,5,0,79,76,0,97,80,48,0,159,80,38,176,100,51,148,104,0,104,97,2,3,59,10,46,104,128,79,139,21,10,43,1,66,185,175,31,86,69,74,110,36,9,93,51,0,11,129,29,0,68,98,32,33,88,208,20,62,0,0,0,0,0,9,13,29,74,10,67,163,149,0,0,32,105,0,9,84,18,0,126,142,51,131,8,86,24,39,49,3,5,36,93,52,170,58,70,85,22,66,55,1,36,76,75,0,46,73,2,121,2,0,0,0,0,1,9,22,72,0,0,97,12,42,109,0,0,50,0,0,28,32,0,34,38,8,21,97,137,59,88,13,67,8,13,5,0,14,31,94,36,106,18,33,24,2,117,93,14,103,51,139,4,0,79,65,0,104,82,44,0,168,70,23,123,30,74,140,86,0,82,99,2,4,61,7,56,98,127,78,132,19,8,51,0,65,192,188,28,82,65,74,107,40,8,79,70,0,13,141,33,0,98,101,38,60,147,207,20,58,0,0,0,0,0,7,13,20,93,15,67,157,165,0,0,34,112,0,14,86,17,0,130,111,24,13,9,34,25,42,37,2,8,61,83,45,194,58,68,86,30,117,56,2,36,98,74,0,78,74,3,117,1,0,0,0,0,0,8,26,61,0,0,85,7,36,125,0,0,89,0,0,25,53,0,33,49,9,19,44,72,34,75,7,69,2,13,0,0,4,33,102,20,84,29,34,25,0,88,84,13,97,48,114,4,0,68,62,0,96,86,44,0,172,80,29,140,77,61,113,70,0,88,72,3,0,64,57,3,17,114,54,176,22,8,58,0,55,180,180,28,88,60,78,109,42,10,91,78,0,8,116,31,0,52,99,34,57,111

Radius of gyration: 31.71 Å; Cα contacts (8 Å, |Δi|>4): 1060; chains: 4; bounding box: 50×81×94 Å

InterPro domains:
  IPR000157 Toll/interleukin-1 receptor homology (TIR) domain [PF01582] (16-186)
  IPR000157 Toll/interleukin-1 receptor homology (TIR) domain [PS50104] (14-175)
  IPR000157 Toll/interleukin-1 receptor homology (TIR) domain [SM00255] (15-149)
  IPR002182 NB-ARC [PF00931] (211-378)
  IPR011713 Leucine-rich repeat 3 [PF07725] (638-657)
  IPR027417 P-loop containing nucleoside triphosphate hydrolase [G3DSA:3.40.50.300] (194-363)
  IPR027417 P-loop containing nucleoside triphosphate hydrolase [SSF52540] (206-460)
  IPR032675 Leucine-rich repeat domain superfamily [G3DSA:3.80.10.10] (558-752)
  IPR032675 Leucine-rich repeat domain superfamily [G3DSA:3.80.10.10] (753-942)
  IPR035897 Toll/interleukin-1 receptor homology (TIR) domain superfamily [G3DSA:3.40.50.10140] (9-178)
  IPR035897 Toll/interleukin-1 receptor homology (TIR) domain superfamily [SSF52200] (6-151)
  IPR042197 Apoptotic protease-activating factors, helical domain [G3DSA:1.10.8.430] (364-450)
  IPR044974 Disease resistance protein, plants [PTHR11017] (15-758)
  IPR045344 C-JID domain [PF20160] (964-1113)
  IPR058192 Disease resistance protein Roq1-like, winged-helix domain [PF23282] (453-518)